Protein AF-A0A1W1B8H1-F1 (afdb_monomer_lite)

InterPro domains:
  IPR011990 Tetratricopeptide-like helical domain superfamily [G3DSA:1.25.40.10] (148-304)
  IPR011990 Tetratricopeptide-like helical domain superfamily [G3DSA:1.25.40.10] (305-429)
  IPR019734 Tetratricopeptide repeat [PF13181] (230-261)
  IPR019734 Tetratricopeptide repeat [PS50005] (230-263)
  IPR019734 Tetratricopeptide repeat [SM00028] (146-179)
  IPR019734 Tetratricopeptide repeat [SM00028] (188-221)
  IPR019734 Tetratricopeptide repeat [SM00028] (230-263)
  IPR019734 Tetratricopeptide repeat [SM00028] (273-306)
  IPR019734 Tetratricopeptide repeat [SM00028] (307-340)

Secondary structure (DSSP, 8-state):
-----------------------PPPEEEEEEEES-EETTTTEESS--SEEETT-SEEEEEEEEES--TT--EEEEEEEE-TTS-EEEEEEEEE--BGGGEEEEEEE-SSPPPSEEEEEEEEETTEEEEEEEEEEEPPP-HHHHHHHHHHHHHHHHHHTT-HHHHHHHHHHHHHHHHTSSS--HHHHHHHHHHHHHHHHHTT-HHHHHHHHHHHHHHHHHTT-TTSHHHHHHHHHHHHHHHHTT-HHHHHHHHHHHHHHHTTSTT-TTSHHHHHHHHHHHHHHHHHT-HHHHHHHHHHHHHTTTS-HHHHHHHHHHHHHTT-HHHHHHHHHHHHHHHHH-SS--HHHHHHHHHHHHHHHHHTT-HHHHHHHHHHHHHHHHHHH-SSSHHHHHHHHHHHHHHHHTT-HHHHHHHHHHHHHHHHHHHHTS-GGG--HHHHHHHHHHHHHHTTTS-HHHHHHT--EEEEETTTTEEEEE-S--EEPSS-TTEEEEEEEPTT--EEEEEEEEEP-TTTT-TT--HHHHHHHHHHHHHHHHHHHHHTTT-EEEEEEEEEEEEETTEEEEEEEEEEESSS-EEEEEEEEE-SS-EEEEEEEEEGGGHHHHHHHHHHHHHH-EETTPPPGGG--

Radius of gyration: 39.92 Å; chains: 1; bounding box: 88×76×138 Å

Structure (mmCIF, N/CA/C/O backbone):
data_AF-A0A1W1B8H1-F1
#
_entry.id   AF-A0A1W1B8H1-F1
#
loop_
_atom_site.group_PDB
_atom_site.id
_atom_site.type_symbol
_atom_site.label_atom_id
_atom_site.label_alt_id
_atom_site.label_comp_id
_atom_site.label_asym_id
_atom_site.label_entity_id
_atom_site.label_seq_id
_atom_site.pdbx_PDB_ins_code
_atom_site.Cartn_x
_atom_site.Cartn_y
_atom_site.Cartn_z
_atom_site.occupancy
_atom_site.B_iso_or_equiv
_atom_site.auth_seq_id
_atom_site.auth_comp_id
_atom_site.auth_asym_id
_atom_site.auth_atom_id
_atom_site.pdbx_PDB_model_num
ATOM 1 N N . MET A 1 1 ? 52.958 47.000 -55.203 1.00 35.78 1 MET A N 1
ATOM 2 C CA . MET A 1 1 ? 53.565 45.705 -54.824 1.00 35.78 1 MET A CA 1
ATOM 3 C C . MET A 1 1 ? 53.099 44.626 -55.797 1.00 35.78 1 MET A C 1
ATOM 5 O O . MET A 1 1 ? 51.905 44.407 -55.891 1.00 35.78 1 MET A O 1
ATOM 9 N N . ARG A 1 2 ? 54.060 44.056 -56.548 1.00 34.47 2 ARG A N 1
ATOM 10 C CA . ARG A 1 2 ? 54.075 42.777 -57.307 1.00 34.47 2 ARG A CA 1
ATOM 11 C C . ARG A 1 2 ? 52.788 42.379 -58.063 1.00 34.47 2 ARG A C 1
ATOM 13 O O . ARG A 1 2 ? 51.850 41.867 -57.478 1.00 34.47 2 ARG A O 1
ATOM 20 N N . ARG A 1 3 ? 52.689 42.716 -59.356 1.00 29.28 3 ARG A N 1
ATOM 21 C CA . ARG A 1 3 ? 53.165 41.955 -60.547 1.00 29.28 3 ARG A CA 1
ATOM 22 C C . ARG A 1 3 ? 52.307 40.726 -60.892 1.00 29.28 3 ARG A C 1
ATOM 24 O O . ARG A 1 3 ? 52.634 39.598 -60.551 1.00 29.28 3 ARG A O 1
ATOM 31 N N . VAL A 1 4 ? 51.272 41.009 -61.679 1.00 36.38 4 VAL A N 1
ATOM 32 C CA . VAL A 1 4 ? 50.711 40.165 -62.742 1.00 36.38 4 VAL A CA 1
ATOM 33 C C . VAL A 1 4 ? 51.594 40.361 -63.986 1.00 36.38 4 VAL A C 1
ATOM 35 O O . VAL A 1 4 ? 51.777 41.513 -64.378 1.00 36.38 4 VAL A O 1
ATOM 38 N N . LYS A 1 5 ? 52.169 39.291 -64.565 1.00 37.16 5 LYS A N 1
ATOM 39 C CA . LYS A 1 5 ? 52.544 39.136 -65.999 1.00 37.16 5 LYS A CA 1
ATOM 40 C C . LYS A 1 5 ? 53.438 37.910 -66.250 1.00 37.16 5 LYS A C 1
ATOM 42 O O . LYS A 1 5 ? 54.514 37.831 -65.666 1.00 37.16 5 LYS A O 1
ATOM 47 N N . GLN A 1 6 ? 52.994 37.063 -67.186 1.00 31.50 6 GLN A N 1
ATOM 48 C CA . GLN A 1 6 ? 53.697 36.437 -68.335 1.00 31.50 6 GLN A CA 1
ATOM 49 C C . GLN A 1 6 ? 52.692 35.404 -68.910 1.00 31.50 6 GLN A C 1
ATOM 51 O O . GLN A 1 6 ? 52.369 34.453 -68.213 1.00 31.50 6 GLN A O 1
ATOM 56 N N . SER A 1 7 ? 51.938 35.596 -70.006 1.00 32.97 7 SER A N 1
ATOM 57 C CA . SER A 1 7 ? 52.237 35.924 -71.423 1.00 32.97 7 SER A CA 1
ATOM 58 C C . SER A 1 7 ? 53.180 34.905 -72.092 1.00 32.97 7 SER A C 1
ATOM 60 O O . SER A 1 7 ? 54.357 34.902 -71.769 1.00 32.97 7 SER A O 1
ATOM 62 N N . ILE A 1 8 ? 52.639 33.905 -72.815 1.00 31.97 8 ILE A N 1
ATOM 63 C CA . ILE A 1 8 ? 52.436 33.792 -74.294 1.00 31.97 8 ILE A CA 1
ATOM 64 C C . ILE A 1 8 ? 53.658 33.232 -75.051 1.00 31.97 8 ILE A C 1
ATOM 66 O O . ILE A 1 8 ? 54.636 33.954 -75.172 1.00 31.97 8 ILE A O 1
ATOM 70 N N . ILE A 1 9 ? 53.512 32.031 -75.651 1.00 30.19 9 ILE A N 1
ATOM 71 C CA . ILE A 1 9 ? 54.049 31.562 -76.963 1.00 30.19 9 ILE A CA 1
ATOM 72 C C . ILE A 1 9 ? 53.056 30.472 -77.471 1.00 30.19 9 ILE A C 1
ATOM 74 O O . ILE A 1 9 ? 52.805 29.524 -76.735 1.00 30.19 9 ILE A O 1
ATOM 78 N N . MET A 1 10 ? 52.206 30.730 -78.487 1.00 28.84 10 MET A N 1
ATOM 79 C CA . MET A 1 10 ? 52.307 30.312 -79.918 1.00 28.84 10 MET A CA 1
ATOM 80 C C . MET A 1 10 ? 52.573 28.809 -80.173 1.00 28.84 10 MET A C 1
ATOM 82 O O . MET A 1 10 ? 53.410 28.242 -79.494 1.00 28.84 10 MET A O 1
ATOM 86 N N . VAL A 1 11 ? 52.062 28.084 -81.178 1.00 30.80 11 VAL A N 1
ATOM 87 C CA . VAL A 1 11 ? 50.993 28.162 -82.201 1.00 30.80 11 VAL A CA 1
ATOM 88 C C . VAL A 1 11 ? 51.034 26.774 -82.897 1.00 30.80 11 VAL A C 1
ATOM 90 O O . VAL A 1 11 ? 52.118 26.276 -83.163 1.00 30.80 11 VAL A O 1
ATOM 93 N N . PHE A 1 12 ? 49.862 26.184 -83.165 1.00 29.05 12 PHE A N 1
ATOM 94 C CA . PHE A 1 12 ? 49.504 25.182 -84.197 1.00 29.05 12 PHE A CA 1
ATOM 95 C C . PHE A 1 12 ? 50.220 23.812 -84.415 1.00 29.05 12 PHE A C 1
ATOM 97 O O . PHE A 1 12 ? 51.432 23.693 -84.516 1.00 29.05 12 PHE A O 1
ATOM 104 N N . LEU A 1 13 ? 49.349 22.828 -84.727 1.00 28.16 13 LEU A N 1
ATOM 105 C CA . LEU A 1 13 ? 49.509 21.658 -85.621 1.00 28.16 13 LEU A CA 1
ATOM 106 C C . LEU A 1 13 ? 50.319 20.425 -85.154 1.00 28.16 13 LEU A C 1
ATOM 108 O O . LEU A 1 13 ? 51.496 20.262 -85.445 1.00 28.16 13 LEU A O 1
ATOM 112 N N . SER A 1 14 ? 49.610 19.424 -84.624 1.00 30.88 14 SER A N 1
ATOM 113 C CA . SER A 1 14 ? 49.451 18.143 -85.341 1.00 30.88 14 SER A CA 1
ATOM 114 C C . SER A 1 14 ? 48.329 17.306 -84.722 1.00 30.88 14 SER A C 1
ATOM 116 O O . SER A 1 14 ? 48.387 16.838 -83.588 1.00 30.88 14 SER A O 1
ATOM 118 N N . VAL A 1 15 ? 47.270 17.132 -85.511 1.00 40.44 15 VAL A N 1
ATOM 119 C CA . VAL A 1 15 ? 46.290 16.064 -85.343 1.00 40.44 15 VAL A CA 1
ATOM 120 C C . VAL A 1 15 ? 47.041 14.756 -85.572 1.00 40.44 15 VAL A C 1
ATOM 122 O O . VAL A 1 15 ? 47.314 14.386 -86.709 1.00 40.44 15 VAL A O 1
ATOM 125 N N . VAL A 1 16 ? 47.391 14.062 -84.494 1.00 36.12 16 VAL A N 1
ATOM 126 C CA . VAL A 1 16 ? 47.671 12.629 -84.548 1.00 36.12 16 VAL A CA 1
ATOM 127 C C . VAL A 1 16 ? 46.468 11.948 -83.925 1.00 36.12 16 VAL A C 1
ATOM 129 O O . VAL A 1 16 ? 46.249 12.000 -82.716 1.00 36.12 16 VAL A O 1
ATOM 132 N N . PHE A 1 17 ? 45.661 11.341 -84.792 1.00 37.75 17 PHE A N 1
ATOM 133 C CA . PHE A 1 17 ? 44.710 10.299 -84.440 1.00 37.75 17 PHE A CA 1
ATOM 134 C C . PHE A 1 17 ? 45.465 9.188 -83.694 1.00 37.75 17 PHE A C 1
ATOM 136 O O . PHE A 1 17 ? 45.968 8.244 -84.292 1.00 37.75 17 PHE A O 1
ATOM 143 N N . ALA A 1 18 ? 45.557 9.302 -82.372 1.00 31.16 18 ALA A N 1
ATOM 144 C CA . ALA A 1 18 ? 45.827 8.171 -81.506 1.00 31.16 18 ALA A CA 1
ATOM 145 C C . ALA A 1 18 ? 44.471 7.645 -81.042 1.00 31.16 18 ALA A C 1
ATOM 147 O O . ALA A 1 18 ? 43.917 8.065 -80.024 1.00 31.16 18 ALA A O 1
ATOM 148 N N . SER A 1 19 ? 43.925 6.730 -81.838 1.00 39.28 19 SER A N 1
ATOM 149 C CA . SER A 1 19 ? 42.898 5.782 -81.431 1.00 39.28 19 SER A CA 1
ATOM 150 C C . SER A 1 19 ? 43.380 5.022 -80.191 1.00 39.28 19 SER A C 1
ATOM 152 O O . SER A 1 19 ? 43.955 3.941 -80.286 1.00 39.28 19 SER A O 1
ATOM 154 N N . SER A 1 20 ? 43.166 5.595 -79.011 1.00 36.38 20 SER A N 1
ATOM 155 C CA . SER A 1 20 ? 43.166 4.847 -77.764 1.00 36.38 20 SER A CA 1
ATOM 156 C C . SER A 1 20 ? 41.710 4.540 -77.459 1.00 36.38 20 SER A C 1
ATOM 158 O O . SER A 1 20 ? 40.944 5.368 -76.974 1.00 36.38 20 SER A O 1
ATOM 160 N N . THR A 1 21 ? 41.298 3.333 -77.831 1.00 40.19 21 THR A N 1
ATOM 161 C CA . THR A 1 21 ? 40.109 2.696 -77.278 1.00 40.19 21 THR A CA 1
ATOM 162 C C . THR A 1 21 ? 40.140 2.878 -75.763 1.00 40.19 21 THR A C 1
ATOM 164 O O . THR A 1 21 ? 40.989 2.300 -75.081 1.00 40.19 21 THR A O 1
ATOM 167 N N . LEU A 1 22 ? 39.242 3.712 -75.239 1.00 40.59 22 LEU A N 1
ATOM 168 C CA . LEU A 1 22 ? 38.979 3.813 -73.812 1.00 40.59 22 LEU A CA 1
ATOM 169 C C . LEU A 1 22 ? 38.495 2.422 -73.378 1.00 40.59 22 LEU A C 1
ATOM 171 O O . LEU A 1 22 ? 37.340 2.068 -73.607 1.00 40.59 22 LEU A O 1
ATOM 175 N N . PHE A 1 23 ? 39.379 1.579 -72.839 1.00 49.59 23 PHE A N 1
ATOM 176 C CA . PHE A 1 23 ? 38.962 0.295 -72.281 1.00 49.59 23 PHE A CA 1
ATOM 177 C C . PHE A 1 23 ? 37.968 0.595 -71.160 1.00 49.59 23 PHE A C 1
ATOM 179 O O . PHE A 1 23 ? 38.341 1.125 -70.111 1.00 49.59 23 PHE A O 1
ATOM 186 N N . ALA A 1 24 ? 36.688 0.311 -71.402 1.00 62.00 24 ALA A N 1
ATOM 187 C CA . ALA A 1 24 ? 35.645 0.506 -70.414 1.00 62.00 24 ALA A CA 1
ATOM 188 C C . ALA A 1 24 ? 36.014 -0.304 -69.162 1.00 62.00 24 ALA A C 1
ATOM 190 O O . ALA A 1 24 ? 36.167 -1.525 -69.214 1.00 62.00 24 ALA A O 1
ATOM 191 N N . ARG A 1 25 ? 36.228 0.386 -68.036 1.00 78.06 25 ARG A N 1
ATOM 192 C CA . ARG A 1 25 ? 36.631 -0.255 -66.780 1.00 78.06 25 ARG A CA 1
ATOM 193 C C . ARG A 1 25 ? 35.537 -1.236 -66.346 1.00 78.06 25 ARG A C 1
ATOM 195 O O . ARG A 1 25 ? 34.350 -0.919 -66.440 1.00 78.06 25 ARG A O 1
ATOM 202 N N . VAL A 1 26 ? 35.938 -2.415 -65.867 1.00 83.94 26 VAL A N 1
ATOM 203 C CA . VAL A 1 26 ? 35.011 -3.385 -65.265 1.00 83.94 26 VAL A CA 1
ATOM 204 C C . VAL A 1 26 ? 34.412 -2.767 -64.007 1.00 83.94 26 VAL A C 1
ATOM 206 O O . VAL A 1 26 ? 35.153 -2.342 -63.118 1.00 83.94 26 VAL A O 1
ATOM 209 N N . MET A 1 27 ? 33.084 -2.726 -63.935 1.00 84.25 27 MET A N 1
ATOM 210 C CA . MET A 1 27 ? 32.341 -2.143 -62.814 1.00 84.25 27 MET A CA 1
ATOM 211 C C . MET A 1 27 ? 31.541 -3.222 -62.091 1.00 84.25 27 MET A C 1
ATOM 213 O O . MET A 1 27 ? 30.999 -4.124 -62.730 1.00 84.25 27 MET A O 1
ATOM 217 N N . ILE A 1 28 ? 31.466 -3.115 -60.762 1.00 86.38 28 ILE A N 1
ATOM 218 C CA . ILE A 1 28 ? 30.601 -3.935 -59.908 1.00 86.38 28 ILE A CA 1
ATOM 219 C C . ILE A 1 28 ? 29.678 -2.987 -59.145 1.00 86.38 28 ILE A C 1
ATOM 221 O O . ILE A 1 28 ? 30.143 -2.137 -58.383 1.00 86.38 28 ILE A O 1
ATOM 225 N N . GLU A 1 29 ? 28.382 -3.137 -59.379 1.00 83.00 29 GLU A N 1
ATOM 226 C CA . GLU A 1 29 ? 27.304 -2.252 -58.936 1.00 83.00 29 GLU A CA 1
ATOM 227 C C . GLU A 1 29 ? 26.165 -3.088 -58.324 1.00 83.00 29 GLU A C 1
ATOM 229 O O . GLU A 1 29 ? 26.172 -4.316 -58.426 1.00 83.00 29 GLU A O 1
ATOM 234 N N . ASP A 1 30 ? 25.206 -2.438 -57.658 1.00 80.19 30 ASP A N 1
ATOM 235 C CA . ASP A 1 30 ? 24.018 -3.085 -57.069 1.00 80.19 30 ASP A CA 1
ATOM 236 C C . ASP A 1 30 ? 24.355 -4.298 -56.176 1.00 80.19 30 ASP A C 1
ATOM 238 O O . ASP A 1 30 ? 23.811 -5.395 -56.323 1.00 80.19 30 ASP A O 1
ATOM 242 N N . ILE A 1 31 ? 25.333 -4.117 -55.281 1.00 84.69 31 ILE A N 1
ATOM 243 C CA . ILE A 1 31 ? 25.822 -5.193 -54.415 1.00 84.69 31 ILE A CA 1
ATOM 244 C C . ILE A 1 31 ? 24.904 -5.335 -53.204 1.00 84.69 31 ILE A C 1
ATOM 246 O O . ILE A 1 31 ? 24.745 -4.387 -52.434 1.00 84.69 31 ILE A O 1
ATOM 250 N N . HIS A 1 32 ? 24.374 -6.537 -52.991 1.00 80.12 32 HIS A N 1
ATOM 251 C CA . HIS A 1 32 ? 23.495 -6.841 -51.865 1.00 80.12 32 HIS A CA 1
ATOM 252 C C . HIS A 1 32 ? 23.965 -8.077 -51.101 1.00 80.12 32 HIS A C 1
ATOM 254 O O . HIS A 1 32 ? 24.384 -9.069 -51.699 1.00 80.12 32 HIS A O 1
ATOM 260 N N . ILE A 1 33 ? 23.855 -8.013 -49.772 1.00 81.62 33 ILE A N 1
ATOM 261 C CA . ILE A 1 33 ? 23.992 -9.157 -48.868 1.00 81.62 33 ILE A CA 1
ATOM 262 C C . ILE A 1 33 ? 22.597 -9.589 -48.432 1.00 81.62 33 ILE A C 1
ATOM 264 O O . ILE A 1 33 ? 21.740 -8.760 -48.130 1.00 81.62 33 ILE A O 1
ATOM 268 N N . SER A 1 34 ? 22.371 -10.897 -48.418 1.00 78.31 34 SER A N 1
ATOM 269 C CA . SER A 1 34 ? 21.089 -11.487 -48.052 1.00 78.31 34 SER A CA 1
ATOM 270 C C . SER A 1 34 ? 21.275 -12.847 -47.387 1.00 78.31 34 SER A C 1
ATOM 272 O O . SER A 1 34 ? 22.336 -13.474 -47.467 1.00 78.31 34 SER A O 1
ATOM 274 N N . LYS A 1 35 ? 20.221 -13.316 -46.716 1.00 76.38 35 LYS A N 1
ATOM 275 C CA . LYS A 1 35 ? 20.165 -14.682 -46.171 1.00 76.38 35 LYS A CA 1
ATOM 276 C C . LYS A 1 35 ? 19.973 -15.728 -47.269 1.00 76.38 35 LYS A C 1
ATOM 278 O O . LYS A 1 35 ? 20.324 -16.889 -47.071 1.00 76.38 35 LYS A O 1
ATOM 283 N N . ASP A 1 36 ? 19.403 -15.327 -48.402 1.00 77.25 36 ASP A N 1
ATOM 284 C CA . ASP A 1 36 ? 19.169 -16.188 -49.555 1.00 77.25 36 ASP A CA 1
ATOM 285 C C . ASP A 1 36 ? 18.928 -15.361 -50.830 1.00 77.25 36 ASP A C 1
ATOM 287 O O . ASP A 1 36 ? 18.571 -14.182 -50.760 1.00 77.25 36 ASP A O 1
ATOM 291 N N . ILE A 1 37 ? 19.103 -15.993 -51.990 1.00 77.00 37 ILE A N 1
ATOM 292 C CA . ILE A 1 37 ? 18.946 -15.385 -53.318 1.00 77.00 37 ILE A CA 1
ATOM 293 C C . ILE A 1 37 ? 17.917 -16.164 -54.125 1.00 77.00 37 ILE A C 1
ATOM 295 O O . ILE A 1 37 ? 17.946 -17.396 -54.173 1.00 77.00 37 ILE A O 1
ATOM 299 N N . ASP A 1 38 ? 17.048 -15.428 -54.815 1.00 72.75 38 ASP A N 1
ATOM 300 C CA . ASP A 1 38 ? 16.219 -15.982 -55.872 1.00 72.75 38 ASP A CA 1
ATOM 301 C C . ASP A 1 38 ? 17.146 -16.364 -57.032 1.00 72.75 38 ASP A C 1
ATOM 303 O O . ASP A 1 38 ? 17.703 -15.508 -57.723 1.00 72.75 38 ASP A O 1
ATOM 307 N N . LYS A 1 39 ? 17.364 -17.670 -57.204 1.00 77.00 39 LYS A N 1
ATOM 308 C CA . LYS A 1 39 ? 18.312 -18.207 -58.188 1.00 77.00 39 LYS A CA 1
ATOM 309 C C . LYS A 1 39 ? 17.858 -18.006 -59.630 1.00 77.00 39 LYS A C 1
ATOM 311 O O . LYS A 1 39 ? 18.712 -18.046 -60.509 1.00 77.00 39 LYS A O 1
ATOM 316 N N . GLU A 1 40 ? 16.560 -17.822 -59.862 1.00 72.44 40 GLU A N 1
ATOM 317 C CA . GLU A 1 40 ? 16.012 -17.570 -61.196 1.00 72.44 40 GLU A CA 1
ATOM 318 C C . GLU A 1 40 ? 16.144 -16.092 -61.560 1.00 72.44 40 GLU A C 1
ATOM 320 O O . GLU A 1 40 ? 16.463 -15.755 -62.697 1.00 72.44 40 GLU A O 1
ATOM 325 N N . ARG A 1 41 ? 15.943 -15.200 -60.581 1.00 66.75 41 ARG A N 1
ATOM 326 C CA . ARG A 1 41 ? 15.987 -13.745 -60.801 1.00 66.75 41 ARG A CA 1
ATOM 327 C C . ARG A 1 41 ? 17.336 -13.102 -60.503 1.00 66.75 41 ARG A C 1
ATOM 329 O O . ARG A 1 41 ? 17.516 -11.931 -60.816 1.00 66.75 41 ARG A O 1
ATOM 336 N N . TYR A 1 42 ? 18.271 -13.839 -59.905 1.00 67.88 42 TYR A N 1
ATOM 337 C CA . TYR A 1 42 ? 19.588 -13.353 -59.473 1.00 67.88 42 TYR A CA 1
ATOM 338 C C . TYR A 1 42 ? 19.515 -12.171 -58.487 1.00 67.88 42 TYR A C 1
ATOM 340 O O . TYR A 1 42 ? 20.456 -11.383 -58.378 1.00 67.88 42 TYR A O 1
ATOM 348 N N . LEU A 1 43 ? 18.401 -12.059 -57.756 1.00 66.69 43 LEU A N 1
ATOM 349 C CA . LEU A 1 43 ? 18.105 -10.966 -56.830 1.00 66.69 43 LEU A CA 1
ATOM 350 C C . LEU A 1 43 ? 18.073 -11.462 -55.374 1.00 66.69 43 LEU A C 1
ATOM 352 O O . LEU A 1 43 ? 17.693 -12.609 -55.118 1.00 66.69 43 LEU A O 1
ATOM 356 N N . PRO A 1 44 ? 18.454 -10.615 -54.402 1.00 67.00 44 PRO A N 1
ATOM 357 C CA . PRO A 1 44 ? 18.341 -10.941 -52.982 1.00 67.00 44 PRO A CA 1
ATOM 358 C C . PRO A 1 44 ? 16.867 -11.113 -52.587 1.00 67.00 44 PRO A C 1
ATOM 360 O O . PRO A 1 44 ? 16.035 -10.280 -52.944 1.00 67.00 44 PRO A O 1
ATOM 363 N N . ILE A 1 45 ? 16.546 -12.168 -51.829 1.00 63.66 45 ILE A N 1
ATOM 364 C CA . ILE A 1 45 ? 15.176 -12.391 -51.320 1.00 63.66 45 ILE A CA 1
ATOM 365 C C . ILE A 1 45 ? 14.855 -11.391 -50.199 1.00 63.66 45 ILE A C 1
ATOM 367 O O . ILE A 1 45 ? 13.757 -10.846 -50.156 1.00 63.66 45 ILE A O 1
ATOM 371 N N . ASP A 1 46 ? 15.846 -11.101 -49.351 1.00 61.53 46 ASP A N 1
ATOM 372 C CA . ASP A 1 46 ? 15.787 -10.109 -48.275 1.00 61.53 46 ASP A CA 1
ATOM 373 C C . ASP A 1 46 ? 17.062 -9.250 -48.313 1.00 61.53 46 ASP A C 1
ATOM 375 O O . ASP A 1 46 ? 18.159 -9.776 -48.115 1.00 61.53 46 ASP A O 1
ATOM 379 N N . ILE A 1 47 ? 16.945 -7.937 -48.538 1.00 57.06 47 ILE A N 1
ATOM 380 C CA . ILE A 1 47 ? 18.071 -7.001 -48.373 1.00 57.06 47 ILE A CA 1
ATOM 381 C C . ILE A 1 47 ? 18.113 -6.604 -46.896 1.00 57.06 47 ILE A C 1
ATOM 383 O O . ILE A 1 47 ? 17.184 -5.974 -46.393 1.00 57.06 47 ILE A O 1
ATOM 387 N N . VAL A 1 48 ? 19.172 -6.999 -46.194 1.00 56.88 48 VAL A N 1
ATOM 388 C CA . VAL A 1 48 ? 19.351 -6.729 -44.760 1.00 56.88 48 VAL A CA 1
ATOM 389 C C . VAL A 1 48 ? 20.748 -6.179 -44.499 1.00 56.88 48 VAL A C 1
ATOM 391 O O . VAL A 1 48 ? 21.736 -6.776 -44.919 1.00 56.88 48 VAL A O 1
ATOM 394 N N . ASP A 1 49 ? 20.819 -5.069 -43.762 1.00 50.97 49 ASP A N 1
ATOM 395 C CA . ASP A 1 49 ? 22.082 -4.424 -43.372 1.00 50.97 49 ASP A CA 1
ATOM 396 C C . ASP A 1 49 ? 22.808 -5.182 -42.236 1.00 50.97 49 ASP A C 1
ATOM 398 O O . ASP A 1 49 ? 24.010 -5.013 -42.024 1.00 50.97 49 ASP A O 1
ATOM 402 N N . GLU A 1 50 ? 22.092 -6.068 -41.532 1.00 66.75 50 GLU A N 1
ATOM 403 C CA . GLU A 1 50 ? 22.574 -6.850 -40.390 1.00 66.75 50 GLU A CA 1
ATOM 404 C C . GLU A 1 50 ? 22.152 -8.327 -40.496 1.00 66.75 50 GLU A C 1
ATOM 406 O O . GLU A 1 50 ? 21.019 -8.653 -40.863 1.00 66.75 50 GLU A O 1
ATOM 411 N N . ILE A 1 51 ? 23.049 -9.243 -40.118 1.00 74.44 51 ILE A N 1
ATOM 412 C CA . ILE A 1 51 ? 22.864 -10.694 -40.251 1.00 74.44 51 ILE A CA 1
ATOM 413 C C . ILE A 1 51 ? 22.871 -11.380 -38.871 1.00 74.44 51 ILE A C 1
ATOM 415 O O . ILE A 1 51 ? 23.833 -11.242 -38.124 1.00 74.44 51 ILE A O 1
ATOM 419 N N . PRO A 1 52 ? 21.858 -12.180 -38.499 1.00 72.75 52 PRO A N 1
ATOM 420 C CA . PRO A 1 52 ? 21.899 -12.922 -37.244 1.00 72.75 52 PRO A CA 1
ATOM 421 C C . PRO A 1 52 ? 22.858 -14.120 -37.338 1.00 72.75 52 PRO A C 1
ATOM 423 O O . PRO A 1 52 ? 22.920 -14.806 -38.363 1.00 72.75 52 PRO A O 1
ATOM 426 N N . ASN A 1 53 ? 23.585 -14.398 -36.256 1.00 76.81 53 ASN A N 1
ATOM 427 C CA . ASN A 1 53 ? 24.620 -15.435 -36.196 1.00 76.81 53 ASN A CA 1
ATOM 428 C C . ASN A 1 53 ? 24.109 -16.886 -36.317 1.00 76.81 53 ASN A C 1
ATOM 430 O O . ASN A 1 53 ? 24.917 -17.801 -36.474 1.00 76.81 53 ASN A O 1
ATOM 434 N N . ASP A 1 54 ? 22.792 -17.110 -36.273 1.00 72.88 54 ASP A N 1
ATOM 435 C CA . ASP A 1 54 ? 22.142 -18.402 -36.527 1.00 72.88 54 ASP A CA 1
ATOM 436 C C . ASP A 1 54 ? 21.758 -18.621 -38.004 1.00 72.88 54 ASP A C 1
ATOM 438 O O . ASP A 1 54 ? 21.158 -19.645 -38.346 1.00 72.88 54 ASP A O 1
ATOM 442 N N . SER A 1 55 ? 22.119 -17.693 -38.899 1.00 78.00 55 SER A N 1
ATOM 443 C CA . SER A 1 55 ? 21.891 -17.839 -40.341 1.00 78.00 55 SER A CA 1
ATOM 444 C C . SER A 1 55 ? 22.637 -19.061 -40.891 1.00 78.00 55 SER A C 1
ATOM 446 O O . SER A 1 55 ? 23.850 -19.189 -40.747 1.00 78.00 55 SER A O 1
ATOM 448 N N . LYS A 1 56 ? 21.915 -19.971 -41.558 1.00 79.62 56 LYS A N 1
ATOM 449 C CA . LYS A 1 56 ? 22.492 -21.218 -42.103 1.00 79.62 56 LYS A CA 1
ATOM 450 C C . LYS A 1 56 ? 23.297 -21.016 -43.386 1.00 79.62 56 LYS A C 1
ATOM 452 O O . LYS A 1 56 ? 24.122 -21.855 -43.749 1.00 79.62 56 LYS A O 1
ATOM 457 N N . GLN A 1 57 ? 23.036 -19.926 -44.093 1.00 85.00 57 GLN A N 1
ATOM 458 C CA . GLN A 1 57 ? 23.748 -19.547 -45.300 1.00 85.00 57 GLN A CA 1
ATOM 459 C C . GLN A 1 57 ? 23.696 -18.029 -45.473 1.00 85.00 57 GLN A C 1
ATOM 461 O O . GLN A 1 57 ? 22.816 -17.372 -44.917 1.00 85.00 57 GLN A O 1
ATOM 466 N N . LEU A 1 58 ? 24.646 -17.501 -46.237 1.00 85.69 58 LEU A N 1
ATOM 467 C CA . LEU A 1 58 ? 24.683 -16.111 -46.669 1.00 85.69 58 LEU A CA 1
ATOM 468 C C . LEU A 1 58 ? 24.921 -16.047 -48.160 1.00 85.69 58 LEU A C 1
ATOM 470 O O . LEU A 1 58 ? 25.618 -16.891 -48.727 1.00 85.69 58 LEU A O 1
ATOM 474 N N . ALA A 1 59 ? 24.361 -15.019 -48.773 1.00 86.75 59 ALA A N 1
ATOM 475 C CA . ALA A 1 59 ? 24.435 -14.803 -50.193 1.00 86.75 59 ALA A CA 1
ATOM 476 C C . ALA A 1 59 ? 24.893 -13.370 -50.478 1.00 86.75 59 ALA A C 1
ATOM 478 O O . ALA A 1 59 ? 24.450 -12.427 -49.820 1.00 86.75 59 ALA A O 1
ATOM 479 N N . VAL A 1 60 ? 25.772 -13.211 -51.464 1.00 87.38 60 VAL A N 1
ATOM 480 C CA . VAL A 1 60 ? 26.093 -11.906 -52.051 1.00 87.38 60 VAL A CA 1
ATOM 481 C C . VAL A 1 60 ? 25.687 -11.920 -53.515 1.00 87.38 60 VAL A C 1
ATOM 483 O O . VAL A 1 60 ? 26.020 -12.872 -54.219 1.00 87.38 60 VAL A O 1
ATOM 486 N N . SER A 1 61 ? 24.989 -10.886 -53.970 1.00 87.88 61 SER A N 1
ATOM 487 C CA . SER A 1 61 ? 24.669 -10.651 -55.382 1.00 87.88 61 SER A CA 1
ATOM 488 C C . SER A 1 61 ? 25.263 -9.329 -55.840 1.00 87.88 61 SER A C 1
ATOM 490 O O . SER A 1 61 ? 25.360 -8.398 -55.043 1.00 87.88 61 SER A O 1
ATOM 492 N N . ALA A 1 62 ? 25.642 -9.236 -57.112 1.00 86.75 62 ALA A N 1
ATOM 493 C CA . ALA A 1 62 ? 26.094 -7.991 -57.719 1.00 86.75 62 ALA A CA 1
ATOM 494 C C . ALA A 1 62 ? 25.802 -7.962 -59.222 1.00 86.75 62 ALA A C 1
ATOM 496 O O . ALA A 1 62 ? 25.797 -9.004 -59.884 1.00 86.75 62 ALA A O 1
ATOM 497 N N . ARG A 1 63 ? 25.633 -6.759 -59.771 1.00 86.62 63 ARG A N 1
ATOM 498 C CA . ARG A 1 63 ? 25.612 -6.506 -61.212 1.00 86.62 63 ARG A CA 1
ATOM 499 C C . ARG A 1 63 ? 27.021 -6.153 -61.685 1.00 86.62 63 ARG A C 1
ATOM 501 O O . ARG A 1 63 ? 27.683 -5.299 -61.102 1.00 86.62 63 ARG A O 1
ATOM 508 N N . VAL A 1 64 ? 27.485 -6.791 -62.752 1.00 87.19 64 VAL A N 1
ATOM 509 C CA . VAL A 1 64 ? 28.796 -6.538 -63.362 1.00 87.19 64 VAL A CA 1
ATOM 510 C C . VAL A 1 64 ? 28.609 -5.836 -64.703 1.00 87.19 64 VAL A C 1
ATOM 512 O O . VAL A 1 64 ? 27.673 -6.126 -65.435 1.00 87.19 64 VAL A O 1
ATOM 515 N N . ARG A 1 65 ? 29.485 -4.900 -65.063 1.00 85.38 65 ARG A N 1
ATOM 516 C CA . ARG A 1 65 ? 29.502 -4.289 -66.402 1.00 85.38 65 ARG A CA 1
ATOM 517 C C . ARG A 1 65 ? 30.898 -4.354 -67.003 1.00 85.38 65 ARG A C 1
ATOM 519 O O . ARG A 1 65 ? 31.887 -4.278 -66.275 1.00 85.38 65 ARG A O 1
ATOM 526 N N . ASN A 1 66 ? 30.956 -4.463 -68.330 1.00 85.19 66 ASN A N 1
ATOM 527 C CA . ASN A 1 66 ? 32.186 -4.462 -69.133 1.00 85.19 66 ASN A CA 1
ATOM 528 C C . ASN A 1 66 ? 33.170 -5.606 -68.815 1.00 85.19 66 ASN A C 1
ATOM 530 O O . ASN A 1 66 ? 34.368 -5.458 -69.043 1.00 85.19 66 ASN A O 1
ATOM 534 N N . LEU A 1 67 ? 32.698 -6.740 -68.277 1.00 82.56 67 LEU A N 1
ATOM 535 C CA . LEU A 1 67 ? 33.559 -7.900 -68.025 1.00 82.56 67 LEU A CA 1
ATOM 536 C C . LEU A 1 67 ? 33.892 -8.619 -69.347 1.00 82.56 67 LEU A C 1
ATOM 538 O O . LEU A 1 67 ? 32.964 -8.991 -70.063 1.00 82.56 67 LEU A O 1
ATOM 542 N N . PRO A 1 68 ? 35.175 -8.880 -69.664 1.00 81.06 68 PRO A N 1
ATOM 543 C CA . PRO A 1 68 ? 35.536 -9.672 -70.838 1.00 81.06 68 PRO A CA 1
ATOM 544 C C . PRO A 1 68 ? 34.947 -11.091 -70.776 1.00 81.06 68 PRO A C 1
ATOM 546 O O . PRO A 1 68 ? 34.998 -11.730 -69.725 1.00 81.06 68 PRO A O 1
ATOM 549 N N . HIS A 1 69 ? 34.446 -11.611 -71.902 1.00 75.00 69 HIS A N 1
ATOM 550 C CA . HIS A 1 69 ? 33.723 -12.896 -71.974 1.00 75.00 69 HIS A CA 1
ATOM 551 C C . HIS A 1 69 ? 34.493 -14.112 -71.428 1.00 75.00 69 HIS A C 1
ATOM 553 O O . HIS A 1 69 ? 33.883 -15.086 -70.996 1.00 75.00 69 HIS A O 1
ATOM 559 N N . ASN A 1 70 ? 35.826 -14.068 -71.416 1.00 79.81 70 ASN A N 1
ATOM 560 C CA . ASN A 1 70 ? 36.686 -15.146 -70.923 1.00 79.81 70 ASN A CA 1
ATOM 561 C C . ASN A 1 70 ? 37.132 -14.973 -69.457 1.00 79.81 70 ASN A C 1
ATOM 563 O O . ASN A 1 70 ? 37.927 -15.772 -68.959 1.00 79.81 70 ASN A O 1
ATOM 567 N N . LYS A 1 71 ? 36.661 -13.935 -68.757 1.00 84.69 71 LYS A N 1
ATOM 568 C CA . LYS A 1 71 ? 37.068 -13.626 -67.383 1.00 84.69 71 LYS A CA 1
ATOM 569 C C . LYS A 1 71 ? 35.992 -14.002 -66.369 1.00 84.69 71 LYS A C 1
ATOM 571 O O . LYS A 1 71 ? 34.796 -13.973 -66.639 1.00 84.69 71 LYS A O 1
ATOM 576 N N . LYS A 1 72 ? 36.439 -14.333 -65.157 1.00 87.50 72 LYS A N 1
ATOM 577 C CA . LYS A 1 72 ? 35.589 -14.602 -63.989 1.00 87.50 72 LYS A CA 1
ATOM 578 C C . LYS A 1 72 ? 35.952 -13.647 -62.862 1.00 87.50 72 LYS A C 1
ATOM 580 O O . LYS A 1 72 ? 37.122 -13.302 -62.697 1.00 87.50 72 LYS A O 1
ATOM 585 N N . ILE A 1 73 ? 34.962 -13.273 -62.059 1.00 88.75 73 ILE A N 1
ATOM 586 C CA . ILE A 1 73 ? 35.177 -12.518 -60.826 1.00 88.75 73 ILE A CA 1
ATOM 587 C C . ILE A 1 73 ? 35.460 -13.500 -59.694 1.00 88.75 73 ILE A C 1
ATOM 589 O O . ILE A 1 73 ? 34.677 -14.416 -59.440 1.00 88.75 73 ILE A O 1
ATOM 593 N N . ARG A 1 74 ? 36.577 -13.313 -58.995 1.00 90.94 74 ARG A N 1
ATOM 594 C CA . ARG A 1 74 ? 36.872 -14.029 -57.755 1.00 90.94 74 ARG A CA 1
ATOM 595 C C . ARG A 1 74 ? 36.177 -13.318 -56.600 1.00 90.94 74 ARG A C 1
ATOM 597 O O . ARG A 1 74 ? 36.474 -12.157 -56.339 1.00 90.94 74 ARG A O 1
ATOM 604 N N . VAL A 1 75 ? 35.283 -14.013 -55.907 1.00 88.19 75 VAL A N 1
ATOM 605 C CA . VAL A 1 75 ? 34.598 -13.513 -54.708 1.00 88.19 75 VAL A CA 1
ATOM 606 C C . VAL A 1 75 ? 35.221 -14.178 -53.492 1.00 88.19 75 VAL A C 1
ATOM 608 O O . VAL A 1 75 ? 35.252 -15.407 -53.425 1.00 88.19 75 VAL A O 1
ATOM 611 N N . VAL A 1 76 ? 35.725 -13.386 -52.545 1.00 87.81 76 VAL A N 1
ATOM 612 C CA . VAL A 1 76 ? 36.387 -13.888 -51.333 1.00 87.81 76 VAL A CA 1
ATOM 613 C C . VAL A 1 76 ? 35.737 -13.293 -50.091 1.00 87.81 76 VAL A C 1
ATOM 615 O O . VAL A 1 76 ? 35.598 -12.078 -49.981 1.00 87.81 76 VAL A O 1
ATOM 618 N N . TRP A 1 77 ? 35.359 -14.158 -49.155 1.00 86.44 77 TRP A N 1
ATOM 619 C CA . TRP A 1 77 ? 34.753 -13.797 -47.878 1.00 86.44 77 TRP A CA 1
ATOM 620 C C . TRP A 1 77 ? 35.820 -13.788 -46.794 1.00 86.44 77 TRP A C 1
ATOM 622 O O . TRP A 1 77 ? 36.541 -14.776 -46.633 1.00 86.44 77 TRP A O 1
ATOM 632 N N . TYR A 1 78 ? 35.886 -12.705 -46.028 1.00 82.94 78 TYR A N 1
ATOM 633 C CA . TYR A 1 78 ? 36.830 -12.544 -44.932 1.00 82.94 78 TYR A CA 1
ATOM 634 C C . TYR A 1 78 ? 36.128 -12.263 -43.611 1.00 82.94 78 TYR A C 1
ATOM 636 O O . TYR A 1 78 ? 35.135 -11.536 -43.554 1.00 82.94 78 TYR A O 1
ATOM 644 N N . GLU A 1 79 ? 36.741 -12.762 -42.546 1.00 76.00 79 GLU A N 1
ATOM 645 C CA . GLU A 1 79 ? 36.524 -12.319 -41.174 1.00 76.00 79 GLU A CA 1
ATOM 646 C C . GLU A 1 79 ? 37.829 -11.722 -40.641 1.00 76.00 79 GLU A C 1
ATOM 648 O O . GLU A 1 79 ? 38.925 -12.203 -40.944 1.00 76.00 79 GLU A O 1
ATOM 653 N N . TYR A 1 80 ? 37.729 -10.657 -39.849 1.00 67.69 80 TYR A N 1
ATOM 654 C CA . TYR A 1 80 ? 38.872 -10.163 -39.093 1.00 67.69 80 TYR A CA 1
ATOM 655 C C . TYR A 1 80 ? 38.908 -10.871 -37.747 1.00 67.69 80 TYR A C 1
ATOM 657 O O . TYR A 1 80 ? 37.996 -10.738 -36.934 1.00 67.69 80 TYR A O 1
ATOM 665 N N . ASN A 1 81 ? 39.979 -11.619 -37.490 1.00 61.00 81 ASN A N 1
ATOM 666 C CA . ASN A 1 81 ? 40.152 -12.235 -36.180 1.00 61.00 81 ASN A CA 1
ATOM 667 C C . ASN A 1 81 ? 40.450 -11.172 -35.101 1.00 61.00 81 ASN A C 1
ATOM 669 O O . ASN A 1 81 ? 40.765 -10.021 -35.401 1.00 61.00 81 ASN A O 1
ATOM 673 N N . LYS A 1 82 ? 40.443 -11.570 -33.821 1.00 56.53 82 LYS A N 1
ATOM 674 C CA . LYS A 1 82 ? 40.727 -10.679 -32.671 1.00 56.53 82 LYS A CA 1
ATOM 675 C C . LYS A 1 82 ? 42.091 -9.960 -32.721 1.00 56.53 82 LYS A C 1
ATOM 677 O O . LYS A 1 82 ? 42.324 -9.060 -31.925 1.00 56.53 82 LYS A O 1
ATOM 682 N N . LYS A 1 83 ? 42.995 -10.350 -33.630 1.00 60.22 83 LYS A N 1
ATOM 683 C CA . LYS A 1 83 ? 44.301 -9.712 -33.881 1.00 60.22 83 LYS A CA 1
ATOM 684 C C . LYS A 1 83 ? 44.293 -8.823 -35.137 1.00 60.22 83 LYS A C 1
ATOM 686 O O . LYS A 1 83 ? 45.356 -8.487 -35.649 1.00 60.22 83 LYS A O 1
ATOM 691 N N . ASN A 1 84 ? 43.110 -8.483 -35.651 1.00 61.31 84 ASN A N 1
ATOM 692 C CA . ASN A 1 84 ? 42.878 -7.669 -36.842 1.00 61.31 84 ASN A CA 1
ATOM 693 C C . ASN A 1 84 ? 43.516 -8.226 -38.133 1.00 61.31 84 ASN A C 1
ATOM 695 O O . ASN A 1 84 ? 43.878 -7.472 -39.036 1.00 61.31 84 ASN A O 1
ATOM 699 N N . ARG A 1 85 ? 43.662 -9.554 -38.238 1.00 64.88 85 ARG A N 1
ATOM 700 C CA . ARG A 1 85 ? 44.148 -10.224 -39.456 1.00 64.88 85 ARG A CA 1
ATOM 701 C C . ARG A 1 85 ? 42.967 -10.762 -40.267 1.00 64.88 85 ARG A C 1
ATOM 703 O O . ARG A 1 85 ? 42.093 -11.409 -39.690 1.00 64.88 85 ARG A O 1
ATOM 710 N N . LYS A 1 86 ? 42.984 -10.540 -41.590 1.00 64.25 86 LYS A N 1
ATOM 711 C CA . LYS A 1 86 ? 42.027 -11.129 -42.543 1.00 64.25 86 LYS A CA 1
ATOM 712 C C . LYS A 1 86 ? 42.205 -12.649 -42.582 1.00 64.25 86 LYS A C 1
ATOM 714 O O . LYS A 1 86 ? 43.278 -13.130 -42.940 1.00 64.25 86 LYS A O 1
ATOM 719 N N . VAL A 1 87 ? 41.154 -13.392 -42.260 1.00 70.19 87 VAL A N 1
ATOM 720 C CA . VAL A 1 87 ? 41.072 -14.846 -42.444 1.00 70.19 87 VAL A CA 1
ATOM 721 C C . VAL A 1 87 ? 40.043 -15.111 -43.538 1.00 70.19 87 VAL A C 1
ATOM 723 O O . VAL A 1 87 ? 38.915 -14.632 -43.447 1.00 70.19 87 VAL A O 1
ATOM 726 N N . ALA A 1 88 ? 40.447 -15.793 -44.612 1.00 68.19 88 ALA A N 1
ATOM 727 C CA . ALA A 1 88 ? 39.544 -16.128 -45.710 1.00 68.19 88 ALA A CA 1
ATOM 728 C C . ALA A 1 88 ? 38.676 -17.331 -45.315 1.00 68.19 88 ALA A C 1
ATOM 730 O O . ALA A 1 88 ? 39.200 -18.411 -45.055 1.00 68.19 88 ALA A O 1
ATOM 731 N N . ASN A 1 89 ? 37.358 -17.137 -45.294 1.00 68.06 89 ASN A N 1
ATOM 732 C CA . ASN A 1 89 ? 36.393 -18.142 -44.841 1.00 68.06 89 ASN A CA 1
ATOM 733 C C . ASN A 1 89 ? 35.772 -18.928 -46.009 1.00 68.06 89 ASN A C 1
ATOM 735 O O . ASN A 1 89 ? 35.381 -20.080 -45.840 1.00 68.06 89 ASN A O 1
ATOM 739 N N . ALA A 1 90 ? 35.687 -18.322 -47.196 1.00 77.50 90 ALA A N 1
ATOM 740 C CA . ALA A 1 90 ? 35.225 -18.964 -48.426 1.00 77.50 90 ALA A CA 1
ATOM 741 C C . ALA A 1 90 ? 35.698 -18.174 -49.656 1.00 77.50 90 ALA A C 1
ATOM 743 O O . ALA A 1 90 ? 35.795 -16.947 -49.603 1.00 77.50 90 ALA A O 1
ATOM 744 N N . GLN A 1 91 ? 35.947 -18.854 -50.777 1.00 81.75 91 GLN A N 1
ATOM 745 C CA . GLN A 1 91 ? 36.247 -18.204 -52.056 1.00 81.75 91 GLN A CA 1
ATOM 746 C C . GLN A 1 91 ? 35.746 -19.016 -53.250 1.00 81.75 91 GLN A C 1
ATOM 748 O O . GLN A 1 91 ? 35.801 -20.242 -53.212 1.00 81.75 91 GLN A O 1
ATOM 753 N N . SER A 1 92 ? 35.332 -18.324 -54.314 1.00 83.38 92 SER A N 1
ATOM 754 C CA . SER A 1 92 ? 34.942 -18.934 -55.594 1.00 83.38 92 SER A CA 1
ATOM 755 C C . SER A 1 92 ? 35.223 -18.010 -56.780 1.00 83.38 92 SER A C 1
ATOM 757 O O . SER A 1 92 ? 35.238 -16.787 -56.635 1.00 83.38 92 SER A O 1
ATOM 759 N N . TYR A 1 93 ? 35.389 -18.594 -57.970 1.00 83.69 93 TYR A N 1
ATOM 760 C CA . TYR A 1 93 ? 35.467 -17.876 -59.247 1.00 83.69 93 TYR A CA 1
ATOM 761 C C . TYR A 1 93 ? 34.134 -17.982 -59.986 1.00 83.69 93 TYR A C 1
ATOM 763 O O . TYR A 1 93 ? 33.695 -19.081 -60.324 1.00 83.69 93 TYR A O 1
ATOM 771 N N . ILE A 1 94 ? 33.503 -16.843 -60.254 1.00 81.06 94 ILE A N 1
ATOM 772 C CA . ILE A 1 94 ? 32.121 -16.766 -60.726 1.00 81.06 94 ILE A CA 1
ATOM 773 C C . ILE A 1 94 ? 32.095 -16.040 -62.067 1.00 81.06 94 ILE A C 1
ATOM 775 O O . ILE A 1 94 ? 32.585 -14.917 -62.190 1.00 81.06 94 ILE A O 1
ATOM 779 N N . ALA A 1 95 ? 31.542 -16.702 -63.081 1.00 78.62 95 ALA A N 1
ATOM 780 C CA . ALA A 1 95 ? 31.165 -16.048 -64.328 1.00 78.62 95 ALA A CA 1
ATOM 781 C C . ALA A 1 95 ? 29.786 -15.395 -64.127 1.00 78.62 95 ALA A C 1
ATOM 783 O O . ALA A 1 95 ? 28.896 -16.078 -63.606 1.00 78.62 95 ALA A O 1
ATOM 784 N N . PRO A 1 96 ? 29.588 -14.115 -64.496 1.00 75.44 96 PRO A N 1
ATOM 785 C CA . PRO A 1 96 ? 28.255 -13.528 -64.540 1.00 75.44 96 PRO A CA 1
ATOM 786 C C . PRO A 1 96 ? 27.350 -14.344 -65.463 1.00 75.44 96 PRO A C 1
ATOM 788 O O . PRO A 1 96 ? 27.799 -14.852 -66.491 1.00 75.44 96 PRO A O 1
ATOM 791 N N . LYS A 1 97 ? 26.089 -14.484 -65.069 1.00 69.50 97 LYS A N 1
ATOM 792 C CA . LYS A 1 97 ? 25.026 -15.105 -65.863 1.00 69.50 97 LYS A CA 1
ATOM 793 C C . LYS A 1 97 ? 24.105 -14.007 -66.411 1.00 69.50 97 LYS A C 1
ATOM 795 O O . LYS A 1 97 ? 24.424 -12.825 -66.262 1.00 69.50 97 LYS A O 1
ATOM 800 N N . ASP A 1 98 ? 23.030 -14.402 -67.088 1.00 59.75 98 ASP A N 1
ATOM 801 C CA . ASP A 1 98 ? 22.073 -13.545 -67.804 1.00 59.75 98 ASP A CA 1
ATOM 802 C C . ASP A 1 98 ? 21.864 -12.151 -67.178 1.00 59.75 98 ASP A C 1
ATOM 804 O O . ASP A 1 98 ? 21.751 -11.992 -65.961 1.00 59.75 98 ASP A O 1
ATOM 808 N N . ASN A 1 99 ? 21.838 -11.112 -68.025 1.00 59.72 99 ASN A N 1
ATOM 809 C CA . ASN A 1 99 ? 21.781 -9.694 -67.628 1.00 59.72 99 ASN A CA 1
ATOM 810 C C . ASN A 1 99 ? 22.970 -9.188 -66.780 1.00 59.72 99 ASN A C 1
ATOM 812 O O . ASN A 1 99 ? 22.858 -8.185 -66.071 1.00 59.72 99 ASN A O 1
ATOM 816 N N . ASN A 1 100 ? 24.131 -9.839 -66.899 1.00 76.56 100 ASN A N 1
ATOM 817 C CA . ASN A 1 100 ? 25.390 -9.508 -66.225 1.00 76.56 100 ASN A CA 1
ATOM 818 C C . ASN A 1 100 ? 25.341 -9.561 -64.687 1.00 76.56 100 ASN A C 1
ATOM 820 O O . ASN A 1 100 ? 26.091 -8.849 -64.013 1.00 76.56 100 ASN A O 1
ATOM 824 N N . PHE A 1 101 ? 24.488 -10.401 -64.106 1.00 77.75 101 PHE A N 1
ATOM 825 C CA . PHE A 1 101 ? 24.438 -10.589 -62.657 1.00 77.75 101 PHE A CA 1
ATOM 826 C C . PHE A 1 101 ? 25.293 -11.773 -62.207 1.00 77.75 101 PHE A C 1
ATOM 828 O O . PHE A 1 101 ? 25.407 -12.792 -62.888 1.00 77.75 101 PHE A O 1
ATOM 835 N N . LEU A 1 102 ? 25.885 -11.662 -61.021 1.00 85.31 102 LEU A N 1
ATOM 836 C CA . LEU A 1 102 ? 26.513 -12.781 -60.325 1.00 85.31 102 LEU A CA 1
ATOM 837 C C . LEU A 1 102 ? 25.962 -12.902 -58.911 1.00 85.31 102 LEU A C 1
ATOM 839 O O . LEU A 1 102 ? 25.563 -11.909 -58.301 1.00 85.31 102 LEU A O 1
ATOM 843 N N . TYR A 1 103 ? 26.024 -14.115 -58.366 1.00 85.56 103 TYR A N 1
ATOM 844 C CA . TYR A 1 103 ? 25.876 -14.337 -56.937 1.00 85.56 103 TYR A CA 1
ATOM 845 C C . TYR A 1 103 ? 26.814 -15.419 -56.410 1.00 85.56 103 TYR A C 1
ATOM 847 O O . TYR A 1 103 ? 27.228 -16.315 -57.145 1.00 85.56 103 TYR A O 1
ATOM 855 N N . HIS A 1 104 ? 27.099 -15.367 -55.110 1.00 87.88 104 HIS A N 1
ATOM 856 C CA . HIS A 1 104 ? 27.809 -16.406 -54.372 1.00 87.88 104 HIS A CA 1
ATOM 857 C C . HIS A 1 104 ? 27.070 -16.754 -53.083 1.00 87.88 104 HIS A C 1
ATOM 859 O O . HIS A 1 104 ? 26.696 -15.846 -52.345 1.00 87.88 104 HIS A O 1
ATOM 865 N N . ILE A 1 105 ? 26.921 -18.048 -52.785 1.00 85.38 105 ILE A N 1
ATOM 866 C CA . ILE A 1 105 ? 26.295 -18.539 -51.549 1.00 85.38 105 ILE A CA 1
ATOM 867 C C . ILE A 1 105 ? 27.341 -19.280 -50.717 1.00 85.38 105 ILE A C 1
ATOM 869 O O . ILE A 1 105 ? 27.998 -20.195 -51.211 1.00 85.38 105 ILE A O 1
ATOM 873 N N . VAL A 1 106 ? 27.456 -18.921 -49.441 1.00 84.75 106 VAL A N 1
ATOM 874 C CA . VAL A 1 106 ? 28.260 -19.629 -48.439 1.00 84.75 106 VAL A CA 1
ATOM 875 C C . VAL A 1 106 ? 27.319 -20.314 -47.458 1.00 84.75 106 VAL A C 1
ATOM 877 O O . VAL A 1 106 ? 26.430 -19.671 -46.907 1.00 84.75 106 VAL A O 1
ATOM 880 N N . LYS A 1 107 ? 27.511 -21.615 -47.225 1.00 82.94 107 LYS A N 1
ATOM 881 C CA . LYS A 1 107 ? 26.752 -22.389 -46.231 1.00 82.94 107 LYS A CA 1
ATOM 882 C C . LYS A 1 107 ? 27.597 -22.612 -44.983 1.00 82.94 107 LYS A C 1
ATOM 884 O O . LYS A 1 107 ? 28.760 -22.995 -45.092 1.00 82.94 107 LYS A O 1
ATOM 889 N N . PHE A 1 108 ? 26.996 -22.440 -43.812 1.00 74.25 108 PHE A N 1
ATOM 890 C CA . PHE A 1 108 ? 27.667 -22.597 -42.525 1.00 74.25 108 PHE A CA 1
ATOM 891 C C . PHE A 1 108 ? 27.159 -23.856 -41.815 1.00 74.25 108 PHE A C 1
ATOM 893 O O . PHE A 1 108 ? 25.955 -24.089 -41.725 1.00 74.25 108 PHE A O 1
ATOM 900 N N . LYS A 1 109 ? 28.084 -24.693 -41.324 1.00 65.88 109 LYS A N 1
ATOM 901 C CA . LYS A 1 109 ? 27.741 -25.886 -40.523 1.00 65.88 109 LYS A CA 1
ATOM 902 C C . LYS A 1 109 ? 27.421 -25.536 -39.062 1.00 65.88 109 LYS A C 1
ATOM 904 O O . LYS A 1 109 ? 26.615 -26.221 -38.446 1.00 65.88 109 LYS A O 1
ATOM 909 N N . ASN A 1 110 ? 28.031 -24.468 -38.546 1.00 66.38 110 ASN A N 1
ATOM 910 C CA . ASN A 1 110 ? 27.894 -23.965 -37.177 1.00 66.38 110 ASN A CA 1
ATOM 911 C C . ASN A 1 110 ? 27.425 -22.499 -37.196 1.00 66.38 110 ASN A C 1
ATOM 913 O O . ASN A 1 110 ? 27.350 -21.898 -38.267 1.00 66.38 110 ASN A O 1
ATOM 917 N N . MET A 1 111 ? 27.138 -21.921 -36.022 1.00 70.38 111 MET A N 1
ATOM 918 C CA . MET A 1 111 ? 26.844 -20.485 -35.903 1.00 70.38 111 MET A CA 1
ATOM 919 C C . MET A 1 111 ? 27.992 -19.641 -36.466 1.00 70.38 111 MET A C 1
ATOM 921 O O . MET A 1 111 ? 29.166 -19.972 -36.294 1.00 70.38 111 MET A O 1
ATOM 925 N N . ILE A 1 112 ? 27.635 -18.541 -37.119 1.00 74.62 112 ILE A N 1
ATOM 926 C CA . ILE A 1 112 ? 28.579 -17.577 -37.682 1.00 74.62 112 ILE A CA 1
ATOM 927 C C . ILE A 1 112 ? 29.206 -16.786 -36.520 1.00 74.62 112 ILE A C 1
ATOM 929 O O . ILE A 1 112 ? 28.519 -16.439 -35.560 1.00 74.62 112 ILE A O 1
ATOM 933 N N . GLY A 1 113 ? 30.510 -16.503 -36.557 1.00 69.06 113 GLY A N 1
ATOM 934 C CA . GLY A 1 113 ? 31.149 -15.667 -35.533 1.00 69.06 113 GLY A CA 1
ATOM 935 C C . GLY A 1 113 ? 30.523 -14.268 -35.493 1.00 69.06 113 GLY A C 1
ATOM 936 O O . GLY A 1 113 ? 30.202 -13.715 -36.540 1.00 69.06 113 GLY A O 1
ATOM 937 N N . ILE A 1 114 ? 30.328 -13.689 -34.308 1.00 74.44 114 ILE A N 1
ATOM 938 C CA . ILE A 1 114 ? 29.811 -12.317 -34.168 1.00 74.44 114 ILE A CA 1
ATOM 939 C C . ILE A 1 114 ? 30.916 -11.330 -34.552 1.00 74.44 114 ILE A C 1
ATOM 941 O O . ILE A 1 114 ? 32.041 -11.446 -34.063 1.00 74.44 114 ILE A O 1
ATOM 945 N N . GLY A 1 115 ? 30.592 -10.337 -35.377 1.00 70.00 115 GLY A N 1
ATOM 946 C CA . GLY A 1 115 ? 31.547 -9.317 -35.798 1.00 70.00 115 GLY A CA 1
ATOM 947 C C . GLY A 1 115 ? 31.315 -8.819 -37.217 1.00 70.00 115 GLY A C 1
ATOM 948 O O . GLY A 1 115 ? 30.291 -9.098 -37.841 1.00 70.00 115 GLY A O 1
ATOM 949 N N . ARG A 1 116 ? 32.280 -8.053 -37.729 1.00 77.62 116 ARG A N 1
ATOM 950 C CA . ARG A 1 116 ? 32.222 -7.476 -39.073 1.00 77.62 116 ARG A CA 1
ATOM 951 C C . ARG A 1 116 ? 32.884 -8.398 -40.092 1.00 77.62 116 ARG A C 1
ATOM 953 O O . ARG A 1 116 ? 34.033 -8.805 -39.922 1.00 77.62 116 ARG A O 1
ATOM 960 N N . TYR A 1 117 ? 32.161 -8.667 -41.169 1.00 82.62 117 TYR A N 1
ATOM 961 C CA . TYR A 1 117 ? 32.594 -9.497 -42.288 1.00 82.62 117 TYR A CA 1
ATOM 962 C C . TYR A 1 117 ? 32.788 -8.647 -43.530 1.00 82.62 117 TYR A C 1
ATOM 964 O O . TYR A 1 117 ? 32.191 -7.577 -43.663 1.00 82.62 117 TYR A O 1
ATOM 972 N N . TYR A 1 118 ? 33.623 -9.140 -44.440 1.00 85.31 118 TYR A N 1
ATOM 973 C CA . TYR A 1 118 ? 33.970 -8.450 -45.675 1.00 85.31 118 TYR A CA 1
ATOM 974 C C . TYR A 1 118 ? 33.859 -9.392 -46.865 1.00 85.31 118 TYR A C 1
ATOM 976 O O . TYR A 1 118 ? 34.178 -10.577 -46.757 1.00 85.31 118 TYR A O 1
ATOM 984 N N . VAL A 1 119 ? 33.455 -8.853 -48.011 1.00 88.44 119 VAL A N 1
ATOM 985 C CA . VAL A 1 119 ? 33.469 -9.568 -49.289 1.00 88.44 119 VAL A CA 1
ATOM 986 C C . VAL A 1 119 ? 34.261 -8.747 -50.293 1.00 88.44 119 VAL A C 1
ATOM 988 O O . VAL A 1 119 ? 33.867 -7.623 -50.611 1.00 88.44 119 VAL A O 1
ATOM 991 N N . ASP A 1 120 ? 35.364 -9.311 -50.786 1.00 91.44 120 ASP A N 1
ATOM 992 C CA . ASP A 1 120 ? 36.163 -8.712 -51.855 1.00 91.44 120 ASP A CA 1
ATOM 993 C C . ASP A 1 120 ? 35.795 -9.353 -53.196 1.00 91.44 120 ASP A C 1
ATOM 995 O O . ASP A 1 120 ? 35.717 -10.579 -53.327 1.00 91.44 120 ASP A O 1
ATOM 999 N N . PHE A 1 121 ? 35.630 -8.511 -54.210 1.00 89.94 121 PHE A N 1
ATOM 1000 C CA . PHE A 1 121 ? 35.484 -8.903 -55.605 1.00 89.94 121 PHE A CA 1
ATOM 1001 C C . PHE A 1 121 ? 36.776 -8.579 -56.347 1.00 89.94 121 PHE A C 1
ATOM 1003 O O . PHE A 1 121 ? 37.209 -7.424 -56.356 1.00 89.94 121 PHE A O 1
ATOM 1010 N N . LEU A 1 122 ? 37.394 -9.577 -56.975 1.00 88.88 122 LEU A N 1
ATOM 1011 C CA . LEU A 1 122 ? 38.667 -9.429 -57.675 1.00 88.88 122 LEU A CA 1
ATOM 1012 C C . LEU A 1 122 ? 38.579 -9.911 -59.124 1.00 88.88 122 LEU A C 1
ATOM 1014 O O . LEU A 1 122 ? 37.909 -10.897 -59.424 1.00 88.88 122 LEU A O 1
ATOM 1018 N N . LEU A 1 123 ? 39.330 -9.259 -60.005 1.00 89.75 123 LEU A N 1
ATOM 1019 C CA . LEU A 1 123 ? 39.570 -9.685 -61.382 1.00 89.75 123 LEU A CA 1
ATOM 1020 C C . LEU A 1 123 ? 41.077 -9.803 -61.592 1.00 89.75 123 LEU A C 1
ATOM 1022 O O . LEU A 1 123 ? 41.797 -8.843 -61.337 1.00 89.75 123 LEU A O 1
ATOM 1026 N N . ASP A 1 124 ? 41.561 -10.974 -62.011 1.00 85.88 124 ASP A N 1
ATOM 1027 C CA . ASP A 1 124 ? 43.000 -11.249 -62.173 1.00 85.88 124 ASP A CA 1
ATOM 1028 C C . ASP A 1 124 ? 43.830 -10.835 -60.940 1.00 85.88 124 ASP A C 1
ATOM 1030 O O . ASP A 1 124 ? 44.874 -10.195 -61.043 1.00 85.88 124 ASP A O 1
ATOM 1034 N N . ASN A 1 125 ? 43.316 -11.150 -59.745 1.00 84.06 125 ASN A N 1
ATOM 1035 C CA . ASN A 1 125 ? 43.866 -10.765 -58.438 1.00 84.06 125 ASN A CA 1
ATOM 1036 C C . ASN A 1 125 ? 43.933 -9.251 -58.148 1.00 84.06 125 ASN A C 1
ATOM 1038 O O . ASN A 1 125 ? 44.417 -8.864 -57.086 1.00 84.06 125 ASN A O 1
ATOM 1042 N N . LYS A 1 126 ? 43.389 -8.391 -59.015 1.00 87.19 126 LYS A N 1
ATOM 1043 C CA . LYS A 1 126 ? 43.194 -6.964 -58.734 1.00 87.19 126 LYS A CA 1
ATOM 1044 C C . LYS A 1 126 ? 41.842 -6.740 -58.066 1.00 87.19 126 LYS A C 1
ATOM 1046 O O . LYS A 1 126 ? 40.816 -7.214 -58.552 1.00 87.19 126 LYS A O 1
ATOM 1051 N N . LEU A 1 127 ? 41.840 -6.012 -56.951 1.00 88.69 127 LEU A N 1
ATOM 1052 C CA . LEU A 1 127 ? 40.626 -5.664 -56.216 1.00 88.69 127 LEU A CA 1
ATOM 1053 C C . LEU A 1 127 ? 39.748 -4.716 -57.046 1.00 88.69 127 LEU A C 1
ATOM 1055 O O . LEU A 1 127 ? 40.201 -3.648 -57.457 1.00 88.69 127 LEU A O 1
ATOM 1059 N N . LEU A 1 128 ? 38.489 -5.095 -57.260 1.00 89.00 128 LEU A N 1
ATOM 1060 C CA . LEU A 1 128 ? 37.476 -4.252 -57.895 1.00 89.00 128 LEU A CA 1
ATOM 1061 C C . LEU A 1 128 ? 36.630 -3.521 -56.851 1.00 89.00 128 LEU A C 1
ATOM 1063 O O . LEU A 1 128 ? 36.413 -2.316 -56.968 1.00 89.00 128 LEU A O 1
ATOM 1067 N N . LYS A 1 129 ? 36.152 -4.241 -55.828 1.00 87.94 129 LYS A N 1
ATOM 1068 C CA . LYS A 1 129 ? 35.287 -3.688 -54.780 1.00 87.94 129 LYS A CA 1
ATOM 1069 C C . LYS A 1 129 ? 35.359 -4.521 -53.501 1.00 87.94 129 LYS A C 1
ATOM 1071 O O . LYS A 1 129 ? 35.483 -5.740 -53.573 1.00 87.94 129 LYS A O 1
ATOM 1076 N N . THR A 1 130 ? 35.204 -3.857 -52.359 1.00 87.69 130 THR A N 1
ATOM 1077 C CA . THR A 1 130 ? 34.970 -4.476 -51.048 1.00 87.69 130 THR A CA 1
ATOM 1078 C C . THR A 1 130 ? 33.639 -3.980 -50.501 1.00 87.69 130 THR A C 1
ATOM 1080 O O . THR A 1 130 ? 33.341 -2.786 -50.593 1.00 87.69 130 THR A O 1
ATOM 1083 N N . ILE A 1 131 ? 32.864 -4.880 -49.906 1.00 83.50 131 ILE A N 1
ATOM 1084 C CA . ILE A 1 131 ? 31.715 -4.539 -49.060 1.00 83.50 131 ILE A CA 1
ATOM 1085 C C . ILE A 1 131 ? 31.905 -5.122 -47.661 1.00 83.50 131 ILE A C 1
ATOM 1087 O O . ILE A 1 131 ? 32.664 -6.076 -47.486 1.00 83.50 131 ILE A O 1
ATOM 1091 N N . SER A 1 132 ? 31.209 -4.561 -46.674 1.00 83.25 132 SER A N 1
ATOM 1092 C CA . SER A 1 132 ? 31.203 -5.065 -45.301 1.00 83.25 132 SER A CA 1
ATOM 1093 C C . SER A 1 132 ? 29.793 -5.137 -44.734 1.00 83.25 132 SER A C 1
ATOM 1095 O O . SER A 1 132 ? 28.971 -4.289 -45.067 1.00 83.25 132 SER A O 1
ATOM 1097 N N . PHE A 1 133 ? 29.548 -6.094 -43.844 1.00 76.25 133 PHE A N 1
ATOM 1098 C CA . PHE A 1 133 ? 28.287 -6.250 -43.112 1.00 76.25 133 PHE A CA 1
ATOM 1099 C C . PHE A 1 133 ? 28.558 -6.758 -41.689 1.00 76.25 133 PHE A C 1
ATOM 1101 O O . PHE A 1 133 ? 29.642 -7.282 -41.410 1.00 76.25 133 PHE A O 1
ATOM 1108 N N . GLU A 1 134 ? 27.597 -6.591 -40.779 1.00 72.50 134 GLU A N 1
ATOM 1109 C CA . GLU A 1 134 ? 27.728 -7.040 -39.387 1.00 72.50 134 GLU A CA 1
ATOM 1110 C C . GLU A 1 134 ? 26.896 -8.289 -39.101 1.00 72.50 134 GLU A C 1
ATOM 1112 O O . GLU A 1 134 ? 25.735 -8.398 -39.499 1.00 72.50 134 GLU A O 1
ATOM 1117 N N . VAL A 1 135 ? 27.514 -9.232 -38.387 1.00 70.25 135 VAL A N 1
ATOM 1118 C CA . VAL A 1 135 ? 26.858 -10.415 -37.839 1.00 70.25 135 VAL A CA 1
ATOM 1119 C C . VAL A 1 135 ? 26.642 -10.217 -36.343 1.00 70.25 135 VAL A C 1
ATOM 1121 O O . VAL A 1 135 ? 27.611 -10.040 -35.602 1.00 70.25 135 VAL A O 1
ATOM 1124 N N . TYR A 1 136 ? 25.389 -10.276 -35.894 1.00 67.56 136 TYR A N 1
ATOM 1125 C CA . TYR A 1 136 ? 24.989 -10.047 -34.502 1.00 67.56 136 TYR A CA 1
ATOM 1126 C C . TYR A 1 136 ? 24.454 -11.318 -33.830 1.00 67.56 136 TYR A C 1
ATOM 1128 O O . TYR A 1 136 ? 24.076 -12.289 -34.483 1.00 67.56 136 TYR A O 1
ATOM 1136 N N . GLU A 1 137 ? 24.394 -11.321 -32.498 1.00 68.50 137 GLU A N 1
ATOM 1137 C CA . GLU A 1 137 ? 23.874 -12.457 -31.732 1.00 68.50 137 GLU A CA 1
ATOM 1138 C C . GLU A 1 137 ? 22.356 -12.635 -31.921 1.00 68.50 137 GLU A C 1
ATOM 1140 O O . GLU A 1 137 ? 21.548 -11.778 -31.549 1.00 68.50 137 GLU A O 1
ATOM 1145 N N . SER A 1 138 ? 21.945 -13.774 -32.477 1.00 64.06 138 SER A N 1
ATOM 1146 C CA . SER A 1 138 ? 20.538 -14.158 -32.564 1.00 64.06 138 SER A CA 1
ATOM 1147 C C . SER A 1 138 ? 19.976 -14.440 -31.165 1.00 64.06 138 SER A C 1
ATOM 1149 O O . SER A 1 138 ? 20.582 -15.119 -30.335 1.00 64.06 138 SER A O 1
ATOM 1151 N N . ARG A 1 139 ? 18.783 -13.912 -30.859 1.00 66.56 139 ARG A N 1
ATOM 1152 C CA . ARG A 1 139 ? 18.109 -14.242 -29.593 1.00 66.56 139 ARG A CA 1
ATOM 1153 C C . ARG A 1 139 ? 17.685 -15.707 -29.637 1.00 66.56 139 ARG A C 1
ATOM 1155 O O . ARG A 1 139 ? 16.831 -16.054 -30.451 1.00 66.56 139 ARG A O 1
ATOM 1162 N N . SER A 1 140 ? 18.203 -16.523 -28.716 1.00 74.00 140 SER A N 1
ATOM 1163 C CA . SER A 1 140 ? 17.809 -17.929 -28.546 1.00 74.00 140 SER A CA 1
ATOM 1164 C C . SER A 1 140 ? 16.290 -18.120 -28.621 1.00 74.00 140 SER A C 1
ATOM 1166 O O . SER A 1 140 ? 15.512 -17.320 -28.082 1.00 74.00 140 SER A O 1
ATOM 1168 N N . LYS A 1 141 ? 15.845 -19.224 -29.238 1.00 81.50 141 LYS A N 1
ATOM 1169 C CA . LYS A 1 141 ? 14.423 -19.606 -29.303 1.00 81.50 141 LYS A CA 1
ATOM 1170 C C . LYS A 1 141 ? 13.759 -19.619 -27.918 1.00 81.50 141 LYS A C 1
ATOM 1172 O O . LYS A 1 141 ? 12.582 -19.270 -27.798 1.00 81.50 141 LYS A O 1
ATOM 1177 N N . TYR A 1 142 ? 14.514 -19.963 -26.871 1.00 86.88 142 TYR A N 1
ATOM 1178 C CA . TYR A 1 142 ? 14.044 -19.961 -25.486 1.00 86.88 142 TYR A CA 1
ATOM 1179 C C . TYR A 1 142 ? 13.871 -18.538 -24.964 1.00 86.88 142 TYR A C 1
ATOM 1181 O O . TYR A 1 142 ? 12.823 -18.217 -24.410 1.00 86.88 142 TYR A O 1
ATOM 1189 N N . THR A 1 143 ? 14.824 -17.647 -25.244 1.00 78.94 143 THR A N 1
ATOM 1190 C CA . THR A 1 143 ? 14.696 -16.215 -24.949 1.00 78.94 143 THR A CA 1
ATOM 1191 C C . THR A 1 143 ? 13.489 -15.596 -25.674 1.00 78.94 143 THR A C 1
ATOM 1193 O O . THR A 1 143 ? 12.713 -14.859 -25.061 1.00 78.94 143 THR A O 1
ATOM 1196 N N . LEU A 1 144 ? 13.237 -15.935 -26.944 1.00 83.19 144 LEU A N 1
ATOM 1197 C CA . LEU A 1 144 ? 12.043 -15.472 -27.671 1.00 83.19 144 LEU A CA 1
ATOM 1198 C C . LEU A 1 144 ? 10.737 -15.993 -27.050 1.00 83.19 144 LEU A C 1
ATOM 1200 O O . LEU A 1 144 ? 9.772 -15.232 -26.908 1.00 83.19 144 LEU A O 1
ATOM 1204 N N . LYS A 1 145 ? 10.694 -17.270 -26.647 1.00 92.56 145 LYS A N 1
ATOM 1205 C CA . LYS A 1 145 ? 9.542 -17.860 -25.947 1.00 92.56 145 LYS A CA 1
ATOM 1206 C C . LYS A 1 145 ? 9.330 -17.212 -24.574 1.00 92.56 145 LYS A C 1
ATOM 1208 O O . LYS A 1 145 ? 8.201 -16.840 -24.250 1.00 92.56 145 LYS A O 1
ATOM 1213 N N . TRP A 1 146 ? 10.398 -16.982 -23.814 1.00 93.31 146 TRP A N 1
ATOM 1214 C CA . TRP A 1 146 ? 10.352 -16.265 -22.542 1.00 93.31 146 TRP A CA 1
ATOM 1215 C C . TRP A 1 146 ? 9.795 -14.846 -22.705 1.00 93.31 146 TRP A C 1
ATOM 1217 O O . TRP A 1 146 ? 8.912 -14.466 -21.942 1.00 93.31 146 TRP A O 1
ATOM 1227 N N . ILE A 1 147 ? 10.211 -14.080 -23.725 1.00 85.12 147 ILE A N 1
ATOM 1228 C CA . ILE A 1 147 ? 9.663 -12.732 -23.976 1.00 85.12 147 ILE A CA 1
ATOM 1229 C C . ILE A 1 147 ? 8.135 -12.786 -24.114 1.00 85.12 147 ILE A C 1
ATOM 1231 O O . ILE A 1 147 ? 7.438 -11.932 -23.557 1.00 85.12 147 ILE A O 1
ATOM 1235 N N . LYS A 1 148 ? 7.600 -13.780 -24.838 1.00 92.88 148 LYS A N 1
ATOM 1236 C CA . LYS A 1 148 ? 6.149 -13.961 -25.010 1.00 92.88 148 LYS A CA 1
ATOM 1237 C C . LYS A 1 148 ? 5.465 -14.283 -23.676 1.00 92.88 148 LYS A C 1
ATOM 1239 O O . LYS A 1 148 ? 4.483 -13.624 -23.329 1.00 92.88 148 LYS A O 1
ATOM 1244 N N . LEU A 1 149 ? 5.999 -15.238 -22.914 1.00 96.44 149 LEU A N 1
ATOM 1245 C CA . LEU A 1 149 ? 5.437 -15.648 -21.622 1.00 96.44 149 LEU A CA 1
ATOM 1246 C C . LEU A 1 149 ? 5.520 -14.533 -20.574 1.00 96.44 149 LEU A C 1
ATOM 1248 O O . LEU A 1 149 ? 4.521 -14.214 -19.939 1.00 96.44 149 LEU A O 1
ATOM 1252 N N . ASN A 1 150 ? 6.660 -13.857 -20.446 1.00 86.75 150 ASN A N 1
ATOM 1253 C CA . ASN A 1 150 ? 6.836 -12.759 -19.500 1.00 86.75 150 ASN A CA 1
ATOM 1254 C C . ASN A 1 150 ? 5.899 -11.580 -19.823 1.00 86.75 150 ASN A C 1
ATOM 1256 O O . ASN A 1 150 ? 5.274 -11.019 -18.923 1.00 86.75 150 ASN A O 1
ATOM 1260 N N . LYS A 1 151 ? 5.703 -11.247 -21.111 1.00 91.31 151 LYS A N 1
ATOM 1261 C CA . LYS A 1 151 ? 4.682 -10.266 -21.530 1.00 91.31 151 LYS A CA 1
ATOM 1262 C C . LYS A 1 151 ? 3.267 -10.710 -21.149 1.00 91.31 151 LYS A C 1
ATOM 1264 O O . LYS A 1 151 ? 2.491 -9.884 -20.670 1.00 91.31 151 LYS A O 1
ATOM 1269 N N . LYS A 1 152 ? 2.931 -11.994 -21.328 1.00 97.00 152 LYS A N 1
ATOM 1270 C CA . LYS A 1 152 ? 1.640 -12.565 -20.907 1.00 97.00 152 LYS A CA 1
ATOM 1271 C C . LYS A 1 152 ? 1.459 -12.474 -19.387 1.00 97.00 152 LYS A C 1
ATOM 1273 O O . LYS A 1 152 ? 0.415 -12.005 -18.947 1.00 97.00 152 LYS A O 1
ATOM 1278 N N . GLY A 1 153 ? 2.479 -12.817 -18.600 1.00 94.56 153 GLY A N 1
ATOM 1279 C CA . GLY A 1 153 ? 2.467 -12.686 -17.139 1.00 94.56 153 GLY A CA 1
ATOM 1280 C C . GLY A 1 153 ? 2.226 -11.244 -16.682 1.00 94.56 153 GLY A C 1
ATOM 1281 O O . GLY A 1 153 ? 1.337 -10.987 -15.875 1.00 94.56 153 GLY A O 1
ATOM 1282 N N . VAL A 1 154 ? 2.931 -10.270 -17.272 1.00 90.88 154 VAL A N 1
ATOM 1283 C CA . VAL A 1 154 ? 2.720 -8.838 -16.981 1.00 90.88 154 VAL A CA 1
ATOM 1284 C C . VAL A 1 154 ? 1.321 -8.366 -17.400 1.00 90.88 154 VAL A C 1
ATOM 1286 O O . VAL A 1 154 ? 0.707 -7.557 -16.701 1.00 90.88 154 VAL A O 1
ATOM 1289 N N . LYS A 1 155 ? 0.782 -8.865 -18.520 1.00 95.50 155 LYS A N 1
ATOM 1290 C CA . LYS A 1 155 ? -0.594 -8.566 -18.945 1.00 95.50 155 LYS A CA 1
ATOM 1291 C C . LYS A 1 155 ? -1.612 -9.073 -17.918 1.00 95.50 155 LYS A C 1
ATOM 1293 O O . LYS A 1 155 ? -2.433 -8.285 -17.459 1.00 95.50 155 LYS A O 1
ATOM 1298 N N . LEU A 1 156 ? -1.506 -10.336 -17.504 1.00 96.06 156 LEU A N 1
ATOM 1299 C CA . LEU A 1 156 ? -2.376 -10.945 -16.490 1.00 96.06 156 LEU A CA 1
ATOM 1300 C C . LEU A 1 156 ? -2.289 -10.212 -15.144 1.00 96.06 156 LEU A C 1
ATOM 1302 O O . LEU A 1 156 ? -3.310 -9.934 -14.516 1.00 96.06 156 LEU A O 1
ATOM 1306 N N . PHE A 1 157 ? -1.083 -9.801 -14.743 1.00 93.12 157 PHE A N 1
ATOM 1307 C CA . PHE A 1 157 ? -0.874 -8.952 -13.570 1.00 93.12 157 PHE A CA 1
ATOM 1308 C C . PHE A 1 157 ? -1.661 -7.633 -13.661 1.00 93.12 157 PHE A C 1
ATOM 1310 O O . PHE A 1 157 ? -2.342 -7.250 -12.707 1.00 93.12 157 PHE A O 1
ATOM 1317 N N . ASN A 1 158 ? -1.612 -6.947 -14.809 1.00 90.56 158 ASN A N 1
ATOM 1318 C CA . ASN A 1 158 ? -2.353 -5.699 -15.021 1.00 90.56 158 ASN A CA 1
ATOM 1319 C C . ASN A 1 158 ? -3.878 -5.915 -15.031 1.00 90.56 158 ASN A C 1
ATOM 1321 O O . ASN A 1 158 ? -4.624 -5.030 -14.611 1.00 90.56 158 ASN A O 1
ATOM 1325 N N . GLU A 1 159 ? -4.334 -7.096 -15.453 1.00 94.31 159 GLU A N 1
ATOM 1326 C CA . GLU A 1 159 ? -5.732 -7.546 -15.373 1.00 94.31 159 GLU A CA 1
ATOM 1327 C C . GLU A 1 159 ? -6.141 -8.007 -13.960 1.00 94.31 159 GLU A C 1
ATOM 1329 O O . GLU A 1 159 ? -7.302 -8.341 -13.737 1.00 94.31 159 GLU A O 1
ATOM 1334 N N . LYS A 1 160 ? -5.217 -7.975 -12.985 1.00 93.12 160 LYS A N 1
ATOM 1335 C CA . LYS A 1 160 ? -5.386 -8.447 -11.596 1.00 93.12 160 LYS A CA 1
ATOM 1336 C C . LYS A 1 160 ? -5.641 -9.952 -11.461 1.00 93.12 160 LYS A C 1
ATOM 1338 O O . LYS A 1 160 ? -6.081 -10.409 -10.408 1.00 93.12 160 LYS A O 1
ATOM 1343 N N . LYS A 1 161 ? -5.321 -10.727 -12.495 1.00 95.06 161 LYS A N 1
ATOM 1344 C CA . LYS A 1 161 ? -5.348 -12.193 -12.487 1.00 95.06 161 LYS A CA 1
ATOM 1345 C C . LYS A 1 161 ? -4.030 -12.716 -11.928 1.00 95.06 161 LYS A C 1
ATOM 1347 O O . LYS A 1 161 ? -3.164 -13.186 -12.662 1.00 95.06 161 LYS A O 1
ATOM 1352 N N . TYR A 1 162 ? -3.833 -12.519 -10.626 1.00 94.38 162 TYR A N 1
ATOM 1353 C CA . TYR A 1 162 ? -2.528 -12.719 -9.997 1.00 94.38 162 TYR A CA 1
ATOM 1354 C C . TYR A 1 162 ? -2.072 -14.179 -10.010 1.00 94.38 162 TYR A C 1
ATOM 1356 O O . TYR A 1 162 ? -0.909 -14.428 -10.310 1.00 94.38 162 TYR A O 1
ATOM 1364 N N . ASP A 1 163 ? -2.972 -15.128 -9.755 1.00 94.00 163 ASP A N 1
ATOM 1365 C CA . ASP A 1 163 ? -2.616 -16.551 -9.730 1.00 94.00 163 ASP A CA 1
ATOM 1366 C C . ASP A 1 163 ? -2.221 -17.048 -11.131 1.00 94.00 163 ASP A C 1
ATOM 1368 O O . ASP A 1 163 ? -1.148 -17.621 -11.305 1.00 94.00 163 ASP A O 1
ATOM 1372 N N . GLU A 1 164 ? -3.006 -16.705 -12.161 1.00 96.94 164 GLU A N 1
ATOM 1373 C CA . GLU A 1 164 ? -2.669 -16.999 -13.564 1.00 96.94 164 GLU A CA 1
ATOM 1374 C C . GLU A 1 164 ? -1.335 -16.354 -13.982 1.00 96.94 164 GLU A C 1
ATOM 1376 O O . GLU A 1 164 ? -0.534 -16.965 -14.693 1.00 96.94 164 GLU A O 1
ATOM 1381 N N . ALA A 1 165 ? -1.072 -15.118 -13.540 1.00 97.50 165 ALA A N 1
ATOM 1382 C CA . ALA A 1 165 ? 0.187 -14.433 -13.819 1.00 97.50 165 ALA A CA 1
ATOM 1383 C C . ALA A 1 165 ? 1.385 -15.174 -13.209 1.00 97.50 165 ALA A C 1
ATOM 1385 O O . ALA A 1 165 ? 2.407 -15.321 -13.877 1.00 97.50 165 ALA A O 1
ATOM 1386 N N . ILE A 1 166 ? 1.264 -15.654 -11.966 1.00 97.88 166 ILE A N 1
ATOM 1387 C CA . ILE A 1 166 ? 2.318 -16.421 -11.293 1.00 97.88 166 ILE A CA 1
ATOM 1388 C C . ILE A 1 166 ? 2.623 -17.719 -12.041 1.00 97.88 166 ILE A C 1
ATOM 1390 O O . ILE A 1 166 ? 3.798 -18.005 -12.265 1.00 97.88 166 ILE A O 1
ATOM 1394 N N . GLU A 1 167 ? 1.606 -18.473 -12.460 1.00 97.94 167 GLU A N 1
ATOM 1395 C CA . GLU A 1 167 ? 1.818 -19.738 -13.178 1.00 97.94 167 GLU A CA 1
ATOM 1396 C C . GLU A 1 167 ? 2.533 -19.523 -14.518 1.00 97.94 167 GLU A C 1
ATOM 1398 O O . GLU A 1 167 ? 3.532 -20.183 -14.805 1.00 97.94 167 GLU A O 1
ATOM 1403 N N . VAL A 1 168 ? 2.124 -18.512 -15.292 1.00 97.81 168 VAL A N 1
ATOM 1404 C CA . VAL A 1 168 ? 2.801 -18.159 -16.553 1.00 97.81 168 VAL A CA 1
ATOM 1405 C C . VAL A 1 168 ? 4.245 -17.694 -16.321 1.00 97.81 168 VAL A C 1
ATOM 1407 O O . VAL A 1 168 ? 5.137 -17.990 -17.119 1.00 97.81 168 VAL A O 1
ATOM 1410 N N . LEU A 1 169 ? 4.508 -16.960 -15.236 1.00 96.75 169 LEU A N 1
ATOM 1411 C CA . LEU A 1 169 ? 5.865 -16.519 -14.909 1.00 96.75 169 LEU A CA 1
ATOM 1412 C C . LEU A 1 169 ? 6.757 -17.695 -14.483 1.00 96.75 169 LEU A C 1
ATOM 1414 O O . LEU A 1 169 ? 7.906 -17.743 -14.922 1.00 96.75 169 LEU A O 1
ATOM 1418 N N . LYS A 1 170 ? 6.239 -18.671 -13.722 1.00 97.94 170 LYS A N 1
ATOM 1419 C CA . LYS A 1 170 ? 6.959 -19.918 -13.400 1.00 97.94 170 LYS A CA 1
ATOM 1420 C C . LYS A 1 170 ? 7.316 -20.696 -14.666 1.00 97.94 170 LYS A C 1
ATOM 1422 O O . LYS A 1 170 ? 8.481 -21.040 -14.844 1.00 97.94 170 LYS A O 1
ATOM 1427 N N . GLU A 1 171 ? 6.356 -20.884 -15.575 1.00 97.56 171 GLU A N 1
ATOM 1428 C CA . GLU A 1 171 ? 6.596 -21.529 -16.876 1.00 97.56 171 GLU A CA 1
ATOM 1429 C C . GLU A 1 171 ? 7.727 -20.822 -17.643 1.00 97.56 171 GLU A C 1
ATOM 1431 O O . GLU A 1 171 ? 8.612 -21.459 -18.214 1.00 97.56 171 GLU A O 1
ATOM 1436 N N . SER A 1 172 ? 7.750 -19.486 -17.613 1.00 94.69 172 SER A N 1
ATOM 1437 C CA . SER A 1 172 ? 8.782 -18.709 -18.299 1.00 94.69 172 SER A CA 1
ATOM 1438 C C . SER A 1 172 ? 10.191 -18.906 -17.718 1.00 94.69 172 SER A C 1
ATOM 1440 O O . SER A 1 172 ? 11.159 -18.847 -18.475 1.00 94.69 172 SER A O 1
ATOM 1442 N N . ILE A 1 173 ? 10.322 -19.190 -16.413 1.00 96.50 173 ILE A N 1
ATOM 1443 C CA . ILE A 1 173 ? 11.608 -19.550 -15.793 1.00 96.50 173 ILE A CA 1
ATOM 1444 C C . ILE A 1 173 ? 12.061 -20.928 -16.279 1.00 96.50 173 ILE A C 1
ATOM 1446 O O . ILE A 1 173 ? 13.229 -21.082 -16.630 1.00 96.50 173 ILE A O 1
ATOM 1450 N N . GLU A 1 174 ? 11.155 -21.907 -16.355 1.00 96.81 174 GLU A N 1
ATOM 1451 C CA . GLU A 1 174 ? 11.490 -23.245 -16.865 1.00 96.81 174 GLU A CA 1
ATOM 1452 C C . GLU A 1 174 ? 11.964 -23.199 -18.323 1.00 96.81 174 GLU A C 1
ATOM 1454 O O . GLU A 1 174 ? 12.905 -23.897 -18.689 1.00 96.81 174 GLU A O 1
ATOM 1459 N N . VAL A 1 175 ? 11.395 -22.309 -19.142 1.00 94.50 175 VAL A N 1
ATOM 1460 C CA . VAL A 1 175 ? 11.887 -22.058 -20.507 1.00 94.50 175 VAL A CA 1
ATOM 1461 C C . VAL A 1 175 ? 13.309 -21.489 -20.505 1.00 94.50 175 VAL A C 1
ATOM 1463 O O . VAL A 1 175 ? 14.131 -21.925 -21.303 1.00 94.50 175 VAL A O 1
ATOM 1466 N N . LEU A 1 176 ? 13.626 -20.538 -19.621 1.00 88.62 176 LEU A N 1
ATOM 1467 C CA . LEU A 1 176 ? 14.971 -19.950 -19.543 1.00 88.62 176 LEU A CA 1
ATOM 1468 C C . LEU A 1 176 ? 16.036 -20.931 -19.038 1.00 88.62 176 LEU A C 1
ATOM 1470 O O . LEU A 1 176 ? 17.198 -20.789 -19.403 1.00 88.62 176 LEU A O 1
ATOM 1474 N N . LYS A 1 177 ? 15.660 -21.920 -18.218 1.00 93.25 177 LYS A N 1
ATOM 1475 C CA . LYS A 1 177 ? 16.575 -22.985 -17.771 1.00 93.25 177 LYS A CA 1
ATOM 1476 C C . LYS A 1 177 ? 17.018 -23.911 -18.907 1.00 93.25 177 LYS A C 1
ATOM 1478 O O . LYS A 1 177 ? 18.029 -24.585 -18.762 1.00 93.25 177 LYS A O 1
ATOM 1483 N N . GLN A 1 178 ? 16.268 -23.951 -20.009 1.00 89.75 178 GLN A N 1
ATOM 1484 C CA . GLN A 1 178 ? 16.627 -24.711 -21.211 1.00 89.75 178 GLN A CA 1
ATOM 1485 C C . GLN A 1 178 ? 17.597 -23.945 -22.124 1.00 89.75 178 GLN A C 1
ATOM 1487 O O . GLN A 1 178 ? 18.102 -24.520 -23.087 1.00 89.75 178 GLN A O 1
ATOM 1492 N N . ASP A 1 179 ? 17.833 -22.655 -21.856 1.00 81.25 179 ASP A N 1
ATOM 1493 C CA . ASP A 1 179 ? 18.781 -21.842 -22.614 1.00 81.25 179 ASP A CA 1
ATOM 1494 C C . ASP A 1 179 ? 20.225 -22.217 -22.248 1.00 81.25 179 ASP A C 1
ATOM 1496 O O . ASP A 1 179 ? 20.512 -22.528 -21.090 1.00 81.25 179 ASP A O 1
ATOM 1500 N N . ASN A 1 180 ? 21.136 -22.192 -23.224 1.00 78.44 180 ASN A N 1
ATOM 1501 C CA . ASN A 1 180 ? 22.549 -22.503 -22.999 1.00 78.44 180 ASN A CA 1
ATOM 1502 C C . ASN A 1 180 ? 23.449 -21.424 -23.635 1.00 78.44 180 ASN A C 1
ATOM 1504 O O . ASN A 1 180 ? 23.528 -21.378 -24.865 1.00 78.44 180 ASN A O 1
ATOM 1508 N N . PRO A 1 181 ? 24.123 -20.577 -22.832 1.00 75.25 181 PRO A N 1
ATOM 1509 C CA . PRO A 1 181 ? 24.120 -20.569 -21.364 1.00 75.25 181 PRO A CA 1
ATOM 1510 C C . PRO A 1 181 ? 22.785 -20.088 -20.764 1.00 75.25 181 PRO A C 1
ATOM 1512 O O . PRO A 1 181 ? 22.043 -19.324 -21.383 1.00 75.25 181 PRO A O 1
ATOM 1515 N N . ILE A 1 182 ? 22.493 -20.501 -19.524 1.00 80.56 182 ILE A N 1
ATOM 1516 C CA . ILE A 1 182 ? 21.276 -20.082 -18.810 1.00 80.56 182 ILE A CA 1
ATOM 1517 C C . ILE A 1 182 ? 21.285 -18.562 -18.611 1.00 80.56 182 ILE A C 1
ATOM 1519 O O . ILE A 1 182 ? 22.214 -17.987 -18.037 1.00 80.56 182 ILE A O 1
ATOM 1523 N N . ASN A 1 183 ? 20.199 -17.900 -19.012 1.00 80.00 183 ASN A N 1
ATOM 1524 C CA . ASN A 1 183 ? 20.064 -16.453 -18.883 1.00 80.00 183 ASN A CA 1
ATOM 1525 C C . ASN A 1 183 ? 19.554 -16.041 -17.486 1.00 80.00 183 ASN A C 1
ATOM 1527 O O . ASN A 1 183 ? 18.379 -15.709 -17.287 1.00 80.00 183 ASN A O 1
ATOM 1531 N N . TYR A 1 184 ? 20.455 -16.033 -16.499 1.00 82.69 184 TYR A N 1
ATOM 1532 C CA . TYR A 1 184 ? 20.138 -15.648 -15.116 1.00 82.69 184 TYR A CA 1
ATOM 1533 C C . TYR A 1 184 ? 19.664 -14.195 -14.969 1.00 82.69 184 TYR A C 1
ATOM 1535 O O . TYR A 1 184 ? 18.893 -13.889 -14.056 1.00 82.69 184 TYR A O 1
ATOM 1543 N N . TYR A 1 185 ? 20.046 -13.306 -15.892 1.00 79.06 185 TYR A N 1
ATOM 1544 C CA . TYR A 1 185 ? 19.544 -11.932 -15.926 1.00 79.06 185 TYR A CA 1
ATOM 1545 C C . TYR A 1 185 ? 18.024 -11.899 -16.146 1.00 79.06 185 TYR A C 1
ATOM 1547 O O . TYR A 1 185 ? 17.302 -11.230 -15.400 1.00 79.06 185 TYR A O 1
ATOM 1555 N N . ASN A 1 186 ? 17.518 -12.668 -17.115 1.00 84.25 186 ASN A N 1
ATOM 1556 C CA . ASN A 1 186 ? 16.084 -12.776 -17.393 1.00 84.25 186 ASN A CA 1
ATOM 1557 C C . ASN A 1 186 ? 15.331 -13.537 -16.290 1.00 84.25 186 ASN A C 1
ATOM 1559 O O . ASN A 1 186 ? 14.183 -13.196 -15.983 1.00 84.25 186 ASN A O 1
ATOM 1563 N N . ILE A 1 187 ? 15.974 -14.512 -15.634 1.00 88.88 187 ILE A N 1
ATOM 1564 C CA . ILE A 1 187 ? 15.402 -15.180 -14.453 1.00 88.88 187 ILE A CA 1
ATOM 1565 C C . ILE A 1 187 ? 15.189 -14.163 -13.323 1.00 88.88 187 ILE A C 1
ATOM 1567 O O . ILE A 1 187 ? 14.087 -14.097 -12.778 1.00 88.88 187 ILE A O 1
ATOM 1571 N N . LEU A 1 188 ? 16.172 -13.303 -13.019 1.00 84.06 188 LEU A N 1
ATOM 1572 C CA . LEU A 1 188 ? 16.013 -12.244 -12.010 1.00 84.06 188 LEU A CA 1
ATOM 1573 C C . LEU A 1 188 ? 14.874 -11.275 -12.346 1.00 84.06 188 LEU A C 1
ATOM 1575 O O . LEU A 1 188 ? 14.096 -10.905 -11.466 1.00 84.06 188 LEU A O 1
ATOM 1579 N N . LEU A 1 189 ? 14.736 -10.861 -13.610 1.00 86.31 189 LEU A N 1
ATOM 1580 C CA . LEU A 1 189 ? 13.607 -10.023 -14.028 1.00 86.31 189 LEU A CA 1
ATOM 1581 C C . LEU A 1 189 ? 12.263 -10.723 -13.777 1.00 86.31 189 LEU A C 1
ATOM 1583 O O . LEU A 1 189 ? 11.319 -10.106 -13.282 1.00 86.31 189 LEU A O 1
ATOM 1587 N N . THR A 1 190 ? 12.190 -12.014 -14.086 1.00 93.00 190 THR A N 1
ATOM 1588 C CA . THR A 1 190 ? 10.975 -12.815 -13.905 1.00 93.00 190 THR A CA 1
ATOM 1589 C C . THR A 1 190 ? 10.626 -12.970 -12.425 1.00 93.00 190 THR A C 1
ATOM 1591 O O . THR A 1 190 ? 9.476 -12.761 -12.041 1.00 93.00 190 THR A O 1
ATOM 1594 N N . LEU A 1 191 ? 11.620 -13.222 -11.568 1.00 97.56 191 LEU A N 1
ATOM 1595 C CA . LEU A 1 191 ? 11.442 -13.279 -10.114 1.00 97.56 191 LEU A CA 1
ATOM 1596 C C . LEU A 1 191 ? 10.981 -11.937 -9.534 1.00 97.56 191 LEU A C 1
ATOM 1598 O O . LEU A 1 191 ? 10.106 -11.918 -8.673 1.00 97.56 191 LEU A O 1
ATOM 1602 N N . ASN A 1 192 ? 11.485 -10.810 -10.042 1.00 94.44 192 ASN A N 1
ATOM 1603 C CA . ASN A 1 192 ? 10.991 -9.485 -9.658 1.00 94.44 192 ASN A CA 1
ATOM 1604 C C . ASN A 1 192 ? 9.518 -9.277 -10.035 1.00 94.44 192 ASN A C 1
ATOM 1606 O O . ASN A 1 192 ? 8.751 -8.722 -9.245 1.00 94.44 192 ASN A O 1
ATOM 1610 N N . ASN A 1 193 ? 9.107 -9.739 -11.219 1.00 94.69 193 ASN A N 1
ATOM 1611 C CA . ASN A 1 193 ? 7.708 -9.692 -11.648 1.00 94.69 193 ASN A CA 1
ATOM 1612 C C . ASN A 1 193 ? 6.826 -10.590 -10.768 1.00 94.69 193 ASN A C 1
ATOM 1614 O O . ASN A 1 193 ? 5.731 -10.180 -10.377 1.00 94.69 193 ASN A O 1
ATOM 1618 N N . MET A 1 194 ? 7.308 -11.776 -10.389 1.00 98.00 194 MET A N 1
ATOM 1619 C CA . MET A 1 194 ? 6.613 -12.664 -9.452 1.00 98.00 194 MET A CA 1
ATOM 1620 C C . MET A 1 194 ? 6.501 -12.042 -8.058 1.00 98.00 194 MET A C 1
ATOM 1622 O O . MET A 1 194 ? 5.410 -12.004 -7.497 1.00 98.00 194 MET A O 1
ATOM 1626 N N . ALA A 1 195 ? 7.589 -11.487 -7.518 1.00 97.31 195 ALA A N 1
ATOM 1627 C CA . ALA A 1 195 ? 7.587 -10.793 -6.233 1.00 97.31 195 ALA A CA 1
ATOM 1628 C C . ALA A 1 195 ? 6.597 -9.619 -6.241 1.00 97.31 195 ALA A C 1
ATOM 1630 O O . ALA A 1 195 ? 5.776 -9.497 -5.336 1.00 97.31 195 ALA A O 1
ATOM 1631 N N . GLN A 1 196 ? 6.587 -8.807 -7.304 1.00 95.31 196 GLN A N 1
ATOM 1632 C CA . GLN A 1 196 ? 5.593 -7.745 -7.473 1.00 95.31 196 GLN A CA 1
ATOM 1633 C C . GLN A 1 196 ? 4.162 -8.291 -7.508 1.00 95.31 196 GLN A C 1
ATOM 1635 O O . GLN A 1 196 ? 3.266 -7.705 -6.898 1.00 95.31 196 GLN A O 1
ATOM 1640 N N . THR A 1 197 ? 3.945 -9.401 -8.212 1.00 95.25 197 THR A N 1
ATOM 1641 C CA . THR A 1 197 ? 2.636 -10.052 -8.314 1.00 95.25 197 THR A CA 1
ATOM 1642 C C . THR A 1 197 ? 2.161 -10.524 -6.942 1.00 95.25 197 THR A C 1
ATOM 1644 O O . THR A 1 197 ? 1.036 -10.213 -6.555 1.00 95.25 197 THR A O 1
ATOM 1647 N N . TYR A 1 198 ? 3.042 -11.144 -6.153 1.00 93.81 198 TYR A N 1
ATOM 1648 C CA . TYR A 1 198 ? 2.761 -11.527 -4.772 1.00 93.81 198 TYR A CA 1
ATOM 1649 C C . TYR A 1 198 ? 2.518 -10.327 -3.845 1.00 93.81 198 TYR A C 1
ATOM 1651 O O . TYR A 1 198 ? 1.610 -10.372 -3.021 1.00 93.81 198 TYR A O 1
ATOM 1659 N N . ILE A 1 199 ? 3.267 -9.226 -3.981 1.00 89.38 199 ILE A N 1
ATOM 1660 C CA . ILE A 1 199 ? 3.008 -7.982 -3.229 1.00 89.38 199 ILE A CA 1
ATOM 1661 C C . ILE A 1 199 ? 1.610 -7.446 -3.551 1.00 89.38 199 ILE A C 1
ATOM 1663 O O . ILE A 1 199 ? 0.874 -7.045 -2.647 1.00 89.38 199 ILE A O 1
ATOM 1667 N N . SER A 1 200 ? 1.223 -7.439 -4.829 1.00 90.69 200 SER A N 1
ATOM 1668 C CA . SER A 1 200 ? -0.082 -6.936 -5.268 1.00 90.69 200 SER A CA 1
ATOM 1669 C C . SER A 1 200 ? -1.245 -7.849 -4.880 1.00 90.69 200 SER A C 1
ATOM 1671 O O . SER A 1 200 ? -2.307 -7.332 -4.534 1.00 90.69 200 SER A O 1
ATOM 1673 N N . SER A 1 201 ? -1.038 -9.169 -4.840 1.00 86.94 201 SER A N 1
ATOM 1674 C CA . SER A 1 201 ? -1.988 -10.127 -4.254 1.00 86.94 201 SER A CA 1
ATOM 1675 C C . SER A 1 201 ? -1.911 -10.203 -2.723 1.00 86.94 201 SER A C 1
ATOM 1677 O O . SER A 1 201 ? -2.638 -10.978 -2.108 1.00 86.94 201 SER A O 1
ATOM 1679 N N . LYS A 1 202 ? -1.062 -9.372 -2.097 1.00 83.25 202 LYS A N 1
ATOM 1680 C CA . LYS A 1 202 ? -0.805 -9.291 -0.647 1.00 83.25 202 LYS A CA 1
ATOM 1681 C C . LYS A 1 202 ? -0.251 -10.576 -0.024 1.00 83.25 202 LYS A C 1
ATOM 1683 O O . LYS A 1 202 ? -0.236 -10.721 1.199 1.00 83.25 202 LYS A O 1
ATOM 1688 N N . ASN A 1 203 ? 0.274 -11.489 -0.832 1.00 83.50 203 ASN A N 1
ATOM 1689 C CA . ASN A 1 203 ? 1.006 -12.655 -0.361 1.00 83.50 203 ASN A CA 1
ATOM 1690 C C . ASN A 1 203 ? 2.465 -12.282 -0.034 1.00 83.50 203 ASN A C 1
ATOM 1692 O O . ASN A 1 203 ? 3.415 -12.666 -0.719 1.00 83.50 203 ASN A O 1
ATOM 1696 N N . TYR A 1 204 ? 2.658 -11.507 1.037 1.00 84.62 204 TYR A N 1
ATOM 1697 C CA . TYR A 1 204 ? 3.979 -10.996 1.423 1.00 84.62 204 TYR A CA 1
ATOM 1698 C C . TYR A 1 204 ? 4.974 -12.108 1.779 1.00 84.62 204 TYR A C 1
ATOM 1700 O O . TYR A 1 204 ? 6.168 -11.961 1.525 1.00 84.62 204 TYR A O 1
ATOM 1708 N N . ARG A 1 205 ? 4.494 -13.247 2.302 1.00 84.75 205 ARG A N 1
ATOM 1709 C CA . ARG A 1 205 ? 5.339 -14.415 2.590 1.00 84.75 205 ARG A CA 1
ATOM 1710 C C . ARG A 1 205 ? 5.946 -14.985 1.309 1.00 84.75 205 ARG A C 1
ATOM 1712 O O . ARG A 1 205 ? 7.161 -15.147 1.246 1.00 84.75 205 ARG A O 1
ATOM 1719 N N . ALA A 1 206 ? 5.125 -15.261 0.294 1.00 86.88 206 ALA A N 1
ATOM 1720 C CA . ALA A 1 206 ? 5.618 -15.773 -0.983 1.00 86.88 206 ALA A CA 1
ATOM 1721 C C . ALA A 1 206 ? 6.526 -14.755 -1.685 1.00 86.88 206 ALA A C 1
ATOM 1723 O O . ALA A 1 206 ? 7.565 -15.131 -2.228 1.00 86.88 206 ALA A O 1
ATOM 1724 N N . SER A 1 207 ? 6.198 -13.459 -1.603 1.00 94.56 207 SER A N 1
ATOM 1725 C CA . SER A 1 207 ? 7.079 -12.406 -2.112 1.00 94.56 207 SER A CA 1
ATOM 1726 C C . SER A 1 207 ? 8.447 -12.421 -1.433 1.00 94.56 207 SER A C 1
ATOM 1728 O O . SER A 1 207 ? 9.454 -12.315 -2.124 1.00 94.56 207 SER A O 1
ATOM 1730 N N . LYS A 1 208 ? 8.504 -12.548 -0.101 1.00 92.50 208 LYS A N 1
ATOM 1731 C CA . LYS A 1 208 ? 9.764 -12.563 0.652 1.00 92.50 208 LYS A CA 1
ATOM 1732 C C . LYS A 1 208 ? 10.640 -13.753 0.256 1.00 92.50 208 LYS A C 1
ATOM 1734 O O . LYS A 1 208 ? 11.803 -13.553 -0.066 1.00 92.50 208 LYS A O 1
ATOM 1739 N N . LEU A 1 209 ? 10.053 -14.948 0.161 1.00 94.38 209 LEU A N 1
ATOM 1740 C CA . LEU A 1 209 ? 10.756 -16.143 -0.323 1.00 94.38 209 LEU A CA 1
ATOM 1741 C C . LEU A 1 209 ? 11.261 -15.968 -1.766 1.00 94.38 209 LEU A C 1
ATOM 1743 O O . LEU A 1 209 ? 12.387 -16.337 -2.080 1.00 94.38 209 LEU A O 1
ATOM 1747 N N . THR A 1 210 ? 10.457 -15.356 -2.642 1.00 97.12 210 THR A N 1
ATOM 1748 C CA . THR A 1 210 ? 10.851 -15.081 -4.037 1.00 97.12 210 THR A CA 1
ATOM 1749 C C . THR A 1 210 ? 12.032 -14.106 -4.107 1.00 97.12 210 THR A C 1
ATOM 1751 O O . THR A 1 210 ? 12.951 -14.304 -4.900 1.00 97.12 210 THR A O 1
ATOM 1754 N N . ILE A 1 211 ? 12.035 -13.075 -3.256 1.00 98.25 211 ILE A N 1
ATOM 1755 C CA . ILE A 1 211 ? 13.141 -12.116 -3.129 1.00 98.25 211 ILE A CA 1
ATOM 1756 C C . ILE A 1 211 ? 14.406 -12.820 -2.621 1.00 98.25 211 ILE A C 1
ATOM 1758 O O . ILE A 1 211 ? 15.469 -12.615 -3.194 1.00 98.25 211 ILE A O 1
ATOM 1762 N N . GLU A 1 212 ? 14.305 -13.690 -1.613 1.00 97.81 212 GLU A N 1
ATOM 1763 C CA . GLU A 1 212 ? 15.449 -14.460 -1.096 1.00 97.81 212 GLU A CA 1
ATOM 1764 C C . GLU A 1 212 ? 16.081 -15.353 -2.179 1.00 97.81 212 GLU A C 1
ATOM 1766 O O . GLU A 1 212 ? 17.306 -15.452 -2.271 1.00 97.81 212 GLU A O 1
ATOM 1771 N N . VAL A 1 213 ? 15.264 -15.967 -3.042 1.00 97.94 213 VAL A N 1
ATOM 1772 C CA . VAL A 1 213 ? 15.752 -16.724 -4.209 1.00 97.94 213 VAL A CA 1
ATOM 1773 C C . VAL A 1 213 ? 16.467 -15.805 -5.205 1.00 97.94 213 VAL A C 1
ATOM 1775 O O . VAL A 1 213 ? 17.559 -16.142 -5.667 1.00 97.94 213 VAL A O 1
ATOM 1778 N N . ALA A 1 214 ? 15.898 -14.636 -5.512 1.00 97.81 214 ALA A N 1
ATOM 1779 C CA . ALA A 1 214 ? 16.525 -13.658 -6.401 1.00 97.81 214 ALA A CA 1
ATOM 1780 C C . ALA A 1 214 ? 17.872 -13.150 -5.851 1.00 97.81 214 ALA A C 1
ATOM 1782 O O . ALA A 1 214 ? 18.840 -13.051 -6.601 1.00 97.81 214 ALA A O 1
ATOM 1783 N N . GLU A 1 215 ? 17.979 -12.902 -4.542 1.00 98.00 215 GLU A N 1
ATOM 1784 C CA . GLU A 1 215 ? 19.236 -12.497 -3.896 1.00 98.00 215 GLU A CA 1
ATOM 1785 C C . GLU A 1 215 ? 20.314 -13.588 -4.004 1.00 98.00 215 GLU A C 1
ATOM 1787 O O . GLU A 1 215 ? 21.462 -13.286 -4.339 1.00 98.00 215 GLU A O 1
ATOM 1792 N N . LYS A 1 216 ? 19.948 -14.862 -3.796 1.00 97.88 216 LYS A N 1
ATOM 1793 C CA . LYS A 1 216 ? 20.870 -16.001 -3.964 1.00 97.88 216 LYS A CA 1
ATOM 1794 C C . LYS A 1 216 ? 21.373 -16.128 -5.403 1.00 97.88 216 LYS A C 1
ATOM 1796 O O . LYS A 1 216 ? 22.575 -16.268 -5.609 1.00 97.88 216 LYS A O 1
ATOM 1801 N N . ILE A 1 217 ? 20.481 -16.034 -6.393 1.00 92.00 217 ILE A N 1
ATOM 1802 C CA . ILE A 1 217 ? 20.856 -16.071 -7.819 1.00 92.00 217 ILE A CA 1
ATOM 1803 C C . ILE A 1 217 ? 21.784 -14.905 -8.154 1.00 92.00 217 ILE A C 1
ATOM 1805 O O . ILE A 1 217 ? 22.817 -15.102 -8.790 1.00 92.00 217 ILE A O 1
ATOM 1809 N N . ALA A 1 218 ? 21.454 -13.695 -7.702 1.00 88.81 218 ALA A N 1
ATOM 1810 C CA . ALA A 1 218 ? 22.277 -12.533 -7.993 1.00 88.81 218 ALA A CA 1
ATOM 1811 C C . ALA A 1 218 ? 23.686 -12.650 -7.398 1.00 88.81 218 ALA A C 1
ATOM 1813 O O . ALA A 1 218 ? 24.652 -12.279 -8.061 1.00 88.81 218 ALA A O 1
ATOM 1814 N N . LYS A 1 219 ? 23.814 -13.210 -6.189 1.00 93.62 219 LYS A N 1
ATOM 1815 C CA . LYS A 1 219 ? 25.110 -13.478 -5.555 1.00 93.62 219 LYS A CA 1
ATOM 1816 C C . LYS A 1 219 ? 25.907 -14.549 -6.306 1.00 93.62 219 LYS A C 1
ATOM 1818 O O . LYS A 1 219 ? 27.061 -14.312 -6.635 1.00 93.62 219 LYS A O 1
ATOM 1823 N N . ASN A 1 220 ? 25.296 -15.696 -6.601 1.00 91.69 220 ASN A N 1
ATOM 1824 C CA . ASN A 1 220 ? 25.995 -16.842 -7.195 1.00 91.69 220 ASN A CA 1
ATOM 1825 C C . ASN A 1 220 ? 26.429 -16.611 -8.651 1.00 91.69 220 ASN A C 1
ATOM 1827 O O . ASN A 1 220 ? 27.343 -17.277 -9.125 1.00 91.69 220 ASN A O 1
ATOM 1831 N N . HIS A 1 221 ? 25.786 -15.675 -9.354 1.00 81.00 221 HIS A N 1
ATOM 1832 C CA . HIS A 1 221 ? 26.059 -15.382 -10.764 1.00 81.00 221 HIS A CA 1
ATOM 1833 C C . HIS A 1 221 ? 26.620 -13.970 -10.996 1.00 81.00 221 HIS A C 1
ATOM 1835 O O . HIS A 1 221 ? 26.565 -13.471 -12.117 1.00 81.00 221 HIS A O 1
ATOM 1841 N N . ASN A 1 222 ? 27.155 -13.316 -9.956 1.00 80.31 222 ASN A N 1
ATOM 1842 C CA . ASN A 1 222 ? 27.788 -11.992 -10.043 1.00 80.31 222 ASN A CA 1
ATOM 1843 C C . ASN A 1 222 ? 26.883 -10.881 -10.624 1.00 80.31 222 ASN A C 1
ATOM 1845 O O . ASN A 1 222 ? 27.348 -9.964 -11.296 1.00 80.31 222 ASN A O 1
ATOM 1849 N N . LEU A 1 223 ? 25.578 -10.921 -10.336 1.00 80.62 223 LEU A N 1
ATOM 1850 C CA . LEU A 1 223 ? 24.580 -9.954 -10.823 1.00 80.62 223 LEU A CA 1
ATOM 1851 C C . LEU A 1 223 ? 24.214 -8.881 -9.783 1.00 80.62 223 LEU A C 1
ATOM 1853 O O . LEU A 1 223 ? 23.236 -8.155 -9.976 1.00 80.62 223 LEU A O 1
ATOM 1857 N N . LEU A 1 224 ? 24.978 -8.753 -8.692 1.00 82.94 224 LEU A N 1
ATOM 1858 C CA . LEU A 1 224 ? 24.716 -7.796 -7.602 1.00 82.94 224 LEU A CA 1
ATOM 1859 C C . LEU A 1 224 ? 24.783 -6.321 -8.039 1.00 82.94 224 LEU A C 1
ATOM 1861 O O . LEU A 1 224 ? 24.202 -5.470 -7.381 1.00 82.94 224 LEU A O 1
ATOM 1865 N N . ASN A 1 225 ? 25.436 -6.012 -9.160 1.00 77.19 225 ASN A N 1
ATOM 1866 C CA . ASN A 1 225 ? 25.471 -4.660 -9.733 1.00 77.19 225 ASN A CA 1
ATOM 1867 C C . ASN A 1 225 ? 24.470 -4.463 -10.887 1.00 77.19 225 ASN A C 1
ATOM 1869 O O . ASN A 1 225 ? 24.511 -3.445 -11.567 1.00 77.19 225 ASN A O 1
ATOM 1873 N N . SER A 1 226 ? 23.580 -5.428 -11.142 1.00 79.56 226 SER A N 1
ATOM 1874 C CA . SER A 1 226 ? 22.629 -5.347 -12.256 1.00 79.56 226 SER A CA 1
ATOM 1875 C C . SER A 1 226 ? 21.374 -4.534 -11.915 1.00 79.56 226 SER A C 1
ATOM 1877 O O . SER A 1 226 ? 20.879 -4.557 -10.784 1.00 79.56 226 SER A O 1
ATOM 1879 N N . LEU A 1 227 ? 20.752 -3.928 -12.934 1.00 80.31 227 LEU A N 1
ATOM 1880 C CA . LEU A 1 227 ? 19.429 -3.288 -12.821 1.00 80.31 227 LEU A CA 1
ATOM 1881 C C . LEU A 1 227 ? 18.349 -4.207 -12.225 1.00 80.31 227 LEU A C 1
ATOM 1883 O O . LEU A 1 227 ? 17.434 -3.746 -11.539 1.00 80.31 227 LEU A O 1
ATOM 1887 N N . ASN A 1 228 ? 18.406 -5.509 -12.511 1.00 82.94 228 ASN A N 1
ATOM 1888 C CA . ASN A 1 228 ? 17.430 -6.461 -11.979 1.00 82.94 228 ASN A CA 1
ATOM 1889 C C . ASN A 1 228 ? 17.670 -6.739 -10.493 1.00 82.94 228 ASN A C 1
ATOM 1891 O O . ASN A 1 228 ? 16.710 -6.943 -9.745 1.00 82.94 228 ASN A O 1
ATOM 1895 N N . PHE A 1 229 ? 18.916 -6.683 -10.029 1.00 89.38 229 PHE A N 1
ATOM 1896 C CA . PHE A 1 229 ? 19.187 -6.733 -8.600 1.00 89.38 229 PHE A CA 1
ATOM 1897 C C . PHE A 1 229 ? 18.763 -5.442 -7.891 1.00 89.38 229 PHE A C 1
ATOM 1899 O O . PHE A 1 229 ? 18.102 -5.522 -6.858 1.00 89.38 229 PHE A O 1
ATOM 1906 N N . ALA A 1 230 ? 18.985 -4.265 -8.488 1.00 89.06 230 ALA A N 1
ATOM 1907 C CA . ALA A 1 230 ? 18.428 -3.010 -7.973 1.00 89.06 230 ALA A CA 1
ATOM 1908 C C . ALA A 1 230 ? 16.899 -3.105 -7.787 1.00 89.06 230 ALA A C 1
ATOM 1910 O O . ALA A 1 230 ? 16.364 -2.830 -6.714 1.00 89.06 230 ALA A O 1
ATOM 1911 N N . ARG A 1 231 ? 16.180 -3.634 -8.786 1.00 90.12 231 ARG A N 1
ATOM 1912 C CA . ARG A 1 231 ? 14.738 -3.918 -8.665 1.00 90.12 231 ARG A CA 1
ATOM 1913 C C . ARG A 1 231 ? 14.399 -4.892 -7.535 1.00 90.12 231 ARG A C 1
ATOM 1915 O O . ARG A 1 231 ? 13.373 -4.698 -6.885 1.00 90.12 231 ARG A O 1
ATOM 1922 N N . THR A 1 232 ? 15.247 -5.888 -7.283 1.00 96.50 232 THR A N 1
ATOM 1923 C CA . THR A 1 232 ? 15.080 -6.844 -6.173 1.00 96.50 232 THR A CA 1
ATOM 1924 C C . THR A 1 232 ? 15.147 -6.120 -4.829 1.00 96.50 232 THR A C 1
ATOM 1926 O O . THR A 1 232 ? 14.264 -6.300 -3.986 1.00 96.50 232 THR A O 1
ATOM 1929 N N . LEU A 1 233 ? 16.127 -5.224 -4.656 1.00 98.25 233 LEU A N 1
ATOM 1930 C CA . LEU A 1 233 ? 16.239 -4.369 -3.470 1.00 98.25 233 LEU A CA 1
ATOM 1931 C C . LEU A 1 233 ? 15.011 -3.468 -3.306 1.00 98.25 233 LEU A C 1
ATOM 1933 O O . LEU A 1 233 ? 14.463 -3.379 -2.208 1.00 98.25 233 LEU A O 1
ATOM 1937 N N . ALA A 1 234 ? 14.510 -2.878 -4.394 1.00 97.06 234 ALA A N 1
ATOM 1938 C CA . ALA A 1 234 ? 13.283 -2.086 -4.361 1.00 97.06 234 ALA A CA 1
ATOM 1939 C C . ALA A 1 234 ? 12.056 -2.918 -3.936 1.00 97.06 234 ALA A C 1
ATOM 1941 O O . ALA A 1 234 ? 11.259 -2.458 -3.120 1.00 97.06 234 ALA A O 1
ATOM 1942 N N . LYS A 1 235 ? 11.913 -4.171 -4.407 1.00 97.19 235 LYS A N 1
ATOM 1943 C CA . LYS A 1 235 ? 10.842 -5.068 -3.924 1.00 97.19 235 LYS A CA 1
ATOM 1944 C C . LYS A 1 235 ? 10.990 -5.382 -2.435 1.00 97.19 235 LYS A C 1
ATOM 1946 O O . LYS A 1 235 ? 9.999 -5.399 -1.707 1.00 97.19 235 LYS A O 1
ATOM 1951 N N . LYS A 1 236 ? 12.219 -5.591 -1.960 1.00 97.88 236 LYS A N 1
ATOM 1952 C CA . LYS A 1 236 ? 12.508 -5.806 -0.536 1.00 97.88 236 LYS A CA 1
ATOM 1953 C C . LYS A 1 236 ? 12.160 -4.573 0.303 1.00 97.88 236 LYS A C 1
ATOM 1955 O O . LYS A 1 236 ? 11.578 -4.717 1.375 1.00 97.88 236 LYS A O 1
ATOM 1960 N N . ALA A 1 237 ? 12.435 -3.372 -0.204 1.00 97.38 237 ALA A N 1
ATOM 1961 C CA . ALA A 1 237 ? 12.055 -2.113 0.431 1.00 97.38 237 ALA A CA 1
ATOM 1962 C C . ALA A 1 237 ? 10.529 -1.953 0.539 1.00 97.38 237 ALA A C 1
ATOM 1964 O O . ALA A 1 237 ? 10.025 -1.546 1.587 1.00 97.38 237 ALA A O 1
ATOM 1965 N N . GLU A 1 238 ? 9.774 -2.330 -0.499 1.00 94.75 238 GLU A N 1
ATOM 1966 C CA . GLU A 1 238 ? 8.306 -2.340 -0.457 1.00 94.75 238 GLU A CA 1
ATOM 1967 C C . GLU A 1 238 ? 7.758 -3.266 0.637 1.00 94.75 238 GLU A C 1
ATOM 1969 O O . GLU A 1 238 ? 6.798 -2.898 1.315 1.00 94.75 238 GLU A O 1
ATOM 1974 N N . ILE A 1 239 ? 8.370 -4.437 0.849 1.00 91.50 239 ILE A N 1
ATOM 1975 C CA . ILE A 1 239 ? 8.009 -5.336 1.955 1.00 91.50 239 ILE A CA 1
ATOM 1976 C C . ILE A 1 239 ? 8.311 -4.680 3.307 1.00 91.50 239 ILE A C 1
ATOM 1978 O O . ILE A 1 239 ? 7.420 -4.629 4.156 1.00 91.50 239 ILE A O 1
ATOM 1982 N N . SER A 1 240 ? 9.501 -4.096 3.484 1.00 90.19 240 SER A N 1
ATOM 1983 C CA . SER A 1 240 ? 9.857 -3.363 4.711 1.00 90.19 240 SER A CA 1
ATOM 1984 C C . SER A 1 240 ? 8.857 -2.236 5.015 1.00 90.19 240 SER A C 1
ATOM 1986 O O . SER A 1 240 ? 8.456 -2.049 6.162 1.00 90.19 240 SER A O 1
ATOM 1988 N N . LEU A 1 241 ? 8.348 -1.539 3.989 1.00 86.62 241 LEU A N 1
ATOM 1989 C CA . LEU A 1 241 ? 7.281 -0.545 4.154 1.00 86.62 241 LEU A CA 1
ATOM 1990 C C . LEU A 1 241 ? 5.965 -1.137 4.663 1.00 86.62 241 LEU A C 1
ATOM 1992 O O . LEU A 1 241 ? 5.270 -0.487 5.446 1.00 86.62 241 LEU A O 1
ATOM 1996 N N . LYS A 1 242 ? 5.591 -2.343 4.223 1.00 82.69 242 LYS A N 1
ATOM 1997 C CA . LYS A 1 242 ? 4.397 -3.036 4.739 1.00 82.69 242 LYS A CA 1
ATOM 1998 C C . LYS A 1 242 ? 4.573 -3.452 6.193 1.00 82.69 242 LYS A C 1
ATOM 2000 O O . LYS A 1 242 ? 3.617 -3.380 6.959 1.00 82.69 242 LYS A O 1
ATOM 2005 N N . GLU A 1 243 ? 5.793 -3.807 6.575 1.00 78.69 243 GLU A N 1
ATOM 2006 C CA . GLU A 1 243 ? 6.179 -4.112 7.954 1.00 78.69 243 GLU A CA 1
ATOM 2007 C C . GLU A 1 243 ? 6.359 -2.846 8.820 1.00 78.69 243 GLU A C 1
ATOM 2009 O O . GLU A 1 243 ? 6.541 -2.953 10.029 1.00 78.69 243 GLU A O 1
ATOM 2014 N N . SER A 1 244 ? 6.209 -1.649 8.232 1.00 80.44 244 SER A N 1
ATOM 2015 C CA . SER A 1 244 ? 6.434 -0.335 8.862 1.00 80.44 244 SER A CA 1
ATOM 2016 C C . SER A 1 244 ? 7.882 -0.076 9.307 1.00 80.44 244 SER A C 1
ATOM 2018 O O . SER A 1 244 ? 8.129 0.835 10.097 1.00 80.44 244 SER A O 1
ATOM 2020 N N . ASP A 1 245 ? 8.847 -0.814 8.756 1.00 85.19 245 ASP A N 1
ATOM 2021 C CA . ASP A 1 245 ? 10.278 -0.568 8.939 1.00 85.19 245 ASP A CA 1
ATOM 2022 C C . ASP A 1 245 ? 10.766 0.465 7.909 1.00 85.19 245 ASP A C 1
ATOM 2024 O O . ASP A 1 245 ? 11.312 0.148 6.846 1.00 85.19 245 ASP A O 1
ATOM 2028 N N . TYR A 1 246 ? 10.504 1.741 8.207 1.00 88.81 246 TYR A N 1
ATOM 2029 C CA . TYR A 1 246 ? 10.854 2.853 7.321 1.00 88.81 246 TYR A CA 1
ATOM 2030 C C . TYR A 1 246 ? 12.364 3.034 7.160 1.00 88.81 246 TYR A C 1
ATOM 2032 O O . TYR A 1 246 ? 12.809 3.404 6.076 1.00 88.81 246 TYR A O 1
ATOM 2040 N N . LYS A 1 247 ? 13.149 2.765 8.212 1.00 92.25 247 LYS A N 1
ATOM 2041 C CA . LYS A 1 247 ? 14.610 2.919 8.185 1.00 92.25 247 LYS A CA 1
ATOM 2042 C C . LYS A 1 247 ? 15.218 1.949 7.175 1.00 92.25 247 LYS A C 1
ATOM 2044 O O . LYS A 1 247 ? 15.940 2.372 6.275 1.00 92.25 247 LYS A O 1
ATOM 2049 N N . LYS A 1 248 ? 14.844 0.671 7.263 1.00 94.12 248 LYS A N 1
ATOM 2050 C CA . LYS A 1 248 ? 15.291 -0.356 6.320 1.00 94.12 248 LYS A CA 1
ATOM 2051 C C . LYS A 1 248 ? 14.762 -0.121 4.908 1.00 94.12 248 LYS A C 1
ATOM 2053 O O . LYS A 1 248 ? 15.464 -0.390 3.939 1.00 94.12 248 LYS A O 1
ATOM 2058 N N . ALA A 1 249 ? 13.532 0.377 4.768 1.00 96.31 249 ALA A N 1
ATOM 2059 C CA . ALA A 1 249 ? 12.987 0.727 3.459 1.00 96.31 249 ALA A CA 1
ATOM 2060 C C . ALA A 1 249 ? 13.798 1.836 2.769 1.00 96.31 249 ALA A C 1
ATOM 2062 O O . ALA A 1 249 ? 14.104 1.694 1.588 1.00 96.31 249 ALA A O 1
ATOM 2063 N N . ILE A 1 250 ? 14.166 2.903 3.493 1.00 97.00 250 ILE A N 1
ATOM 2064 C CA . ILE A 1 250 ? 15.024 3.975 2.962 1.00 97.00 250 ILE A CA 1
ATOM 2065 C C . ILE A 1 250 ? 16.368 3.392 2.526 1.00 97.00 250 ILE A C 1
ATOM 2067 O O . ILE A 1 250 ? 16.739 3.563 1.373 1.00 97.00 250 ILE A O 1
ATOM 2071 N N . GLU A 1 251 ? 17.045 2.638 3.397 1.00 97.81 251 GLU A N 1
ATOM 2072 C CA . GLU A 1 251 ? 18.349 2.034 3.091 1.00 97.81 251 GLU A CA 1
ATOM 2073 C C . GLU A 1 251 ? 18.315 1.192 1.803 1.00 97.81 251 GLU A C 1
ATOM 2075 O O . GLU A 1 251 ? 19.168 1.334 0.927 1.00 97.81 251 GLU A O 1
ATOM 2080 N N . LEU A 1 252 ? 17.306 0.329 1.661 1.00 98.31 252 LEU A N 1
ATOM 2081 C CA . LEU A 1 252 ? 17.157 -0.545 0.497 1.00 98.31 252 LEU A CA 1
ATOM 2082 C C . LEU A 1 252 ? 16.822 0.228 -0.785 1.00 98.31 252 LEU A C 1
ATOM 2084 O O . LEU A 1 252 ? 17.325 -0.120 -1.854 1.00 98.31 252 LEU A O 1
ATOM 2088 N N . TYR A 1 253 ? 15.987 1.266 -0.699 1.00 98.00 253 TYR A N 1
ATOM 2089 C CA . TYR A 1 253 ? 15.702 2.128 -1.843 1.00 98.00 253 TYR A CA 1
ATOM 2090 C C . TYR A 1 253 ? 16.921 2.940 -2.267 1.00 98.00 253 TYR A C 1
ATOM 2092 O O . TYR A 1 253 ? 17.190 3.003 -3.463 1.00 98.00 253 TYR A O 1
ATOM 2100 N N . THR A 1 254 ? 17.679 3.498 -1.324 1.00 97.00 254 THR A N 1
ATOM 2101 C CA . THR A 1 254 ? 18.919 4.226 -1.617 1.00 97.00 254 THR A CA 1
ATOM 2102 C C . THR A 1 254 ? 19.921 3.317 -2.322 1.00 97.00 254 THR A C 1
ATOM 2104 O O . THR A 1 254 ? 20.349 3.644 -3.423 1.00 97.00 254 THR A O 1
ATOM 2107 N N . LYS A 1 255 ? 20.174 2.109 -1.799 1.00 97.38 255 LYS A N 1
ATOM 2108 C CA . LYS A 1 255 ? 21.030 1.111 -2.471 1.00 97.38 255 LYS A CA 1
ATOM 2109 C C . LYS A 1 255 ? 20.522 0.736 -3.868 1.00 97.38 255 LYS A C 1
ATOM 2111 O O . LYS A 1 255 ? 21.305 0.548 -4.796 1.00 97.38 255 LYS A O 1
ATOM 2116 N N . SER A 1 256 ? 19.202 0.625 -4.045 1.00 96.31 256 SER A N 1
ATOM 2117 C CA . SER A 1 256 ? 18.612 0.398 -5.369 1.00 96.31 256 SER A CA 1
ATOM 2118 C C . SER A 1 256 ? 18.884 1.557 -6.332 1.00 96.31 256 SER A C 1
ATOM 2120 O O . SER A 1 256 ? 19.079 1.298 -7.520 1.00 96.31 256 SER A O 1
ATOM 2122 N N . LEU A 1 257 ? 18.827 2.808 -5.869 1.00 94.62 257 LEU A N 1
ATOM 2123 C CA . LEU A 1 257 ? 19.115 3.985 -6.690 1.00 94.62 257 LEU A CA 1
ATOM 2124 C C . LEU A 1 257 ? 20.607 4.050 -7.032 1.00 94.62 257 LEU A C 1
ATOM 2126 O O . LEU A 1 257 ? 20.924 4.102 -8.211 1.00 94.62 257 LEU A O 1
ATOM 2130 N N . GLU A 1 258 ? 21.502 3.867 -6.058 1.00 94.44 258 GLU A N 1
ATOM 2131 C CA . GLU A 1 258 ? 22.964 3.861 -6.256 1.00 94.44 258 GLU A CA 1
ATOM 2132 C C . GLU A 1 258 ? 23.428 2.860 -7.326 1.00 94.44 258 GLU A C 1
ATOM 2134 O O . GLU A 1 258 ? 24.280 3.170 -8.159 1.00 94.44 258 GLU A O 1
ATOM 2139 N N . ILE A 1 259 ? 22.868 1.643 -7.331 1.00 83.88 259 ILE A N 1
ATOM 2140 C CA . ILE A 1 259 ? 23.171 0.648 -8.372 1.00 83.88 259 ILE A CA 1
ATOM 2141 C C . ILE A 1 259 ? 22.628 1.105 -9.727 1.00 83.88 259 ILE A C 1
ATOM 2143 O O . ILE A 1 259 ? 23.277 0.912 -10.752 1.00 83.88 259 ILE A O 1
ATOM 2147 N N . SER A 1 260 ? 21.429 1.687 -9.734 1.00 81.38 260 SER A N 1
ATOM 2148 C CA . SER A 1 260 ? 20.761 2.107 -10.963 1.00 81.38 260 SER A CA 1
ATOM 2149 C C . SER A 1 260 ? 21.444 3.308 -11.612 1.00 81.38 260 SER A C 1
ATOM 2151 O O . SER A 1 260 ? 21.556 3.320 -12.830 1.00 81.38 260 SER A O 1
ATOM 2153 N N . ASP A 1 261 ? 21.920 4.275 -10.825 1.00 82.12 261 ASP A N 1
ATOM 2154 C CA . ASP A 1 261 ? 22.482 5.556 -11.280 1.00 82.12 261 ASP A CA 1
ATOM 2155 C C . ASP A 1 261 ? 23.778 5.412 -12.090 1.00 82.12 261 ASP A C 1
ATOM 2157 O O . ASP A 1 261 ? 24.177 6.336 -12.796 1.00 82.12 261 ASP A O 1
ATOM 2161 N N . LYS A 1 262 ? 24.403 4.230 -12.063 1.00 75.38 262 LYS A N 1
ATOM 2162 C CA . LYS A 1 262 ? 25.536 3.884 -12.935 1.00 75.38 262 LYS A CA 1
ATOM 2163 C C . LYS A 1 262 ? 25.144 3.781 -14.412 1.00 75.38 262 LYS A C 1
ATOM 2165 O O . LYS A 1 262 ? 26.021 3.747 -15.270 1.00 75.38 262 LYS A O 1
ATOM 2170 N N . GLU A 1 263 ? 23.850 3.702 -14.715 1.00 70.00 263 GLU A N 1
ATOM 2171 C CA . GLU A 1 263 ? 23.350 3.463 -16.065 1.00 70.00 263 GLU A CA 1
ATOM 2172 C C . GLU A 1 263 ? 22.825 4.747 -16.717 1.00 70.00 263 GLU A C 1
ATOM 2174 O O . GLU A 1 263 ? 22.008 5.470 -16.133 1.00 70.00 263 GLU A O 1
ATOM 2179 N N . PRO A 1 264 ? 23.254 5.056 -17.953 1.00 60.19 264 PRO A N 1
ATOM 2180 C CA . PRO A 1 264 ? 22.859 6.288 -18.616 1.00 60.19 264 PRO A CA 1
ATOM 2181 C C . PRO A 1 264 ? 21.346 6.314 -18.870 1.00 60.19 264 PRO A C 1
ATOM 2183 O O . PRO A 1 264 ? 20.722 5.312 -19.224 1.00 60.19 264 PRO A O 1
ATOM 2186 N N . ASN A 1 265 ? 20.738 7.496 -18.731 1.00 67.75 265 ASN A N 1
ATOM 2187 C CA . ASN A 1 265 ? 19.308 7.731 -18.982 1.00 67.75 265 ASN A CA 1
ATOM 2188 C C . ASN A 1 265 ? 18.349 6.883 -18.111 1.00 67.75 265 ASN A C 1
ATOM 2190 O O . ASN A 1 265 ? 17.201 6.619 -18.499 1.00 67.75 265 ASN A O 1
ATOM 2194 N N . ILE A 1 266 ? 18.795 6.441 -16.929 1.00 74.38 266 ILE A N 1
ATOM 2195 C CA . ILE A 1 266 ? 17.994 5.620 -16.011 1.00 74.38 266 ILE A CA 1
ATOM 2196 C C . ILE A 1 266 ? 17.017 6.427 -15.147 1.00 74.38 266 ILE A C 1
ATOM 2198 O O . ILE A 1 266 ? 15.960 5.910 -14.772 1.00 74.38 266 ILE A O 1
ATOM 2202 N N . SER A 1 267 ? 17.339 7.695 -14.872 1.00 75.44 267 SER A N 1
ATOM 2203 C CA . SER A 1 267 ? 16.682 8.553 -13.873 1.00 75.44 267 SER A CA 1
ATOM 2204 C C . SER A 1 267 ? 15.161 8.625 -14.031 1.00 75.44 267 SER A C 1
ATOM 2206 O O . SER A 1 267 ? 14.428 8.716 -13.046 1.00 75.44 267 SER A O 1
ATOM 2208 N N . CYS A 1 268 ? 14.678 8.500 -15.270 1.00 79.25 268 CYS A N 1
ATOM 2209 C CA . CYS A 1 268 ? 13.271 8.646 -15.632 1.00 79.25 268 CYS A CA 1
ATOM 2210 C C . CYS A 1 268 ? 12.573 7.338 -16.000 1.00 79.25 268 CYS A C 1
ATOM 2212 O O . CYS A 1 268 ? 11.448 7.337 -16.511 1.00 79.25 268 CYS A O 1
ATOM 2214 N N . LYS A 1 269 ? 13.197 6.189 -15.713 1.00 80.69 269 LYS A N 1
ATOM 2215 C CA . LYS A 1 269 ? 12.502 4.904 -15.796 1.00 80.69 269 LYS A CA 1
ATOM 2216 C C . LYS A 1 269 ? 11.429 4.829 -14.713 1.00 80.69 269 LYS A C 1
ATOM 2218 O O . LYS A 1 269 ? 11.632 5.214 -13.566 1.00 80.69 269 LYS A O 1
ATOM 2223 N N . ARG A 1 270 ? 10.290 4.227 -15.066 1.00 81.62 270 ARG A N 1
ATOM 2224 C CA . ARG A 1 270 ? 9.119 4.098 -14.183 1.00 81.62 270 ARG A CA 1
ATOM 2225 C C . ARG A 1 270 ? 9.454 3.574 -12.781 1.00 81.62 270 ARG A C 1
ATOM 2227 O O . ARG A 1 270 ? 8.946 4.117 -11.811 1.00 81.62 270 ARG A O 1
ATOM 2234 N N . TYR A 1 271 ? 10.316 2.560 -12.668 1.00 83.69 271 TYR A N 1
ATOM 2235 C CA . TYR A 1 271 ? 10.649 1.985 -11.360 1.00 83.69 271 TYR A CA 1
ATOM 2236 C C . TYR A 1 271 ? 11.443 2.955 -10.469 1.00 83.69 271 TYR A C 1
ATOM 2238 O O . TYR A 1 271 ? 11.192 2.989 -9.271 1.00 83.69 271 TYR A O 1
ATOM 2246 N N . ILE A 1 272 ? 12.331 3.779 -11.038 1.00 88.62 272 ILE A N 1
ATOM 2247 C CA . ILE A 1 272 ? 13.060 4.825 -10.302 1.00 88.62 272 ILE A CA 1
ATOM 2248 C C . ILE A 1 272 ? 12.081 5.866 -9.770 1.00 88.62 272 ILE A C 1
ATOM 2250 O O . ILE A 1 272 ? 12.117 6.229 -8.598 1.00 88.62 272 ILE A O 1
ATOM 2254 N N . ILE A 1 273 ? 11.137 6.286 -10.610 1.00 87.69 273 ILE A N 1
ATOM 2255 C CA . ILE A 1 273 ? 10.091 7.234 -10.221 1.00 87.69 273 ILE A CA 1
ATOM 2256 C C . ILE A 1 273 ? 9.226 6.666 -9.086 1.00 87.69 273 ILE A C 1
ATOM 2258 O O . ILE A 1 273 ? 8.869 7.393 -8.158 1.00 87.69 273 ILE A O 1
ATOM 2262 N N . ASP A 1 274 ? 8.894 5.375 -9.133 1.00 88.69 274 ASP A N 1
ATOM 2263 C CA . ASP A 1 274 ? 8.122 4.708 -8.081 1.00 88.69 274 ASP A CA 1
ATOM 2264 C C . ASP A 1 274 ? 8.912 4.620 -6.756 1.00 88.69 274 ASP A C 1
ATOM 2266 O O . ASP A 1 274 ? 8.333 4.837 -5.684 1.00 88.69 274 ASP A O 1
ATOM 2270 N N . ILE A 1 275 ? 10.235 4.410 -6.815 1.00 94.12 275 ILE A N 1
ATOM 2271 C CA . ILE A 1 275 ? 11.133 4.490 -5.651 1.00 94.12 275 ILE A CA 1
ATOM 2272 C C . ILE A 1 275 ? 11.137 5.909 -5.069 1.00 94.12 275 ILE A C 1
ATOM 2274 O O . ILE A 1 275 ? 10.854 6.082 -3.884 1.00 94.12 275 ILE A O 1
ATOM 2278 N N . LYS A 1 276 ? 11.367 6.940 -5.893 1.00 93.75 276 LYS A N 1
ATOM 2279 C CA . LYS A 1 276 ? 11.406 8.347 -5.447 1.00 93.75 276 LYS A CA 1
ATOM 2280 C C . LYS A 1 276 ? 10.074 8.799 -4.839 1.00 93.75 276 LYS A C 1
ATOM 2282 O O . LYS A 1 276 ? 10.051 9.460 -3.803 1.00 93.75 276 LYS A O 1
ATOM 2287 N N . LYS A 1 277 ? 8.937 8.368 -5.400 1.00 93.38 277 LYS A N 1
ATOM 2288 C CA . LYS A 1 277 ? 7.601 8.587 -4.806 1.00 93.38 277 LYS A CA 1
ATOM 2289 C C . LYS A 1 277 ? 7.435 7.886 -3.458 1.00 93.38 277 LYS A C 1
ATOM 2291 O O . LYS A 1 277 ? 6.784 8.429 -2.561 1.00 93.38 277 LYS A O 1
ATOM 2296 N N . SER A 1 278 ? 7.997 6.688 -3.316 1.00 94.81 278 SER A N 1
ATOM 2297 C CA . SER A 1 278 ? 7.975 5.950 -2.054 1.00 94.81 278 SER A CA 1
ATOM 2298 C C . SER A 1 278 ? 8.815 6.667 -1.000 1.00 94.81 278 SER A C 1
ATOM 2300 O O . SER A 1 278 ? 8.283 6.963 0.068 1.00 94.81 278 SER A O 1
ATOM 2302 N N . LEU A 1 279 ? 10.050 7.059 -1.329 1.00 96.44 279 LEU A N 1
ATOM 2303 C CA . LEU A 1 279 ? 10.924 7.873 -0.477 1.00 96.44 279 LEU A CA 1
ATOM 2304 C C . LEU A 1 279 ? 10.255 9.187 -0.061 1.00 96.44 279 LEU A C 1
ATOM 2306 O O . LEU A 1 279 ? 10.136 9.446 1.133 1.00 96.44 279 LEU A O 1
ATOM 2310 N N . TYR A 1 280 ? 9.683 9.943 -1.007 1.00 95.62 280 TYR A N 1
ATOM 2311 C CA . TYR A 1 280 ? 8.875 11.135 -0.716 1.00 95.62 280 TYR A CA 1
ATOM 2312 C C . TYR A 1 280 ? 7.825 10.867 0.368 1.00 95.62 280 TYR A C 1
ATOM 2314 O O . TYR A 1 280 ? 7.688 11.626 1.326 1.00 95.62 280 TYR A O 1
ATOM 2322 N N . SER A 1 281 ? 7.072 9.771 0.231 1.00 93.25 281 SER A N 1
ATOM 2323 C CA . SER A 1 281 ? 6.009 9.443 1.180 1.00 93.25 281 SER A CA 1
ATOM 2324 C C . SER A 1 281 ? 6.540 9.097 2.574 1.00 93.25 281 SER A C 1
ATOM 2326 O O . SER A 1 281 ? 5.860 9.386 3.560 1.00 93.25 281 SER A O 1
ATOM 2328 N N . ILE A 1 282 ? 7.736 8.506 2.663 1.00 94.06 282 ILE A N 1
ATOM 2329 C CA . ILE A 1 282 ? 8.406 8.196 3.930 1.00 94.06 282 ILE A CA 1
ATOM 2330 C C . ILE A 1 282 ? 8.899 9.490 4.578 1.00 94.06 282 ILE A C 1
ATOM 2332 O O . ILE A 1 282 ? 8.556 9.755 5.730 1.00 94.06 282 ILE A O 1
ATOM 2336 N N . TYR A 1 283 ? 9.612 10.329 3.827 1.00 95.69 283 TYR A N 1
ATOM 2337 C CA . TYR A 1 283 ? 10.140 11.602 4.315 1.00 95.69 283 TYR A CA 1
ATOM 2338 C C . TYR A 1 283 ? 9.027 12.539 4.797 1.00 95.69 283 TYR A C 1
ATOM 2340 O O . TYR A 1 283 ? 9.101 13.076 5.901 1.00 95.69 283 TYR A O 1
ATOM 2348 N N . MET A 1 284 ? 7.909 12.626 4.065 1.00 94.50 284 MET A N 1
ATOM 2349 C CA . MET A 1 284 ? 6.726 13.372 4.514 1.00 94.50 284 MET A CA 1
ATOM 2350 C C . MET A 1 284 ? 6.166 12.867 5.851 1.00 94.50 284 MET A C 1
ATOM 2352 O O . MET A 1 284 ? 5.703 13.670 6.659 1.00 94.50 284 MET A O 1
ATOM 2356 N N . ARG A 1 285 ? 6.195 11.551 6.114 1.00 89.94 285 ARG A N 1
ATOM 2357 C CA . ARG A 1 285 ? 5.752 10.983 7.404 1.00 89.94 285 ARG A CA 1
ATOM 2358 C C . ARG A 1 285 ? 6.728 11.291 8.532 1.00 89.94 285 ARG A C 1
ATOM 2360 O O . ARG A 1 285 ? 6.286 11.555 9.645 1.00 89.94 285 ARG A O 1
ATOM 2367 N N . GLN A 1 286 ? 8.024 11.268 8.237 1.00 90.88 286 GLN A N 1
ATOM 2368 C CA . GLN A 1 286 ? 9.088 11.611 9.181 1.00 90.88 286 GLN A CA 1
ATOM 2369 C C . GLN A 1 286 ? 9.220 13.126 9.404 1.00 90.88 286 GLN A C 1
ATOM 2371 O O . GLN A 1 286 ? 9.980 13.541 10.270 1.00 90.88 286 GLN A O 1
ATOM 2376 N N . LYS A 1 287 ? 8.444 13.943 8.671 1.00 94.06 287 LYS A N 1
ATOM 2377 C CA . LYS A 1 287 ? 8.534 15.413 8.639 1.00 94.06 287 LYS A CA 1
ATOM 2378 C C . LYS A 1 287 ? 9.886 15.926 8.131 1.00 94.06 287 LYS A C 1
ATOM 2380 O O . LYS A 1 287 ? 10.234 17.081 8.359 1.00 94.06 287 LYS A O 1
ATOM 2385 N N . ASP A 1 288 ? 10.608 15.089 7.395 1.00 95.12 288 ASP A N 1
ATOM 2386 C CA . ASP A 1 288 ? 11.812 15.461 6.665 1.00 95.12 288 ASP A CA 1
ATOM 2387 C C . ASP A 1 288 ? 11.403 16.127 5.345 1.00 95.12 288 ASP A C 1
ATOM 2389 O O . ASP A 1 288 ? 11.347 15.528 4.268 1.00 95.12 288 ASP A O 1
ATOM 2393 N N . TYR A 1 289 ? 10.970 17.380 5.455 1.00 94.88 289 TYR A N 1
ATOM 2394 C CA . TYR A 1 289 ? 10.398 18.105 4.327 1.00 94.88 289 TYR A CA 1
ATOM 2395 C C . TYR A 1 289 ? 11.437 18.485 3.270 1.00 94.88 289 TYR A C 1
ATOM 2397 O O . TYR A 1 289 ? 11.068 18.693 2.114 1.00 94.88 289 TYR A O 1
ATOM 2405 N N . GLU A 1 290 ? 12.712 18.553 3.646 1.00 93.25 290 GLU A N 1
ATOM 2406 C CA . GLU A 1 290 ? 13.814 18.852 2.735 1.00 93.25 290 GLU A CA 1
ATOM 2407 C C . GLU A 1 290 ? 14.042 17.678 1.779 1.00 93.25 290 GLU A C 1
ATOM 2409 O O . GLU A 1 290 ? 13.890 17.846 0.565 1.00 93.25 290 GLU A O 1
ATOM 2414 N N . ASN A 1 291 ? 14.246 16.465 2.307 1.00 94.25 291 ASN A N 1
ATOM 2415 C CA . ASN A 1 291 ? 14.402 15.270 1.473 1.00 94.25 291 ASN A CA 1
ATOM 2416 C C . ASN A 1 291 ? 13.111 14.915 0.722 1.00 94.25 291 ASN A C 1
ATOM 2418 O O . ASN A 1 291 ? 13.153 14.476 -0.430 1.00 94.25 291 ASN A O 1
ATOM 2422 N N . ALA A 1 292 ? 11.939 15.174 1.313 1.00 95.50 292 ALA A N 1
ATOM 2423 C CA . ALA A 1 292 ? 10.679 15.055 0.586 1.00 95.50 292 ALA A CA 1
ATOM 2424 C C . ALA A 1 292 ? 10.632 16.012 -0.617 1.00 95.50 292 ALA A C 1
ATOM 2426 O O . ALA A 1 292 ? 10.228 15.619 -1.712 1.00 95.50 292 ALA A O 1
ATOM 2427 N N . ARG A 1 293 ? 11.040 17.275 -0.451 1.00 91.81 293 ARG A N 1
ATOM 2428 C CA . ARG A 1 293 ? 11.037 18.239 -1.556 1.00 91.81 293 ARG A CA 1
ATOM 2429 C C . ARG A 1 293 ? 12.015 17.829 -2.652 1.00 91.81 293 ARG A C 1
ATOM 2431 O O . ARG A 1 293 ? 11.612 17.860 -3.812 1.00 91.81 293 ARG A O 1
ATOM 2438 N N . PHE A 1 294 ? 13.219 17.391 -2.287 1.00 91.25 294 PHE A N 1
ATOM 2439 C CA . PHE A 1 294 ? 14.211 16.891 -3.238 1.00 91.25 294 PHE A CA 1
ATOM 2440 C C . PHE A 1 294 ? 13.647 15.727 -4.064 1.00 91.25 294 PHE A C 1
ATOM 2442 O O . PHE A 1 294 ? 13.539 15.832 -5.284 1.00 91.25 294 PHE A O 1
ATOM 2449 N N . ALA A 1 295 ? 13.113 14.692 -3.407 1.00 92.06 295 ALA A N 1
ATOM 2450 C CA . ALA A 1 295 ? 12.493 13.557 -4.093 1.00 92.06 295 ALA A CA 1
ATOM 2451 C C . ALA A 1 295 ? 11.325 13.976 -5.013 1.00 92.06 295 ALA A C 1
ATOM 2453 O O . ALA A 1 295 ? 11.120 13.399 -6.081 1.00 92.06 295 ALA A O 1
ATOM 2454 N N . ALA A 1 296 ? 10.538 14.989 -4.627 1.00 90.19 296 ALA A N 1
ATOM 2455 C CA . ALA A 1 296 ? 9.467 15.521 -5.469 1.00 90.19 296 ALA A CA 1
ATOM 2456 C C . ALA A 1 296 ? 9.992 16.307 -6.688 1.00 90.19 296 ALA A C 1
ATOM 2458 O O . ALA A 1 296 ? 9.380 16.234 -7.756 1.00 90.19 296 ALA A O 1
ATOM 2459 N N . GLN A 1 297 ? 11.100 17.041 -6.543 1.00 87.19 297 GLN A N 1
ATOM 2460 C CA . GLN A 1 297 ? 11.757 17.782 -7.626 1.00 87.19 297 GLN A CA 1
ATOM 2461 C C . GLN A 1 297 ? 12.383 16.836 -8.650 1.00 87.19 297 GLN A C 1
ATOM 2463 O O . GLN A 1 297 ? 12.116 16.981 -9.840 1.00 87.19 297 GLN A O 1
ATOM 2468 N N . GLU A 1 298 ? 13.077 15.795 -8.200 1.00 87.19 298 GLU A N 1
ATOM 2469 C CA . GLU A 1 298 ? 13.641 14.781 -9.094 1.00 87.19 298 GLU A CA 1
ATOM 2470 C C . GLU A 1 298 ? 12.561 14.058 -9.920 1.00 87.19 298 GLU A C 1
ATOM 2472 O O . GLU A 1 298 ? 12.746 13.748 -11.096 1.00 87.19 298 GLU A O 1
ATOM 2477 N N . VAL A 1 299 ? 11.379 13.810 -9.338 1.00 86.69 299 VAL A N 1
ATOM 2478 C CA . VAL A 1 299 ? 10.233 13.271 -10.096 1.00 86.69 299 VAL A CA 1
ATOM 2479 C C . VAL A 1 299 ? 9.731 14.277 -11.144 1.00 86.69 299 VAL A C 1
ATOM 2481 O O . VAL A 1 299 ? 9.210 13.870 -12.184 1.00 86.69 299 VAL A O 1
ATOM 2484 N N . ALA A 1 300 ? 9.867 15.585 -10.900 1.00 80.38 300 ALA A N 1
ATOM 2485 C CA . ALA A 1 300 ? 9.448 16.631 -11.832 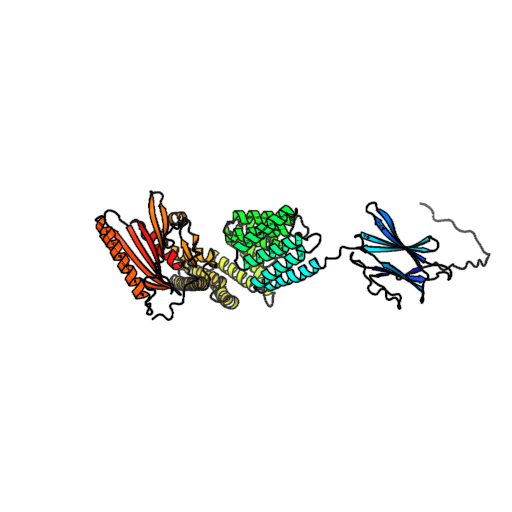1.00 80.38 300 ALA A CA 1
ATOM 2486 C C . ALA A 1 300 ? 10.356 16.744 -13.063 1.00 80.38 300 ALA A C 1
ATOM 2488 O O . ALA A 1 300 ? 9.838 16.959 -14.165 1.00 80.38 300 ALA A O 1
ATOM 2489 N N . GLU A 1 301 ? 11.668 16.582 -12.876 1.00 76.94 301 GLU A N 1
ATOM 2490 C CA . GLU A 1 301 ? 12.684 16.630 -13.937 1.00 76.94 301 GLU A CA 1
ATOM 2491 C C . GLU A 1 301 ? 12.433 15.566 -15.008 1.00 76.94 301 GLU A C 1
ATOM 2493 O O . GLU A 1 301 ? 12.594 15.816 -16.200 1.00 76.94 301 GLU A O 1
ATOM 2498 N N . CYS A 1 302 ? 11.900 14.412 -14.609 1.00 69.25 302 CYS A N 1
ATOM 2499 C CA . CYS A 1 302 ? 11.671 13.299 -15.521 1.00 69.25 302 CYS A CA 1
ATOM 2500 C C . CYS A 1 302 ? 10.478 13.415 -16.463 1.00 69.25 302 CYS A C 1
ATOM 2502 O O . CYS A 1 302 ? 10.348 12.640 -17.415 1.00 69.25 302 CYS A O 1
ATOM 2504 N N . HIS A 1 303 ? 9.575 14.351 -16.197 1.00 59.50 303 HIS A N 1
ATOM 2505 C CA . HIS A 1 303 ? 8.290 14.419 -16.878 1.00 59.50 303 HIS A CA 1
ATOM 2506 C C . HIS A 1 303 ? 7.877 15.859 -17.191 1.00 59.50 303 HIS A C 1
ATOM 2508 O O . HIS A 1 303 ? 6.697 16.189 -17.079 1.00 59.50 303 HIS A O 1
ATOM 2514 N N . ASN A 1 304 ? 8.828 16.723 -17.576 1.00 55.97 304 ASN A N 1
ATOM 2515 C CA . ASN A 1 304 ? 8.556 18.091 -18.038 1.00 55.97 304 ASN A CA 1
ATOM 2516 C C . ASN A 1 304 ? 7.496 18.803 -17.177 1.00 55.97 304 ASN A C 1
ATOM 2518 O O . ASN A 1 304 ? 6.456 19.262 -17.667 1.00 55.97 304 ASN A O 1
ATOM 2522 N N . ASN A 1 305 ? 7.746 18.887 -15.865 1.00 55.28 305 ASN A N 1
ATOM 2523 C CA . ASN A 1 305 ? 6.814 19.487 -14.915 1.00 55.28 305 ASN A CA 1
ATOM 2524 C C . ASN A 1 305 ? 5.468 18.728 -14.814 1.00 55.28 305 ASN A C 1
ATOM 2526 O O . ASN A 1 305 ? 4.395 19.331 -14.995 1.00 55.28 305 ASN A O 1
ATOM 2530 N N . ASP A 1 306 ? 5.528 17.425 -14.511 1.00 77.25 306 ASP A N 1
ATOM 2531 C CA . ASP A 1 306 ? 4.363 16.584 -14.209 1.00 77.25 306 ASP A CA 1
ATOM 2532 C C . ASP A 1 306 ? 3.471 17.243 -13.147 1.00 77.25 306 ASP A C 1
ATOM 2534 O O . ASP A 1 306 ? 3.913 17.840 -12.165 1.00 77.25 306 ASP A O 1
ATOM 2538 N N . ILE A 1 307 ? 2.165 17.147 -13.351 1.00 87.88 307 ILE A N 1
ATOM 2539 C CA . ILE A 1 307 ? 1.171 17.679 -12.421 1.00 87.88 307 ILE A CA 1
ATOM 2540 C C . ILE A 1 307 ? 1.290 16.983 -11.063 1.00 87.88 307 ILE A C 1
ATOM 2542 O O . ILE A 1 307 ? 1.053 17.610 -10.030 1.00 87.88 307 ILE A O 1
ATOM 2546 N N . LEU A 1 308 ? 1.664 15.700 -11.048 1.00 88.25 308 LEU A N 1
ATOM 2547 C CA . LEU A 1 308 ? 1.826 14.955 -9.806 1.00 88.25 308 LEU A CA 1
ATOM 2548 C C . LEU A 1 308 ? 2.977 15.492 -8.946 1.00 88.25 308 LEU A C 1
ATOM 2550 O O . LEU A 1 308 ? 2.780 15.671 -7.746 1.00 88.25 308 LEU A O 1
ATOM 2554 N N . SER A 1 309 ? 4.138 15.788 -9.534 1.00 87.50 309 SER A N 1
ATOM 2555 C CA . SER A 1 309 ? 5.277 16.324 -8.781 1.00 87.50 309 SER A CA 1
ATOM 2556 C C . SER A 1 309 ? 4.985 17.723 -8.240 1.00 87.50 309 SER A C 1
ATOM 2558 O O . SER A 1 309 ? 5.254 17.993 -7.074 1.00 87.50 309 SER A O 1
ATOM 2560 N N . MET A 1 310 ? 4.313 18.585 -9.014 1.00 91.62 310 MET A N 1
ATOM 2561 C CA . MET A 1 310 ? 3.854 19.885 -8.504 1.00 91.62 310 MET A CA 1
ATOM 2562 C C . MET A 1 310 ? 2.913 19.750 -7.305 1.00 91.62 310 MET A C 1
ATOM 2564 O O . MET A 1 310 ? 2.976 20.558 -6.381 1.00 91.62 310 MET A O 1
ATOM 2568 N N . LEU A 1 311 ? 2.031 18.746 -7.315 1.00 94.75 311 LEU A N 1
ATOM 2569 C CA . LEU A 1 311 ? 1.152 18.461 -6.181 1.00 94.75 311 LEU A CA 1
ATOM 2570 C C . LEU A 1 311 ? 1.937 17.958 -4.967 1.00 94.75 311 LEU A C 1
ATOM 2572 O O . LEU A 1 311 ? 1.623 18.359 -3.851 1.00 94.75 311 LEU A O 1
ATOM 2576 N N . MET A 1 312 ? 2.964 17.129 -5.174 1.00 94.62 312 MET A N 1
ATOM 2577 C CA . MET A 1 312 ? 3.861 16.674 -4.106 1.00 94.62 312 MET A CA 1
ATOM 2578 C C . MET A 1 312 ? 4.619 17.851 -3.477 1.00 94.62 312 MET A C 1
ATOM 2580 O O . MET A 1 312 ? 4.615 17.988 -2.257 1.00 94.62 312 MET A O 1
ATOM 2584 N N . VAL A 1 313 ? 5.183 18.746 -4.294 1.00 93.12 313 VAL A N 1
ATOM 2585 C CA . VAL A 1 313 ? 5.859 19.967 -3.823 1.00 93.12 313 VAL A CA 1
ATOM 2586 C C . VAL A 1 313 ? 4.885 20.893 -3.086 1.00 93.12 313 VAL A C 1
ATOM 2588 O O . VAL A 1 313 ? 5.212 21.409 -2.018 1.00 93.12 313 VAL A O 1
ATOM 2591 N N . ALA A 1 314 ? 3.668 21.083 -3.610 1.00 95.31 314 ALA A N 1
ATOM 2592 C CA . ALA A 1 314 ? 2.639 21.873 -2.935 1.00 95.31 314 ALA A CA 1
ATOM 2593 C C . ALA A 1 314 ? 2.287 21.294 -1.557 1.00 95.31 314 ALA A C 1
ATOM 2595 O O . ALA A 1 314 ? 2.215 22.044 -0.587 1.00 95.31 314 ALA A O 1
ATOM 2596 N N . ASP A 1 315 ? 2.099 19.976 -1.464 1.00 96.19 315 ASP A N 1
ATOM 2597 C CA . ASP A 1 315 ? 1.812 19.287 -0.204 1.00 96.19 315 ASP A CA 1
ATOM 2598 C C . ASP A 1 315 ? 2.965 19.422 0.802 1.00 96.19 315 ASP A C 1
ATOM 2600 O O . ASP A 1 315 ? 2.705 19.631 1.989 1.00 96.19 315 ASP A O 1
ATOM 2604 N N . THR A 1 316 ? 4.222 19.375 0.347 1.00 95.75 316 THR A N 1
ATOM 2605 C CA . THR A 1 316 ? 5.392 19.630 1.204 1.00 95.75 316 THR A CA 1
ATOM 2606 C C . THR A 1 316 ? 5.355 21.043 1.779 1.00 95.75 316 THR A C 1
ATOM 2608 O O . THR A 1 316 ? 5.483 21.219 2.989 1.00 95.75 316 THR A O 1
ATOM 2611 N N . TYR A 1 317 ? 5.085 22.056 0.950 1.00 95.94 317 TYR A N 1
ATOM 2612 C CA . TYR A 1 317 ? 4.975 23.436 1.429 1.00 95.94 317 TYR A CA 1
ATOM 2613 C C . TYR A 1 317 ? 3.767 23.666 2.346 1.00 95.94 317 TYR A C 1
ATOM 2615 O O . TYR A 1 317 ? 3.867 24.459 3.281 1.00 95.94 317 TYR A O 1
ATOM 2623 N N . ILE A 1 318 ? 2.642 22.972 2.132 1.00 96.44 318 ILE A N 1
ATOM 2624 C CA . ILE A 1 318 ? 1.512 22.982 3.078 1.00 96.44 318 ILE A CA 1
ATOM 2625 C C . ILE A 1 318 ? 1.970 22.448 4.438 1.00 96.44 318 ILE A C 1
ATOM 2627 O O . ILE A 1 318 ? 1.708 23.084 5.455 1.00 96.44 318 ILE A O 1
ATOM 2631 N N . ALA A 1 319 ? 2.686 21.320 4.462 1.00 94.88 319 ALA A N 1
ATOM 2632 C CA . ALA A 1 319 ? 3.173 20.715 5.700 1.00 94.88 319 ALA A CA 1
ATOM 2633 C C . ALA A 1 319 ? 4.210 21.592 6.432 1.00 94.88 319 ALA A C 1
ATOM 2635 O O . ALA A 1 319 ? 4.203 21.656 7.660 1.00 94.88 319 ALA A O 1
ATOM 2636 N N . GLN A 1 320 ? 5.029 22.340 5.685 1.00 94.38 320 GLN A N 1
ATOM 2637 C CA . GLN A 1 320 ? 5.945 23.366 6.204 1.00 94.38 320 GLN A CA 1
ATOM 2638 C C . GLN A 1 320 ? 5.249 24.680 6.607 1.00 94.38 320 GLN A C 1
ATOM 2640 O O . GLN A 1 320 ? 5.914 25.622 7.028 1.00 94.38 320 GLN A O 1
ATOM 2645 N N . LYS A 1 321 ? 3.921 24.783 6.456 1.00 95.44 321 LYS A N 1
ATOM 2646 C CA . LYS A 1 321 ? 3.132 26.011 6.665 1.00 95.44 321 LYS A CA 1
ATOM 2647 C C . LYS A 1 321 ? 3.503 27.178 5.733 1.00 95.44 321 LYS A C 1
ATOM 2649 O O . LYS A 1 321 ? 3.076 28.311 5.948 1.00 95.44 321 LYS A O 1
ATOM 2654 N N . ASN A 1 322 ? 4.225 26.919 4.641 1.00 96.12 322 ASN A N 1
ATOM 2655 C CA . ASN A 1 322 ? 4.537 27.913 3.615 1.00 96.12 322 ASN A CA 1
ATOM 2656 C C . ASN A 1 322 ? 3.401 28.012 2.580 1.00 96.12 322 ASN A C 1
ATOM 2658 O O . ASN A 1 322 ? 3.501 27.625 1.410 1.00 96.12 322 ASN A O 1
ATOM 2662 N N . TYR A 1 323 ? 2.267 28.535 3.038 1.00 97.38 323 TYR A N 1
ATOM 2663 C CA . TYR A 1 323 ? 1.011 28.528 2.290 1.00 97.38 323 TYR A CA 1
ATOM 2664 C C . TYR A 1 323 ? 1.040 29.374 1.011 1.00 97.38 323 TYR A C 1
ATOM 2666 O O . TYR A 1 323 ? 0.342 29.053 0.045 1.00 97.38 323 TYR A O 1
ATOM 2674 N N . LYS A 1 324 ? 1.852 30.440 0.973 1.00 96.94 324 LYS A N 1
ATOM 2675 C CA . LYS A 1 324 ? 1.970 31.327 -0.196 1.00 96.94 324 LYS A CA 1
ATOM 2676 C C . LYS A 1 324 ? 2.614 30.595 -1.374 1.00 96.94 324 LYS A C 1
ATOM 2678 O O . LYS A 1 324 ? 2.122 30.702 -2.497 1.00 96.94 324 LYS A O 1
ATOM 2683 N N . ILE A 1 325 ? 3.671 29.819 -1.125 1.00 95.31 325 ILE A N 1
ATOM 2684 C CA . ILE A 1 325 ? 4.319 29.012 -2.166 1.00 95.31 325 ILE A CA 1
ATOM 2685 C C . ILE A 1 325 ? 3.422 27.837 -2.565 1.00 95.31 325 ILE A C 1
ATOM 2687 O O . ILE A 1 325 ? 3.207 27.621 -3.759 1.00 95.31 325 ILE A O 1
ATOM 2691 N N . ALA A 1 326 ? 2.812 27.143 -1.599 1.00 96.50 326 ALA A N 1
ATOM 2692 C CA . ALA A 1 326 ? 1.865 26.065 -1.886 1.00 96.50 326 ALA A CA 1
ATOM 2693 C C . ALA A 1 326 ? 0.715 26.511 -2.810 1.00 96.50 326 ALA A C 1
ATOM 2695 O O . ALA A 1 326 ? 0.416 25.836 -3.796 1.00 96.50 326 ALA A O 1
ATOM 2696 N N . GLN A 1 327 ? 0.106 27.674 -2.540 1.00 97.19 327 GLN A N 1
ATOM 2697 C CA . GLN A 1 327 ? -0.954 28.241 -3.382 1.00 97.19 327 GLN A CA 1
ATOM 2698 C C . GLN A 1 327 ? -0.471 28.456 -4.825 1.00 97.19 327 GLN A C 1
ATOM 2700 O O . GLN A 1 327 ? -1.168 28.051 -5.752 1.00 97.19 327 GLN A O 1
ATOM 2705 N N . LYS A 1 328 ? 0.738 29.007 -5.030 1.00 96.06 328 LYS A N 1
ATOM 2706 C CA . LYS A 1 328 ? 1.307 29.210 -6.377 1.00 96.06 328 LYS A CA 1
ATOM 2707 C C . LYS A 1 328 ? 1.407 27.897 -7.161 1.00 96.06 328 LYS A C 1
ATOM 2709 O O . LYS A 1 328 ? 1.067 27.869 -8.345 1.00 96.06 328 LYS A O 1
ATOM 2714 N N . TYR A 1 329 ? 1.849 26.810 -6.523 1.00 94.75 329 TYR A N 1
ATOM 2715 C CA . TYR A 1 329 ? 1.902 25.493 -7.167 1.00 94.75 329 TYR A CA 1
ATOM 2716 C C . TYR A 1 329 ? 0.506 24.949 -7.483 1.00 94.75 329 TYR A C 1
ATOM 2718 O O . TYR A 1 329 ? 0.272 24.494 -8.603 1.00 94.75 329 TYR A O 1
ATOM 2726 N N . LEU A 1 330 ? -0.446 25.048 -6.550 1.00 96.19 330 LEU A N 1
ATOM 2727 C CA . LEU A 1 330 ? -1.820 24.592 -6.783 1.00 96.19 330 LEU A CA 1
ATOM 2728 C C . LEU A 1 330 ? -2.518 25.374 -7.901 1.00 96.19 330 LEU A C 1
ATOM 2730 O O . LEU A 1 330 ? -3.219 24.770 -8.712 1.00 96.19 330 LEU A O 1
ATOM 2734 N N . ASP A 1 331 ? -2.280 26.680 -8.012 1.00 95.00 331 ASP A N 1
ATOM 2735 C CA . ASP A 1 331 ? -2.831 27.507 -9.089 1.00 95.00 331 ASP A CA 1
ATOM 2736 C C . ASP A 1 331 ? -2.244 27.114 -10.453 1.00 95.00 331 ASP A C 1
ATOM 2738 O O . ASP A 1 331 ? -2.972 27.019 -11.448 1.00 95.00 331 ASP A O 1
ATOM 2742 N N . ARG A 1 332 ? -0.936 26.819 -10.514 1.00 93.44 332 ARG A N 1
ATOM 2743 C CA . ARG A 1 332 ? -0.285 26.277 -11.721 1.00 93.44 332 ARG A CA 1
ATOM 2744 C C . ARG A 1 332 ? -0.879 24.922 -12.110 1.00 93.44 332 ARG A C 1
ATOM 2746 O O . ARG A 1 332 ? -1.208 24.720 -13.280 1.00 93.44 332 ARG A O 1
ATOM 2753 N N . VAL A 1 333 ? -1.070 24.024 -11.142 1.00 94.12 333 VAL A N 1
ATOM 2754 C CA . VAL A 1 333 ? -1.700 22.712 -11.358 1.00 94.12 333 VAL A CA 1
ATOM 2755 C C . VAL A 1 333 ? -3.126 22.868 -11.877 1.00 94.12 333 VAL A C 1
ATOM 2757 O O . VAL A 1 333 ? -3.486 22.229 -12.865 1.00 94.12 333 VAL A O 1
ATOM 2760 N N . TYR A 1 334 ? -3.923 23.748 -11.272 1.00 93.69 334 TYR A N 1
ATOM 2761 C CA . TYR A 1 334 ? -5.292 24.015 -11.703 1.00 93.69 334 TYR A CA 1
ATOM 2762 C C . TYR A 1 334 ? -5.342 24.522 -13.150 1.00 93.69 334 TYR A C 1
ATOM 2764 O O . TYR A 1 334 ? -6.101 23.991 -13.964 1.00 93.69 334 T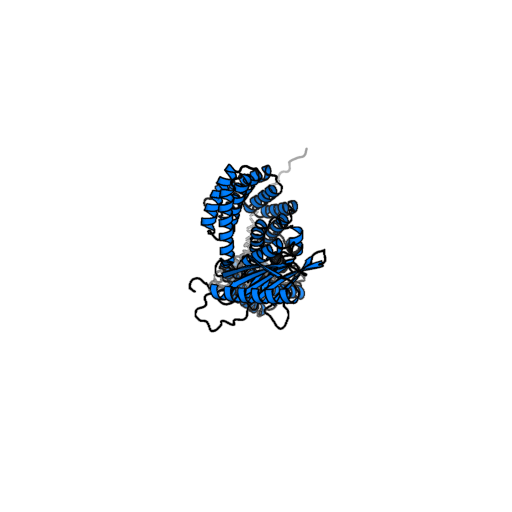YR A O 1
ATOM 2772 N N . LYS A 1 335 ? -4.482 25.490 -13.505 1.00 93.50 335 LYS A N 1
ATOM 2773 C CA . LYS A 1 335 ? -4.356 26.003 -14.880 1.00 93.50 335 LYS A CA 1
ATOM 2774 C C . LYS A 1 335 ? -3.973 24.899 -15.868 1.00 93.50 335 LYS A C 1
ATOM 2776 O O . LYS A 1 335 ? -4.586 24.813 -16.930 1.00 93.50 335 LYS A O 1
ATOM 2781 N N . LYS A 1 336 ? -3.006 24.037 -15.525 1.00 92.06 336 LYS A N 1
ATOM 2782 C CA . LYS A 1 336 ? -2.617 22.893 -16.367 1.00 92.06 336 LYS A CA 1
ATOM 2783 C C . LYS A 1 336 ? -3.769 21.900 -16.534 1.00 92.06 336 LYS A C 1
ATOM 2785 O O . LYS A 1 336 ? -4.099 21.552 -17.661 1.00 92.06 336 LYS A O 1
ATOM 2790 N N . LEU A 1 337 ? -4.418 21.480 -15.444 1.00 91.38 337 LEU A N 1
ATOM 2791 C CA . LEU A 1 337 ? -5.519 20.511 -15.485 1.00 91.38 337 LEU A CA 1
ATOM 2792 C C . LEU A 1 337 ? -6.720 21.013 -16.296 1.00 91.38 337 LEU A C 1
ATOM 2794 O O . LEU A 1 337 ? -7.358 20.210 -16.972 1.00 91.38 337 LEU A O 1
ATOM 2798 N N . LYS A 1 338 ? -7.000 22.324 -16.277 1.00 90.62 338 LYS A N 1
ATOM 2799 C CA . LYS A 1 338 ? -8.093 22.937 -17.048 1.00 90.62 338 LYS A CA 1
ATOM 2800 C C . LYS A 1 338 ? -7.889 22.847 -18.567 1.00 90.62 338 LYS A C 1
ATOM 2802 O O . LYS A 1 338 ? -8.873 22.827 -19.295 1.00 90.62 338 LYS A O 1
ATOM 2807 N N . LYS A 1 339 ? -6.641 22.766 -19.048 1.00 90.50 339 LYS A N 1
ATOM 2808 C CA . LYS A 1 339 ? -6.341 22.621 -20.486 1.00 90.50 339 LYS A CA 1
ATOM 2809 C C . LYS A 1 339 ? -6.687 21.231 -21.035 1.00 90.50 339 LYS A C 1
ATOM 2811 O O . LYS A 1 339 ? -6.868 21.081 -22.238 1.00 90.50 339 LYS A O 1
ATOM 2816 N N . TYR A 1 340 ? -6.800 20.212 -20.181 1.00 87.50 340 TYR A N 1
ATOM 2817 C CA . TYR A 1 340 ? -7.160 18.864 -20.617 1.00 87.50 340 TYR A CA 1
ATOM 2818 C C . TYR A 1 340 ? -8.678 18.711 -20.723 1.00 87.50 340 TYR A C 1
ATOM 2820 O O . TYR A 1 340 ? -9.390 18.910 -19.742 1.00 87.50 340 TYR A O 1
ATOM 2828 N N . LYS A 1 341 ? -9.178 18.244 -21.878 1.00 84.88 341 LYS A N 1
ATOM 2829 C CA . LYS A 1 341 ? -10.609 17.919 -22.063 1.00 84.88 341 LYS A CA 1
ATOM 2830 C C . LYS A 1 341 ? -11.097 16.837 -21.085 1.00 84.88 341 LYS A C 1
ATOM 2832 O O . LYS A 1 341 ? -12.223 16.892 -20.601 1.00 84.88 341 LYS A O 1
ATOM 2837 N N . LYS A 1 342 ? -10.248 15.848 -20.780 1.00 86.06 342 LYS A N 1
ATOM 2838 C CA . LYS A 1 342 ? -10.522 14.753 -19.831 1.00 86.06 342 LYS A CA 1
ATOM 2839 C C . LYS A 1 342 ? -9.340 14.595 -18.863 1.00 86.06 342 LYS A C 1
ATOM 2841 O O . LYS A 1 342 ? -8.497 13.727 -19.076 1.00 86.06 342 LYS A O 1
ATOM 2846 N N . PRO A 1 343 ? -9.234 15.437 -17.819 1.00 85.62 343 PRO A N 1
ATOM 2847 C CA . PRO A 1 343 ? -8.106 15.375 -16.899 1.00 85.62 343 PRO A CA 1
ATOM 2848 C C . PRO A 1 343 ? -8.115 14.064 -16.106 1.00 85.62 343 PRO A C 1
ATOM 2850 O O . PRO A 1 343 ? -9.176 13.535 -15.755 1.00 85.62 343 PRO A O 1
ATOM 2853 N N . ASN A 1 344 ? -6.921 13.563 -15.780 1.00 89.00 344 ASN A N 1
ATOM 2854 C CA . ASN A 1 344 ? -6.764 12.358 -14.974 1.00 89.00 344 ASN A CA 1
ATOM 2855 C C . ASN A 1 344 ? -7.525 12.499 -13.641 1.00 89.00 344 ASN A C 1
ATOM 2857 O O . ASN A 1 344 ? -7.324 13.445 -12.874 1.00 89.00 344 ASN A O 1
ATOM 2861 N N . ARG A 1 345 ? -8.406 11.532 -13.363 1.00 88.88 345 ARG A N 1
ATOM 2862 C CA . ARG A 1 345 ? -9.310 11.537 -12.203 1.00 88.88 345 ARG A CA 1
ATOM 2863 C C . ARG A 1 345 ? -8.563 11.640 -10.870 1.00 88.88 345 ARG A C 1
ATOM 2865 O O . ARG A 1 345 ? -8.994 12.399 -10.002 1.00 88.88 345 ARG A O 1
ATOM 2872 N N . TYR A 1 346 ? -7.447 10.923 -10.741 1.00 89.38 346 TYR A N 1
ATOM 2873 C CA . TYR A 1 346 ? -6.609 10.927 -9.546 1.00 89.38 346 TYR A CA 1
ATOM 2874 C C . TYR A 1 346 ? -5.928 12.282 -9.334 1.00 89.38 346 TYR A C 1
ATOM 2876 O O . TYR A 1 346 ? -5.969 12.813 -8.227 1.00 89.38 346 TYR A O 1
ATOM 2884 N N . LEU A 1 347 ? -5.391 12.896 -10.394 1.00 91.00 347 LEU A N 1
ATOM 2885 C CA . LEU A 1 347 ? -4.759 14.217 -10.291 1.00 91.00 347 LEU A CA 1
ATOM 2886 C C . LEU A 1 347 ? -5.755 15.296 -9.851 1.00 91.00 347 LEU A C 1
ATOM 2888 O O . LEU A 1 347 ? -5.437 16.121 -8.997 1.00 91.00 347 LEU A O 1
ATOM 2892 N N . VAL A 1 348 ? -6.990 15.259 -10.367 1.00 91.94 348 VAL A N 1
ATOM 2893 C CA . VAL A 1 348 ? -8.029 16.209 -9.941 1.00 91.94 348 VAL A CA 1
ATOM 2894 C C . VAL A 1 348 ? -8.437 15.983 -8.485 1.00 91.94 348 VAL A C 1
ATOM 2896 O O . VAL A 1 348 ? -8.589 16.953 -7.743 1.00 91.94 348 VAL A O 1
ATOM 2899 N N . TYR A 1 349 ? -8.603 14.723 -8.064 1.00 93.44 349 TYR A N 1
ATOM 2900 C CA . TYR A 1 349 ? -8.870 14.392 -6.662 1.00 93.44 349 TYR A CA 1
ATOM 2901 C C . TYR A 1 349 ? -7.764 14.939 -5.750 1.00 93.44 349 TYR A C 1
ATOM 2903 O O . TYR A 1 349 ? -8.053 15.656 -4.789 1.00 93.44 349 TYR A O 1
ATOM 2911 N N . LYS A 1 350 ? -6.501 14.650 -6.085 1.00 93.75 350 LYS A N 1
ATOM 2912 C CA . LYS A 1 350 ? -5.331 15.052 -5.304 1.00 93.75 350 LYS A CA 1
ATOM 2913 C C . LYS A 1 350 ? -5.240 16.575 -5.189 1.00 93.75 350 LYS A C 1
ATOM 2915 O O . LYS A 1 350 ? -5.187 17.077 -4.073 1.00 93.75 350 LYS A O 1
ATOM 2920 N N . MET A 1 351 ? -5.362 17.304 -6.300 1.00 95.88 351 MET A N 1
ATOM 2921 C CA . MET A 1 351 ? -5.399 18.772 -6.306 1.00 95.88 351 MET A CA 1
ATOM 2922 C C . MET A 1 351 ? -6.492 19.336 -5.391 1.00 95.88 351 MET A C 1
ATOM 2924 O O . MET A 1 351 ? -6.215 20.195 -4.558 1.00 95.88 351 MET A O 1
ATOM 2928 N N . MET A 1 352 ? -7.733 18.857 -5.511 1.00 96.69 352 MET A N 1
ATOM 2929 C CA . MET A 1 352 ? -8.841 19.335 -4.676 1.00 96.69 352 MET A CA 1
ATOM 2930 C C . MET A 1 352 ? -8.618 19.029 -3.189 1.00 96.69 352 MET A C 1
ATOM 2932 O O . MET A 1 352 ? -8.953 19.848 -2.335 1.00 96.69 352 MET A O 1
ATOM 2936 N N . SER A 1 353 ? -8.035 17.870 -2.875 1.00 96.62 353 SER A N 1
ATOM 2937 C CA . SER A 1 353 ? -7.650 17.493 -1.512 1.00 96.62 353 SER A CA 1
ATOM 2938 C C . SER A 1 353 ? -6.583 18.428 -0.933 1.00 96.62 353 SER A C 1
ATOM 2940 O O . SER A 1 353 ? -6.715 18.852 0.220 1.00 96.62 353 SER A O 1
ATOM 2942 N N . SER A 1 354 ? -5.568 18.786 -1.723 1.00 97.69 354 SER A N 1
ATOM 2943 C CA . SER A 1 354 ? -4.509 19.727 -1.336 1.00 97.69 354 SER A CA 1
ATOM 2944 C C . SER A 1 354 ? -5.041 21.157 -1.185 1.00 97.69 354 SER A C 1
ATOM 2946 O O . SER A 1 354 ? -4.756 21.810 -0.188 1.00 97.69 354 SER A O 1
ATOM 2948 N N . MET A 1 355 ? -5.905 21.629 -2.093 1.00 97.94 355 MET A N 1
ATOM 2949 C CA . MET A 1 355 ? -6.573 22.937 -1.964 1.00 97.94 355 MET A CA 1
ATOM 2950 C C . MET A 1 355 ? -7.472 23.006 -0.727 1.00 97.94 355 MET A C 1
ATOM 2952 O O . MET A 1 355 ? -7.476 24.008 -0.017 1.00 97.94 355 MET A O 1
ATOM 2956 N N . SER A 1 356 ? -8.228 21.939 -0.456 1.00 97.62 356 SER A N 1
ATOM 2957 C CA . SER A 1 356 ? -9.026 21.820 0.765 1.00 97.62 356 SER A CA 1
ATOM 2958 C C . SER A 1 356 ? -8.134 21.923 2.004 1.00 97.62 356 SER A C 1
ATOM 2960 O O . SER A 1 356 ? -8.426 22.725 2.886 1.00 97.62 356 SER A O 1
ATOM 2962 N N . GLN A 1 357 ? -7.015 21.189 2.031 1.00 97.56 357 GLN A N 1
ATOM 2963 C CA . GLN A 1 357 ? -6.060 21.228 3.139 1.00 97.56 357 GLN A CA 1
ATOM 2964 C C . GLN A 1 357 ? -5.493 22.632 3.356 1.00 97.56 357 GLN A C 1
ATOM 2966 O O . GLN A 1 357 ? -5.587 23.167 4.454 1.00 97.56 357 GLN A O 1
ATOM 2971 N N . LEU A 1 358 ? -5.017 23.264 2.281 1.00 98.00 358 LEU A N 1
ATOM 2972 C CA . LEU A 1 358 ? -4.501 24.626 2.302 1.00 98.00 358 LEU A CA 1
ATOM 2973 C C . LEU A 1 358 ? -5.530 25.617 2.860 1.00 98.00 358 LEU A C 1
ATOM 2975 O O . LEU A 1 358 ? -5.184 26.471 3.672 1.00 98.00 358 LEU A O 1
ATOM 2979 N N . TYR A 1 359 ? -6.798 25.529 2.444 1.00 98.12 359 TYR A N 1
ATOM 2980 C CA . TYR A 1 359 ? -7.848 26.413 2.956 1.00 98.12 359 TYR A CA 1
ATOM 2981 C C . TYR A 1 359 ? -8.211 26.141 4.415 1.00 98.12 359 TYR A C 1
ATOM 2983 O O . TYR A 1 359 ? -8.531 27.096 5.115 1.00 98.12 359 TYR A O 1
ATOM 2991 N N . ILE A 1 360 ? -8.142 24.892 4.880 1.00 97.19 360 ILE A N 1
ATOM 2992 C CA . ILE A 1 360 ? -8.311 24.569 6.303 1.00 97.19 360 ILE A CA 1
ATOM 2993 C C . ILE A 1 360 ? -7.172 25.193 7.115 1.00 97.19 360 ILE A C 1
ATOM 2995 O O . ILE A 1 360 ? -7.438 25.932 8.054 1.00 97.19 360 ILE A O 1
ATOM 2999 N N . ASP A 1 361 ? -5.920 24.960 6.721 1.00 96.88 361 ASP A N 1
ATOM 3000 C CA . ASP A 1 361 ? -4.747 25.392 7.495 1.00 96.88 361 ASP A CA 1
ATOM 3001 C C . ASP A 1 361 ? -4.531 26.917 7.467 1.00 96.88 361 ASP A C 1
ATOM 3003 O O . ASP A 1 361 ? -3.887 27.478 8.349 1.00 96.88 361 ASP A O 1
ATOM 3007 N N . THR A 1 362 ? -5.123 27.605 6.485 1.00 97.06 362 THR A N 1
ATOM 3008 C CA . THR A 1 362 ? -5.181 29.078 6.409 1.00 97.06 362 THR A CA 1
ATOM 3009 C C . THR A 1 362 ? -6.489 29.661 6.955 1.00 97.06 362 THR A C 1
ATOM 3011 O O . THR A 1 362 ? -6.795 30.818 6.681 1.00 97.06 362 THR A O 1
ATOM 3014 N N . GLN A 1 363 ? -7.293 28.865 7.669 1.00 97.00 363 GLN A N 1
ATOM 3015 C CA . GLN A 1 363 ? -8.561 29.267 8.301 1.00 97.00 363 GLN A CA 1
ATOM 3016 C C . GLN A 1 363 ? -9.625 29.835 7.337 1.00 97.00 363 GLN A C 1
ATOM 3018 O O . GLN A 1 363 ? -10.610 30.461 7.727 1.00 97.00 363 GLN A O 1
ATOM 3023 N N . ARG A 1 364 ? -9.498 29.566 6.034 1.00 97.81 364 ARG A N 1
ATOM 3024 C CA . ARG A 1 364 ? -10.452 29.969 4.988 1.00 97.81 364 ARG A CA 1
ATOM 3025 C C . ARG A 1 364 ? -11.599 28.954 4.888 1.00 97.81 364 ARG A C 1
ATOM 3027 O O . ARG A 1 364 ? -11.877 28.411 3.813 1.00 97.81 364 ARG A O 1
ATOM 3034 N N . TYR A 1 365 ? -12.297 28.705 5.999 1.00 97.38 365 TYR A N 1
ATOM 3035 C CA . TYR A 1 365 ? -13.254 27.596 6.149 1.00 97.38 365 TYR A CA 1
ATOM 3036 C C . TYR A 1 365 ? -14.422 27.620 5.155 1.00 97.38 365 TYR A C 1
ATOM 3038 O O . TYR A 1 365 ? -14.834 26.565 4.671 1.00 97.38 365 TYR A O 1
ATOM 3046 N N . LYS A 1 366 ? -14.919 28.806 4.767 1.00 97.25 366 LYS A N 1
ATOM 3047 C CA . LYS A 1 366 ? -15.960 28.938 3.726 1.00 97.25 366 LYS A CA 1
ATOM 3048 C C . LYS A 1 366 ? -15.490 28.341 2.389 1.00 97.25 366 LYS A C 1
ATOM 3050 O O . LYS A 1 366 ? -16.189 27.517 1.798 1.00 97.25 366 LYS A O 1
ATOM 3055 N N . LYS A 1 367 ? -14.272 28.686 1.945 1.00 97.25 367 LYS A N 1
ATOM 3056 C CA . LYS A 1 367 ? -13.660 28.137 0.719 1.00 97.25 367 LYS A CA 1
ATOM 3057 C C . LYS A 1 367 ? -13.349 26.647 0.875 1.00 97.25 367 LYS A C 1
ATOM 3059 O O . LYS A 1 367 ? -13.667 25.865 -0.023 1.00 97.25 367 LYS A O 1
ATOM 3064 N N . ALA A 1 368 ? -12.807 26.246 2.028 1.00 97.69 368 ALA A N 1
ATOM 3065 C CA . ALA A 1 368 ? -12.529 24.847 2.341 1.00 97.69 368 ALA A CA 1
ATOM 3066 C C . ALA A 1 368 ? -13.789 23.979 2.211 1.00 97.69 368 ALA A C 1
ATOM 3068 O O . ALA A 1 368 ? -13.771 22.968 1.515 1.00 97.69 368 ALA A O 1
ATOM 3069 N N . LYS A 1 369 ? -14.915 24.405 2.797 1.00 97.75 369 LYS A N 1
ATOM 3070 C CA . LYS A 1 369 ? -16.189 23.671 2.766 1.00 97.75 369 LYS A CA 1
ATOM 3071 C C . LYS A 1 369 ? -16.709 23.468 1.343 1.00 97.75 369 LYS A C 1
ATOM 3073 O O . LYS A 1 369 ? -17.140 22.365 1.006 1.00 97.75 369 LYS A O 1
ATOM 3078 N N . ILE A 1 370 ? -16.628 24.491 0.487 1.00 97.94 370 ILE A N 1
ATOM 3079 C CA . ILE A 1 370 ? -17.042 24.396 -0.924 1.00 97.94 370 ILE A CA 1
ATOM 3080 C C . ILE A 1 370 ? -16.195 23.354 -1.666 1.00 97.94 370 ILE A C 1
ATOM 3082 O O . ILE A 1 370 ? -16.745 22.465 -2.322 1.00 97.94 370 ILE A O 1
ATOM 3086 N N . VAL A 1 371 ? -14.865 23.439 -1.554 1.00 97.81 371 VAL A N 1
ATOM 3087 C CA . VAL A 1 371 ? -13.950 22.510 -2.237 1.00 97.81 371 VAL A CA 1
ATOM 3088 C C . VAL A 1 371 ? -14.115 21.087 -1.703 1.00 97.81 371 VAL A C 1
ATOM 3090 O O . VAL A 1 371 ? -14.235 20.156 -2.499 1.00 97.81 371 VAL A O 1
ATOM 3093 N N . THR A 1 372 ? -14.209 20.910 -0.384 1.00 97.94 372 THR A N 1
ATOM 3094 C CA . THR A 1 372 ? -14.393 19.603 0.262 1.00 97.94 372 THR A CA 1
ATOM 3095 C C . THR A 1 372 ? -15.719 18.950 -0.128 1.00 97.94 372 THR A C 1
ATOM 3097 O O . THR A 1 372 ? -15.740 17.769 -0.463 1.00 97.94 372 THR A O 1
ATOM 3100 N N . ASN A 1 373 ? -16.826 19.694 -0.187 1.00 97.81 373 ASN A N 1
ATOM 3101 C CA . ASN A 1 373 ? -18.107 19.133 -0.631 1.00 97.81 373 ASN A CA 1
ATOM 3102 C C . ASN A 1 373 ? -18.068 18.683 -2.098 1.00 97.81 373 ASN A C 1
ATOM 3104 O O . ASN A 1 373 ? -18.586 17.615 -2.434 1.00 97.81 373 ASN A O 1
ATOM 3108 N N . LYS A 1 374 ? -17.417 19.459 -2.978 1.00 96.81 374 LYS A N 1
ATOM 3109 C CA . LYS A 1 374 ? -17.177 19.039 -4.368 1.00 96.81 374 LYS A CA 1
ATOM 3110 C C . LYS A 1 374 ? -16.293 17.787 -4.421 1.00 96.81 374 LYS A C 1
ATOM 3112 O O . LYS A 1 374 ? -16.586 16.877 -5.197 1.00 96.81 374 LYS A O 1
ATOM 3117 N N . LEU A 1 375 ? -15.254 17.722 -3.584 1.00 96.94 375 LEU A N 1
ATOM 3118 C CA . LEU A 1 375 ? -14.353 16.574 -3.472 1.00 96.94 375 LEU A CA 1
ATOM 3119 C C . LEU A 1 375 ? -15.113 15.311 -3.059 1.00 96.94 375 LEU A C 1
ATOM 3121 O O . LEU A 1 375 ? -14.986 14.310 -3.751 1.00 96.94 375 LEU A O 1
ATOM 3125 N N . ILE A 1 376 ? -15.956 15.377 -2.020 1.00 97.44 376 ILE A N 1
ATOM 3126 C CA . ILE A 1 376 ? -16.784 14.256 -1.540 1.00 97.44 376 ILE A CA 1
ATOM 3127 C C . ILE A 1 376 ? -17.718 13.744 -2.642 1.00 97.44 376 ILE A C 1
ATOM 3129 O O . ILE A 1 376 ? -17.816 12.539 -2.866 1.00 97.44 376 ILE A O 1
ATOM 3133 N N . LYS A 1 377 ? -18.420 14.640 -3.352 1.00 96.00 377 LYS A N 1
ATOM 3134 C CA . LYS A 1 377 ? -19.308 14.238 -4.459 1.00 96.00 377 LYS A CA 1
ATOM 3135 C C . LYS A 1 377 ? -18.524 13.514 -5.557 1.00 96.00 377 LYS A C 1
ATOM 3137 O O . LYS A 1 377 ? -18.958 12.479 -6.061 1.00 96.00 377 LYS A O 1
ATOM 3142 N N . LYS A 1 378 ? -17.353 14.046 -5.911 1.00 94.00 378 LYS A N 1
ATOM 3143 C CA . LYS A 1 378 ? -16.509 13.500 -6.975 1.00 94.00 378 LYS A CA 1
ATOM 3144 C C . LYS A 1 378 ? -15.855 12.176 -6.577 1.00 94.00 378 LYS A C 1
ATOM 3146 O O . LYS A 1 378 ? -15.857 11.253 -7.385 1.00 94.00 378 LYS A O 1
ATOM 3151 N N . SER A 1 379 ? -15.351 12.051 -5.350 1.00 94.62 379 SER A N 1
ATOM 3152 C CA . SER A 1 379 ? -14.756 10.809 -4.850 1.00 94.62 379 SER A CA 1
ATOM 3153 C C . SER A 1 379 ? -15.791 9.693 -4.740 1.00 94.62 379 SER A C 1
ATOM 3155 O O . SER A 1 379 ? -15.525 8.601 -5.235 1.00 94.62 379 SER A O 1
ATOM 3157 N N . LYS A 1 380 ? -17.009 9.982 -4.255 1.00 95.06 380 LYS A N 1
ATOM 3158 C CA . LYS A 1 380 ? -18.126 9.021 -4.268 1.00 95.06 380 LYS A CA 1
ATOM 3159 C C . LYS A 1 380 ? -18.434 8.502 -5.671 1.00 95.06 380 LYS A C 1
ATOM 3161 O O . LYS A 1 380 ? -18.585 7.300 -5.846 1.00 95.06 380 LYS A O 1
ATOM 3166 N N . LYS A 1 381 ? -18.499 9.391 -6.670 1.00 92.81 381 LYS A N 1
ATOM 3167 C CA . LYS A 1 381 ? -18.791 9.013 -8.063 1.00 92.81 381 LYS A CA 1
ATOM 3168 C C . LYS A 1 381 ? -17.669 8.191 -8.707 1.00 92.81 381 LYS A C 1
ATOM 3170 O O . LYS A 1 381 ? -17.947 7.327 -9.526 1.00 92.81 381 LYS A O 1
ATOM 3175 N N . ILE A 1 382 ? -16.410 8.498 -8.397 1.00 91.25 382 ILE A N 1
ATOM 3176 C CA . ILE A 1 382 ? -15.252 7.879 -9.062 1.00 91.25 382 ILE A CA 1
ATOM 3177 C C . ILE A 1 382 ? -14.839 6.573 -8.386 1.00 91.25 382 ILE A C 1
ATOM 3179 O O . ILE A 1 382 ? -14.509 5.616 -9.079 1.00 91.25 382 ILE A O 1
ATOM 3183 N N . TYR A 1 383 ? -14.811 6.560 -7.056 1.00 90.69 383 TYR A N 1
ATOM 3184 C CA . TYR A 1 383 ? -14.225 5.480 -6.265 1.00 90.69 383 TYR A CA 1
ATOM 3185 C C . TYR A 1 383 ? -15.255 4.702 -5.439 1.00 90.69 383 TYR A C 1
ATOM 3187 O O . TYR A 1 383 ? -14.914 3.667 -4.874 1.00 90.69 383 TYR A O 1
ATOM 3195 N N . GLY A 1 384 ? -16.494 5.192 -5.348 1.00 91.44 384 GLY A N 1
ATOM 3196 C CA . GLY A 1 384 ? -17.533 4.633 -4.489 1.00 91.44 384 GLY A CA 1
ATOM 3197 C C . GLY A 1 384 ? -17.562 5.250 -3.087 1.00 91.44 384 GLY A C 1
ATOM 3198 O O . GLY A 1 384 ? -16.670 5.989 -2.661 1.00 91.44 384 GLY A O 1
ATOM 3199 N N . THR A 1 385 ? -18.634 4.960 -2.351 1.00 89.12 385 THR A N 1
ATOM 3200 C CA . THR A 1 385 ? -18.843 5.448 -0.977 1.00 89.12 385 THR A CA 1
ATOM 3201 C C . THR A 1 385 ? -17.910 4.772 0.027 1.00 89.12 385 THR A C 1
ATOM 3203 O O . THR A 1 385 ? -17.377 5.448 0.904 1.00 89.12 385 THR A O 1
ATOM 3206 N N . LYS A 1 386 ? -17.667 3.467 -0.142 1.00 87.38 386 LYS A N 1
ATOM 3207 C CA . LYS A 1 386 ? -16.788 2.630 0.692 1.00 87.38 386 LYS A CA 1
ATOM 3208 C C . LYS A 1 386 ? -15.346 2.642 0.177 1.00 87.38 386 LYS A C 1
ATOM 3210 O O . LYS A 1 386 ? -14.756 1.603 -0.101 1.00 87.38 386 LYS A O 1
ATOM 3215 N N . ASN A 1 387 ? -14.801 3.837 -0.030 1.00 87.50 387 ASN A N 1
ATOM 3216 C CA . ASN A 1 387 ? -13.438 4.011 -0.513 1.00 87.50 387 ASN A CA 1
ATOM 3217 C C . ASN A 1 387 ? -12.670 5.006 0.350 1.00 87.50 387 ASN A C 1
ATOM 3219 O O . ASN A 1 387 ? -13.208 6.035 0.764 1.00 87.50 387 ASN A O 1
ATOM 3223 N N . GLN A 1 388 ? -11.382 4.727 0.537 1.00 86.69 388 GLN A N 1
ATOM 3224 C CA . GLN A 1 388 ? -10.486 5.549 1.335 1.00 86.69 388 GLN A CA 1
ATOM 3225 C C . GLN A 1 388 ? -10.479 7.024 0.912 1.00 86.69 388 GLN A C 1
ATOM 3227 O O . GLN A 1 388 ? -10.498 7.899 1.766 1.00 86.69 388 GLN A O 1
ATOM 3232 N N . HIS A 1 389 ? -10.526 7.322 -0.386 1.00 91.25 389 HIS A N 1
ATOM 3233 C CA . HIS A 1 389 ? -10.553 8.698 -0.884 1.00 91.25 389 HIS A CA 1
ATOM 3234 C C . HIS A 1 389 ? -11.840 9.450 -0.513 1.00 91.25 389 HIS A C 1
ATOM 3236 O O . HIS A 1 389 ? -11.833 10.657 -0.274 1.00 91.25 389 HIS A O 1
ATOM 3242 N N . THR A 1 390 ? -12.971 8.748 -0.455 1.00 93.12 390 THR A N 1
ATOM 3243 C CA . THR A 1 390 ? -14.237 9.334 0.000 1.00 93.12 390 THR A CA 1
ATOM 3244 C C . THR A 1 390 ? -14.182 9.647 1.487 1.00 93.12 390 THR A C 1
ATOM 3246 O O . THR A 1 390 ? -14.623 10.712 1.918 1.00 93.12 390 THR A O 1
ATOM 3249 N N . ILE A 1 391 ? -13.596 8.737 2.254 1.00 91.62 391 ILE A N 1
ATOM 3250 C CA . ILE A 1 391 ? -13.422 8.872 3.690 1.00 91.62 391 ILE A CA 1
ATOM 3251 C C . ILE A 1 391 ? -12.449 10.006 4.041 1.00 91.62 391 ILE A C 1
ATOM 3253 O O . ILE A 1 391 ? -12.813 10.863 4.839 1.00 91.62 391 ILE A O 1
ATOM 3257 N N . ASP A 1 392 ? -11.282 10.092 3.395 1.00 91.12 392 ASP A N 1
ATOM 3258 C CA . ASP A 1 392 ? -10.307 11.174 3.616 1.00 91.12 392 ASP A CA 1
ATOM 3259 C C . ASP A 1 392 ? -10.956 12.561 3.374 1.00 91.12 392 ASP A C 1
ATOM 3261 O O . ASP A 1 392 ? -10.696 13.537 4.082 1.00 91.12 392 ASP A O 1
ATOM 3265 N N . ALA A 1 393 ? -11.850 12.663 2.383 1.00 95.50 393 ALA A N 1
ATOM 3266 C CA . ALA A 1 393 ? -12.600 13.887 2.109 1.00 95.50 393 ALA A CA 1
ATOM 3267 C C . ALA A 1 393 ? -13.657 14.198 3.189 1.00 95.50 393 ALA A C 1
ATOM 3269 O O . ALA A 1 393 ? -13.866 15.365 3.526 1.00 95.50 393 ALA A O 1
ATOM 3270 N N . LEU A 1 394 ? -14.309 13.176 3.753 1.00 95.94 394 LEU A N 1
ATOM 3271 C CA . LEU A 1 394 ? -15.220 13.333 4.892 1.00 95.94 394 LEU A CA 1
ATOM 3272 C C . LEU A 1 394 ? -14.467 13.748 6.162 1.00 95.94 394 LEU A C 1
ATOM 3274 O O . LEU A 1 394 ? -14.960 14.600 6.895 1.00 95.94 394 LEU A O 1
ATOM 3278 N N . GLU A 1 395 ? -13.268 13.217 6.405 1.00 93.19 395 GLU A N 1
ATOM 3279 C CA . GLU A 1 395 ? -12.421 13.617 7.538 1.00 93.19 395 GLU A CA 1
ATOM 3280 C C . GLU A 1 395 ? -12.052 15.105 7.464 1.00 93.19 395 GLU A C 1
ATOM 3282 O O . GLU A 1 395 ? -12.116 15.813 8.470 1.00 93.19 395 GLU A O 1
ATOM 3287 N N . LYS A 1 396 ? -11.761 15.620 6.262 1.00 96.44 396 LYS A N 1
ATOM 3288 C CA . LYS A 1 396 ? -11.563 17.063 6.044 1.00 96.44 396 LYS A CA 1
ATOM 3289 C C . LYS A 1 396 ? -12.820 17.870 6.365 1.00 96.44 396 LYS A C 1
ATOM 3291 O O . LYS A 1 396 ? -12.714 18.947 6.942 1.00 96.44 396 LYS A O 1
ATOM 3296 N N . LEU A 1 397 ? -14.006 17.362 6.027 1.00 97.75 397 LEU A N 1
ATOM 3297 C CA . LEU A 1 397 ? -15.271 18.019 6.370 1.00 97.75 397 LEU A CA 1
ATOM 3298 C C . LEU A 1 397 ? -15.520 18.022 7.884 1.00 97.75 397 LEU A C 1
ATOM 3300 O O . LEU A 1 397 ? -15.925 19.050 8.421 1.00 97.75 397 LEU A O 1
ATOM 3304 N N . ALA A 1 398 ? -15.239 16.910 8.569 1.00 94.50 398 ALA A N 1
ATOM 3305 C CA . ALA A 1 398 ? -15.312 16.832 10.026 1.00 94.50 398 ALA A CA 1
ATOM 3306 C C . ALA A 1 398 ? -14.358 17.841 10.682 1.00 94.50 398 ALA A C 1
ATOM 3308 O O . ALA A 1 398 ? -14.774 18.575 11.574 1.00 94.50 398 ALA A O 1
ATOM 3309 N N . ARG A 1 399 ? -13.118 17.950 10.179 1.00 94.62 399 ARG A N 1
ATOM 3310 C CA . ARG A 1 399 ? -12.163 18.966 10.641 1.00 94.62 399 ARG A CA 1
ATOM 3311 C C . ARG A 1 399 ? -12.704 20.379 10.435 1.00 94.62 399 ARG A C 1
ATOM 3313 O O . ARG A 1 399 ? -12.684 21.151 11.376 1.00 94.62 399 ARG A O 1
ATOM 3320 N N . ILE A 1 400 ? -13.248 20.708 9.261 1.00 97.62 400 ILE A N 1
ATOM 3321 C CA . ILE A 1 400 ? -13.850 22.034 9.029 1.00 97.62 400 ILE A CA 1
ATOM 3322 C C . ILE A 1 400 ? -14.928 22.337 10.075 1.00 97.62 400 ILE A C 1
ATOM 3324 O O . ILE A 1 400 ? -14.914 23.418 10.648 1.00 97.62 400 ILE A O 1
ATOM 3328 N N . TYR A 1 401 ? -15.838 21.396 10.349 1.00 97.12 401 TYR A N 1
ATOM 3329 C CA . TYR A 1 401 ? -16.881 21.617 11.352 1.00 97.12 401 TYR A CA 1
ATOM 3330 C C . TYR A 1 401 ? -16.314 21.836 12.753 1.00 97.12 401 TYR A C 1
ATOM 3332 O O . TYR A 1 401 ? -16.746 22.781 13.412 1.00 97.12 401 TYR A O 1
ATOM 3340 N N . ARG A 1 402 ? -15.309 21.048 13.152 1.00 92.69 402 ARG A N 1
ATOM 3341 C CA . ARG A 1 402 ? -14.597 21.210 14.425 1.00 92.69 402 ARG A CA 1
ATOM 3342 C C . ARG A 1 402 ? -14.004 22.607 14.577 1.00 92.69 402 ARG A C 1
ATOM 3344 O O . ARG A 1 402 ? -14.285 23.281 15.558 1.00 92.69 402 ARG A O 1
ATOM 3351 N N . GLU A 1 403 ? -13.234 23.046 13.584 1.00 93.81 403 GLU A N 1
ATOM 3352 C CA . GLU A 1 403 ? -12.543 24.343 13.604 1.00 93.81 403 GLU A CA 1
ATOM 3353 C C . GLU A 1 403 ? -13.526 25.529 13.550 1.00 93.81 403 GLU A C 1
ATOM 3355 O O . GLU A 1 403 ? -13.214 26.625 13.997 1.00 93.81 403 GLU A O 1
ATOM 3360 N N . THR A 1 404 ? -14.736 25.318 13.017 1.00 96.00 404 THR A N 1
ATOM 3361 C CA . THR A 1 404 ? -15.818 26.323 13.013 1.00 96.00 404 THR A CA 1
ATOM 3362 C C . THR A 1 404 ? -16.763 26.237 14.217 1.00 96.00 404 THR A C 1
ATOM 3364 O O . THR A 1 404 ? -17.731 26.988 14.273 1.00 96.00 404 THR A O 1
ATOM 3367 N N . GLY A 1 405 ? -16.542 25.306 15.152 1.00 94.25 405 GLY A N 1
ATOM 3368 C CA . GLY A 1 405 ? -17.388 25.120 16.336 1.00 94.25 405 GLY A CA 1
ATOM 3369 C C . GLY A 1 405 ? -18.737 24.419 16.099 1.00 94.25 405 GLY A C 1
ATOM 3370 O O . GLY A 1 405 ? -19.513 24.262 17.041 1.00 94.25 405 GLY A O 1
ATOM 3371 N N . ASP A 1 406 ? -19.033 23.931 14.887 1.00 95.00 406 ASP A N 1
ATOM 3372 C CA . ASP A 1 406 ? -20.278 23.211 14.556 1.00 95.00 406 ASP A CA 1
ATOM 3373 C C . ASP A 1 406 ? -20.205 21.741 15.024 1.00 95.00 406 ASP A C 1
ATOM 3375 O O . ASP A 1 406 ? -20.167 20.789 14.232 1.00 95.00 406 ASP A O 1
ATOM 3379 N N . LYS A 1 407 ? -20.180 21.551 16.351 1.00 92.62 407 LYS A N 1
ATOM 3380 C CA . LYS A 1 407 ? -20.063 20.239 17.017 1.00 92.62 407 LYS A CA 1
ATOM 3381 C C . LYS A 1 407 ? -21.160 19.260 16.582 1.00 92.62 407 LYS A C 1
ATOM 3383 O O . LYS A 1 407 ? -20.922 18.054 16.483 1.00 92.62 407 LYS A O 1
ATOM 3388 N N . LYS A 1 408 ? -22.370 19.763 16.293 1.00 95.50 408 LYS A N 1
ATOM 3389 C CA . LYS A 1 408 ? -23.511 18.943 15.851 1.00 95.50 408 LYS A CA 1
ATOM 3390 C C . LYS A 1 408 ? -23.212 18.286 14.506 1.00 95.50 408 LYS A C 1
ATOM 3392 O O . LYS A 1 408 ? -23.362 17.069 14.376 1.00 95.50 408 LYS A O 1
ATOM 3397 N N . ARG A 1 409 ? -22.773 19.060 13.508 1.00 95.19 409 ARG A N 1
ATOM 3398 C CA . ARG A 1 409 ? -22.449 18.504 12.188 1.00 95.19 409 ARG A CA 1
ATOM 3399 C C . ARG A 1 409 ? -21.161 17.694 12.190 1.00 95.19 409 ARG A C 1
ATOM 3401 O O . ARG A 1 409 ? -21.124 16.672 11.508 1.00 95.19 409 ARG A O 1
ATOM 3408 N N . GLU A 1 410 ? -20.157 18.076 12.980 1.00 93.19 410 GLU A N 1
ATOM 3409 C CA . GLU A 1 410 ? -18.961 17.247 13.185 1.00 93.19 410 GLU A CA 1
ATOM 3410 C C . GLU A 1 410 ? -19.356 15.832 13.631 1.00 93.19 410 GLU A C 1
ATOM 3412 O O . GLU A 1 410 ? -19.019 14.863 12.950 1.00 93.19 410 GLU A O 1
ATOM 3417 N N . LYS A 1 411 ? -20.148 15.706 14.706 1.00 89.00 411 LYS A N 1
ATOM 3418 C CA . LYS A 1 411 ? -20.565 14.409 15.266 1.00 89.00 411 LYS A CA 1
ATOM 3419 C C . LYS A 1 411 ? -21.322 13.543 14.254 1.00 89.00 411 LYS A C 1
ATOM 3421 O O . LYS A 1 411 ? -21.135 12.327 14.217 1.00 89.00 411 LYS A O 1
ATOM 3426 N N . ILE A 1 412 ? -22.158 14.154 13.409 1.00 93.94 412 ILE A N 1
ATOM 3427 C CA . ILE A 1 412 ? -22.872 13.450 12.330 1.00 93.94 412 ILE A CA 1
ATOM 3428 C C . ILE A 1 412 ? -21.883 12.900 11.294 1.00 93.94 412 ILE A C 1
ATOM 3430 O O . ILE A 1 412 ? -21.970 11.728 10.918 1.00 93.94 412 ILE A O 1
ATOM 3434 N N . VAL A 1 413 ? -20.936 13.726 10.837 1.00 94.19 413 VAL A N 1
ATOM 3435 C CA . VAL A 1 413 ? -19.933 13.311 9.847 1.00 94.19 413 VAL A CA 1
ATOM 3436 C C . VAL A 1 413 ? -19.017 12.234 10.426 1.00 94.19 413 VAL A C 1
ATOM 3438 O O . VAL A 1 413 ? -18.774 11.231 9.759 1.00 94.19 413 VAL A O 1
ATOM 3441 N N . GLU A 1 414 ? -18.575 12.374 11.674 1.00 87.69 414 GLU A N 1
ATOM 3442 C CA . GLU A 1 414 ? -17.747 11.374 12.351 1.00 87.69 414 GLU A CA 1
ATOM 3443 C C . GLU A 1 414 ? -18.466 10.035 12.511 1.00 87.69 414 GLU A C 1
ATOM 3445 O O . GLU A 1 414 ? -17.889 8.995 12.198 1.00 87.69 414 GLU A O 1
ATOM 3450 N N . LYS A 1 415 ? -19.748 10.033 12.901 1.00 86.62 415 LYS A N 1
ATOM 3451 C CA . LYS A 1 415 ? -20.552 8.801 12.966 1.00 86.62 415 LYS A CA 1
ATOM 3452 C C . LYS A 1 415 ? -20.613 8.099 11.607 1.00 86.62 415 LYS A C 1
ATOM 3454 O O . LYS A 1 415 ? -20.517 6.873 11.543 1.00 86.62 415 LYS A O 1
ATOM 3459 N N . ASN A 1 416 ? -20.737 8.865 10.523 1.00 90.69 416 ASN A N 1
ATOM 3460 C CA . ASN A 1 416 ? -20.722 8.326 9.166 1.00 90.69 416 ASN A CA 1
ATOM 3461 C C . ASN A 1 416 ? -19.343 7.756 8.782 1.00 90.69 416 ASN A C 1
ATOM 3463 O O . ASN A 1 416 ? -19.267 6.653 8.249 1.00 90.69 416 ASN A O 1
ATOM 3467 N N . ILE A 1 417 ? -18.250 8.458 9.103 1.00 88.88 417 ILE A N 1
ATOM 3468 C CA . ILE A 1 417 ? -16.877 7.977 8.872 1.00 88.88 417 ILE A CA 1
ATOM 3469 C C . ILE A 1 417 ? -16.640 6.650 9.606 1.00 88.88 417 ILE A C 1
ATOM 3471 O O . ILE A 1 417 ? -16.198 5.682 8.990 1.00 88.88 417 ILE A O 1
ATOM 3475 N N . ILE A 1 418 ? -16.998 6.573 10.894 1.00 82.75 418 ILE A N 1
ATOM 3476 C CA . ILE A 1 418 ? -16.871 5.355 11.710 1.00 82.75 418 ILE A CA 1
ATOM 3477 C C . ILE A 1 418 ? -17.641 4.196 11.072 1.00 82.75 418 ILE A C 1
ATOM 3479 O O . ILE A 1 418 ? -17.108 3.091 10.969 1.00 82.75 418 ILE A O 1
ATOM 3483 N N . LYS A 1 419 ? -18.878 4.443 10.623 1.00 83.75 419 LYS A N 1
ATOM 3484 C CA . LYS A 1 419 ? -19.701 3.437 9.942 1.00 83.75 419 LYS A CA 1
ATOM 3485 C C . LYS A 1 419 ? -19.022 2.930 8.665 1.00 83.75 419 LYS A C 1
ATOM 3487 O O . LYS A 1 419 ? -18.858 1.726 8.517 1.00 83.75 419 LYS A O 1
ATOM 3492 N N . LEU A 1 420 ? -18.578 3.829 7.784 1.00 86.38 420 LEU A N 1
ATOM 3493 C CA . LEU A 1 420 ? -17.950 3.462 6.509 1.00 86.38 420 LEU A CA 1
ATOM 3494 C C . LEU A 1 420 ? -16.658 2.660 6.692 1.00 86.38 420 LEU A C 1
ATOM 3496 O O . LEU A 1 420 ? -16.465 1.661 6.004 1.00 86.38 420 LEU A O 1
ATOM 3500 N N . TYR A 1 421 ? -15.791 3.055 7.626 1.00 81.69 421 TYR A N 1
ATOM 3501 C CA . TYR A 1 421 ? -14.590 2.275 7.932 1.00 81.69 421 TYR A CA 1
ATOM 3502 C C . TYR A 1 421 ? -14.921 0.913 8.541 1.00 81.69 421 TYR A C 1
ATOM 3504 O O . TYR A 1 421 ? -14.281 -0.070 8.185 1.00 81.69 421 TYR A O 1
ATOM 3512 N N . THR A 1 422 ? -15.919 0.845 9.430 1.00 76.44 422 THR A N 1
ATOM 3513 C CA . THR A 1 422 ? -16.367 -0.430 10.013 1.00 76.44 422 THR A CA 1
ATOM 3514 C C . THR A 1 422 ? -16.826 -1.376 8.903 1.00 76.44 422 THR A C 1
ATOM 3516 O O . THR A 1 422 ? -16.342 -2.497 8.823 1.00 76.44 422 THR A O 1
ATOM 3519 N N . GLU A 1 423 ? -17.656 -0.896 7.975 1.00 79.25 423 GLU A N 1
ATOM 3520 C CA . GLU A 1 423 ? -18.089 -1.681 6.814 1.00 79.25 423 GLU A CA 1
ATOM 3521 C C . GLU A 1 423 ? -16.920 -2.076 5.894 1.00 79.25 423 GLU A C 1
ATOM 3523 O O . GLU A 1 423 ? -16.911 -3.180 5.353 1.00 79.25 423 GLU A O 1
ATOM 3528 N N . MET A 1 424 ? -15.922 -1.202 5.711 1.00 80.38 424 MET A N 1
ATOM 3529 C CA . MET A 1 424 ? -14.715 -1.530 4.943 1.00 80.38 424 MET A CA 1
ATOM 3530 C C . MET A 1 424 ? -13.904 -2.650 5.602 1.00 80.38 424 MET A C 1
ATOM 3532 O O . MET A 1 424 ? -13.475 -3.566 4.904 1.00 80.38 424 MET A O 1
ATOM 3536 N N . ILE A 1 425 ? -13.706 -2.595 6.921 1.00 75.44 425 ILE A N 1
ATOM 3537 C CA . ILE A 1 425 ? -13.013 -3.640 7.688 1.00 75.44 425 ILE A CA 1
ATOM 3538 C C . ILE A 1 425 ? -13.795 -4.954 7.616 1.00 75.44 425 ILE A C 1
ATOM 3540 O O . ILE A 1 425 ? -13.209 -5.998 7.359 1.00 75.44 425 ILE A O 1
ATOM 3544 N N . GLU A 1 426 ? -15.117 -4.906 7.779 1.00 73.12 426 GLU A N 1
ATOM 3545 C CA . GLU A 1 426 ? -15.983 -6.091 7.755 1.00 73.12 426 GLU A CA 1
ATOM 3546 C C . GLU A 1 426 ? -16.060 -6.766 6.379 1.00 73.12 426 GLU A C 1
ATOM 3548 O O . GLU A 1 426 ? -16.310 -7.967 6.305 1.00 73.12 426 GLU A O 1
ATOM 3553 N N . SER A 1 427 ? -15.832 -6.018 5.294 1.00 75.44 427 SER A N 1
ATOM 3554 C CA . SER A 1 427 ? -15.785 -6.561 3.928 1.00 75.44 427 SER A CA 1
ATOM 3555 C C . SER A 1 427 ? -14.458 -7.234 3.553 1.00 75.44 427 SER A C 1
ATOM 3557 O O . SER A 1 427 ? -14.347 -7.792 2.463 1.00 75.44 427 SER A O 1
ATOM 3559 N N . LYS A 1 428 ? -13.441 -7.155 4.417 1.00 77.31 428 LYS A N 1
ATOM 3560 C CA . LYS A 1 428 ? -12.100 -7.689 4.166 1.00 77.31 428 LYS A CA 1
ATOM 3561 C C . LYS A 1 428 ? -11.886 -9.010 4.900 1.00 77.31 428 LYS A C 1
ATOM 3563 O O . LYS A 1 428 ? -12.426 -9.213 5.984 1.00 77.31 428 LYS A O 1
ATOM 3568 N N . SER A 1 429 ? -11.039 -9.867 4.327 1.00 77.62 429 SER A N 1
ATOM 3569 C CA . SER A 1 429 ? -10.423 -10.967 5.075 1.00 77.62 429 SER A CA 1
ATOM 3570 C C . SER A 1 429 ? -9.635 -10.407 6.264 1.00 77.62 429 SER A C 1
ATOM 3572 O O . SER A 1 429 ? -9.066 -9.313 6.188 1.00 77.62 429 SER A O 1
ATOM 3574 N N . CYS A 1 430 ? -9.534 -11.155 7.355 1.00 80.94 430 CYS A N 1
ATOM 3575 C CA . CYS A 1 430 ? -8.753 -10.772 8.525 1.00 80.94 430 CYS A CA 1
ATOM 3576 C C . CYS A 1 430 ? -7.269 -10.572 8.203 1.00 80.94 430 CYS A C 1
ATOM 3578 O O . CYS A 1 430 ? -6.610 -9.769 8.867 1.00 80.94 430 CYS A O 1
ATOM 3580 N N . SER A 1 431 ? -6.765 -11.247 7.164 1.00 71.81 431 SER A N 1
ATOM 3581 C CA . SER A 1 431 ? -5.412 -11.069 6.623 1.00 71.81 431 SER A CA 1
ATOM 3582 C C . SER A 1 431 ? -5.234 -9.787 5.796 1.00 71.81 431 SER A C 1
ATOM 3584 O O . SER A 1 431 ? -4.107 -9.384 5.525 1.00 71.81 431 SER A O 1
ATOM 3586 N N . ASP A 1 432 ? -6.329 -9.147 5.375 1.00 74.31 432 ASP A N 1
ATOM 3587 C CA . ASP A 1 432 ? -6.334 -7.979 4.485 1.00 74.31 432 ASP A CA 1
ATOM 3588 C C . ASP A 1 432 ? -6.425 -6.631 5.210 1.00 74.31 432 ASP A C 1
ATOM 3590 O O . ASP A 1 432 ? -6.363 -5.574 4.562 1.00 74.31 432 ASP A O 1
ATOM 3594 N N . ILE A 1 433 ? -6.619 -6.655 6.528 1.00 78.19 433 ILE A N 1
ATOM 3595 C CA . ILE A 1 433 ? -6.686 -5.458 7.364 1.00 78.19 433 ILE A CA 1
ATOM 3596 C C . ILE A 1 433 ? -5.273 -4.885 7.504 1.00 78.19 433 ILE A C 1
ATOM 3598 O O . ILE A 1 433 ? -4.332 -5.606 7.828 1.00 78.19 433 ILE A O 1
ATOM 3602 N N . THR A 1 434 ? -5.105 -3.591 7.226 1.00 74.12 434 THR A N 1
ATOM 3603 C CA . THR A 1 434 ? -3.795 -2.932 7.216 1.00 74.12 434 THR A CA 1
ATOM 3604 C C . THR A 1 434 ? -3.596 -2.067 8.456 1.00 74.12 434 THR A C 1
ATOM 3606 O O . THR A 1 434 ? -4.539 -1.724 9.171 1.00 74.12 434 THR A O 1
ATOM 3609 N N . THR A 1 435 ? -2.359 -1.616 8.660 1.00 72.50 435 THR A N 1
ATOM 3610 C CA . THR A 1 435 ? -2.007 -0.674 9.730 1.00 72.50 435 THR A CA 1
ATOM 3611 C C . THR A 1 435 ? -2.798 0.636 9.671 1.00 72.50 435 THR A C 1
ATOM 3613 O O . THR A 1 435 ? -2.972 1.294 10.695 1.00 72.50 435 THR A O 1
ATOM 3616 N N . LYS A 1 436 ? -3.316 1.029 8.495 1.00 75.25 436 LYS A N 1
ATOM 3617 C CA . LYS A 1 436 ? -4.165 2.219 8.360 1.00 75.25 436 LYS A CA 1
ATOM 3618 C C . LYS A 1 436 ? -5.533 2.011 9.009 1.00 75.25 436 LYS A C 1
ATOM 3620 O O . LYS A 1 436 ? -5.988 2.900 9.726 1.00 75.25 436 LYS A O 1
ATOM 3625 N N . GLU A 1 437 ? -6.179 0.868 8.776 1.00 80.06 437 GLU A N 1
ATOM 3626 C CA . GLU A 1 437 ? -7.424 0.531 9.470 1.00 80.06 437 GLU A CA 1
ATOM 3627 C C . GLU A 1 437 ? -7.192 0.424 10.977 1.00 80.06 437 GLU A C 1
ATOM 3629 O O . GLU A 1 437 ? -8.004 0.935 11.744 1.00 80.06 437 GLU A O 1
ATOM 3634 N N . ASP A 1 438 ? -6.064 -0.154 11.398 1.00 84.12 438 ASP A N 1
ATOM 3635 C CA . ASP A 1 438 ? -5.729 -0.271 12.820 1.00 84.12 438 ASP A CA 1
ATOM 3636 C C . ASP A 1 438 ? -5.538 1.085 13.488 1.00 84.12 438 ASP A C 1
ATOM 3638 O O . ASP A 1 438 ? -6.137 1.361 14.526 1.00 84.12 438 ASP A O 1
ATOM 3642 N N . SER A 1 439 ? -4.761 1.964 12.854 1.00 83.00 439 SER A N 1
ATOM 3643 C CA . SER A 1 439 ? -4.559 3.340 13.307 1.00 83.00 439 SER A CA 1
ATOM 3644 C C . SER A 1 439 ? -5.883 4.099 13.395 1.00 83.00 439 SER A C 1
ATOM 3646 O O . SER A 1 439 ? -6.118 4.846 14.347 1.00 83.00 439 SER A O 1
ATOM 3648 N N . PHE A 1 440 ? -6.785 3.875 12.438 1.00 82.94 440 PHE A N 1
ATOM 3649 C CA . PHE A 1 440 ? -8.106 4.482 12.459 1.00 82.94 440 PHE A CA 1
ATOM 3650 C C . PHE A 1 440 ? -8.979 3.948 13.606 1.00 82.94 440 PHE A C 1
ATOM 3652 O O . PHE A 1 440 ? -9.555 4.746 14.348 1.00 82.94 440 PHE A O 1
ATOM 3659 N N . ILE A 1 441 ? -9.051 2.624 13.792 1.00 85.88 441 ILE A N 1
ATOM 3660 C CA . ILE A 1 441 ? -9.772 2.002 14.912 1.00 85.88 441 ILE A CA 1
ATOM 3661 C C . ILE A 1 441 ? -9.238 2.548 16.239 1.00 85.88 441 ILE A C 1
ATOM 3663 O O . ILE A 1 441 ? -10.023 3.023 17.060 1.00 85.88 441 ILE A O 1
ATOM 3667 N N . TYR A 1 442 ? -7.915 2.535 16.415 1.00 87.50 442 TYR A N 1
ATOM 3668 C CA . TYR A 1 442 ? -7.251 3.064 17.599 1.00 87.50 442 TYR A CA 1
ATOM 3669 C C . TYR A 1 442 ? -7.646 4.521 17.847 1.00 87.50 442 TYR A C 1
ATOM 3671 O O . TYR A 1 442 ? -8.081 4.858 18.941 1.00 87.50 442 TYR 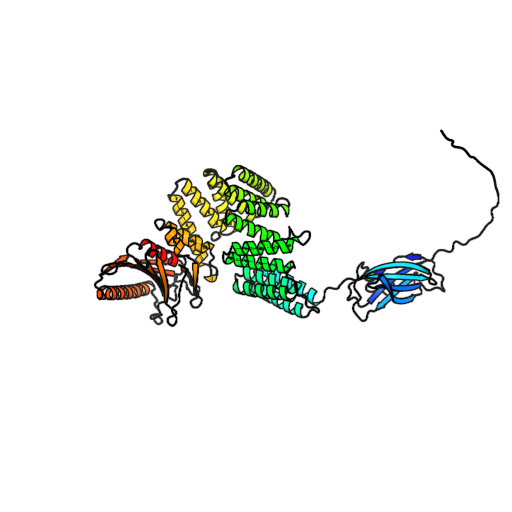A O 1
ATOM 3679 N N . LYS A 1 443 ? -7.598 5.377 16.818 1.00 84.19 443 LYS A N 1
ATOM 3680 C CA . LYS A 1 443 ? -7.966 6.796 16.923 1.00 84.19 443 LYS A CA 1
ATOM 3681 C C . LYS A 1 443 ? -9.418 7.005 17.359 1.00 84.19 443 LYS A C 1
ATOM 3683 O O . LYS A 1 443 ? -9.676 7.893 18.169 1.00 84.19 443 LYS A O 1
ATOM 3688 N N . ILE A 1 444 ? -10.370 6.221 16.841 1.00 82.56 444 ILE A N 1
ATOM 3689 C CA . ILE A 1 444 ? -11.775 6.320 17.275 1.00 82.56 444 ILE A CA 1
ATOM 3690 C C . ILE A 1 444 ? -11.911 5.929 18.740 1.00 82.56 444 ILE A C 1
ATOM 3692 O O . ILE A 1 444 ? -12.601 6.614 19.493 1.00 82.56 444 ILE A O 1
ATOM 3696 N N . VAL A 1 445 ? -11.304 4.802 19.120 1.00 87.81 445 VAL A N 1
ATOM 3697 C CA . VAL A 1 445 ? -11.422 4.278 20.480 1.00 87.81 445 VAL A CA 1
ATOM 3698 C C . VAL A 1 445 ? -10.756 5.252 21.445 1.00 87.81 445 VAL A C 1
ATOM 3700 O O . VAL A 1 445 ? -11.411 5.707 22.374 1.00 87.81 445 VAL A O 1
ATOM 3703 N N . TYR A 1 446 ? -9.535 5.698 21.154 1.00 87.06 446 TYR A N 1
ATOM 3704 C CA . TYR A 1 446 ? -8.823 6.698 21.945 1.00 87.06 446 TYR A CA 1
ATOM 3705 C C . TYR A 1 446 ? -9.602 8.008 22.093 1.00 87.06 446 TYR A C 1
ATOM 3707 O O . TYR A 1 446 ? -9.655 8.553 23.183 1.00 87.06 446 TYR A O 1
ATOM 3715 N N . LYS A 1 447 ? -10.296 8.489 21.049 1.00 84.12 447 LYS A N 1
ATOM 3716 C CA . LYS A 1 447 ? -11.132 9.701 21.162 1.00 84.12 447 LYS A CA 1
ATOM 3717 C C . LYS A 1 447 ? -12.239 9.563 22.218 1.00 84.12 447 LYS A C 1
ATOM 3719 O O . LYS A 1 447 ? -12.617 10.560 22.819 1.00 84.12 447 LYS A O 1
ATOM 3724 N N . LYS A 1 448 ? -12.780 8.357 22.425 1.00 85.06 448 LYS A N 1
ATOM 3725 C CA . LYS A 1 448 ? -13.788 8.093 23.467 1.00 85.06 448 LYS A CA 1
ATOM 3726 C C . LYS A 1 448 ? -13.169 8.047 24.870 1.00 85.06 448 LYS A C 1
ATOM 3728 O O . LYS A 1 448 ? -13.862 8.342 25.832 1.00 85.06 448 LYS A O 1
ATOM 3733 N N . TYR A 1 449 ? -11.892 7.692 24.958 1.00 88.06 449 TYR A N 1
ATOM 3734 C CA . TYR A 1 449 ? -11.137 7.528 26.198 1.00 88.06 449 TYR A CA 1
ATOM 3735 C C . TYR A 1 449 ? -9.956 8.509 26.245 1.00 88.06 449 TYR A C 1
ATOM 3737 O O . TYR A 1 449 ? -8.850 8.134 26.618 1.00 88.06 449 TYR A O 1
ATOM 3745 N N . SER A 1 450 ? -10.170 9.759 25.819 1.00 82.50 450 SER A N 1
ATOM 3746 C CA . SER A 1 450 ? -9.095 10.753 25.663 1.00 82.50 450 SER A CA 1
ATOM 3747 C C . SER A 1 450 ? -8.470 11.198 26.985 1.00 82.50 450 SER A C 1
ATOM 3749 O O . SER A 1 450 ? -7.442 11.862 26.976 1.00 82.50 450 SER A O 1
ATOM 3751 N N . GLU A 1 451 ? -9.110 10.849 28.099 1.00 86.25 451 GLU A N 1
ATOM 3752 C CA . GLU A 1 451 ? -8.626 11.044 29.467 1.00 86.25 451 GLU A CA 1
ATOM 3753 C C . GLU A 1 451 ? -7.492 10.071 29.829 1.00 86.25 451 GLU A C 1
ATOM 3755 O O . GLU A 1 451 ? -6.767 10.297 30.794 1.00 86.25 451 GLU A O 1
ATOM 3760 N N . LEU A 1 452 ? -7.306 8.991 29.058 1.00 84.50 452 LEU A N 1
ATOM 3761 C CA . LEU A 1 452 ? -6.184 8.078 29.252 1.00 84.50 452 LEU A CA 1
ATOM 3762 C C . LEU A 1 452 ? -4.866 8.739 28.859 1.00 84.50 452 LEU A C 1
ATOM 3764 O O . LEU A 1 452 ? -4.730 9.298 27.771 1.00 84.50 452 LEU A O 1
ATOM 3768 N N . ASN A 1 453 ? -3.863 8.579 29.720 1.00 80.06 453 ASN A N 1
ATOM 3769 C CA . ASN A 1 453 ? -2.510 9.034 29.444 1.00 80.06 453 ASN A CA 1
ATOM 3770 C C . ASN A 1 453 ? -1.939 8.308 28.205 1.00 80.06 453 ASN A C 1
ATOM 3772 O O . ASN A 1 453 ? -1.857 7.076 28.163 1.00 80.06 453 ASN A O 1
ATOM 3776 N N . SER A 1 454 ? -1.521 9.084 27.201 1.00 77.31 454 SER A N 1
ATOM 3777 C CA . SER A 1 454 ? -0.925 8.572 25.964 1.00 77.31 454 SER A CA 1
ATOM 3778 C C . SER A 1 454 ? 0.357 7.777 26.194 1.00 77.31 454 SER A C 1
ATOM 3780 O O . SER A 1 454 ? 0.616 6.831 25.451 1.00 77.31 454 SER A O 1
ATOM 3782 N N . ASP A 1 455 ? 1.127 8.111 27.229 1.00 75.56 455 ASP A N 1
ATOM 3783 C CA . ASP A 1 455 ? 2.375 7.428 27.565 1.00 75.56 455 ASP A CA 1
ATOM 3784 C C . ASP A 1 455 ? 2.089 6.017 28.071 1.00 75.56 455 ASP A C 1
ATOM 3786 O O . ASP A 1 455 ? 2.750 5.072 27.637 1.00 75.56 455 ASP A O 1
ATOM 3790 N N . ILE A 1 456 ? 1.031 5.855 28.881 1.00 75.88 456 ILE A N 1
ATOM 3791 C CA . ILE A 1 456 ? 0.553 4.537 29.318 1.00 75.88 456 ILE A CA 1
ATOM 3792 C C . ILE A 1 456 ? 0.166 3.720 28.092 1.00 75.88 456 ILE A C 1
ATOM 3794 O O . ILE A 1 456 ? 0.626 2.603 27.939 1.00 75.88 456 ILE A O 1
ATOM 3798 N N . LEU A 1 457 ? -0.622 4.263 27.164 1.00 80.81 457 LEU A N 1
ATOM 3799 C CA . LEU A 1 457 ? -1.019 3.497 25.978 1.00 80.81 457 LEU A CA 1
ATOM 3800 C C . LEU A 1 457 ? 0.156 3.163 25.051 1.00 80.81 457 LEU A C 1
ATOM 3802 O O . LEU A 1 457 ? 0.143 2.118 24.397 1.00 80.81 457 LEU A O 1
ATOM 3806 N N . SER A 1 458 ? 1.172 4.024 24.988 1.00 78.00 458 SER A N 1
ATOM 3807 C CA . SER A 1 458 ? 2.348 3.775 24.157 1.00 78.00 458 SER A CA 1
ATOM 3808 C C . SER A 1 458 ? 3.210 2.619 24.680 1.00 78.00 458 SER A C 1
ATOM 3810 O O . SER A 1 458 ? 3.742 1.873 23.856 1.00 78.00 458 SER A O 1
ATOM 3812 N N . SER A 1 459 ? 3.259 2.385 26.002 1.00 77.31 459 SER A N 1
ATOM 3813 C CA . SER A 1 459 ? 3.997 1.255 26.595 1.00 77.31 459 SER A CA 1
ATOM 3814 C C . SER A 1 459 ? 3.420 -0.116 26.231 1.00 77.31 459 SER A C 1
ATOM 3816 O O . SER A 1 459 ? 4.141 -1.110 26.229 1.00 77.31 459 SER A O 1
ATOM 3818 N N . TYR A 1 460 ? 2.136 -0.189 25.866 1.00 76.56 460 TYR A N 1
ATOM 3819 C CA . TYR A 1 460 ? 1.495 -1.437 25.434 1.00 76.56 460 TYR A CA 1
ATOM 3820 C C . TYR A 1 460 ? 1.872 -1.847 23.999 1.00 76.56 460 TYR A C 1
ATOM 3822 O O . TYR A 1 460 ? 1.578 -2.976 23.601 1.00 76.56 460 TYR A O 1
ATOM 3830 N N . HIS A 1 461 ? 2.499 -0.964 23.208 1.00 78.88 461 HIS A N 1
ATOM 3831 C CA . HIS A 1 461 ? 2.981 -1.245 21.846 1.00 78.88 461 HIS A CA 1
ATOM 3832 C C . HIS A 1 461 ? 1.968 -2.001 20.959 1.00 78.88 461 HIS A C 1
ATOM 3834 O O . HIS A 1 461 ? 2.287 -3.023 20.348 1.00 78.88 461 HIS A O 1
ATOM 3840 N N . PHE A 1 462 ? 0.725 -1.510 20.897 1.00 84.19 462 PHE A N 1
ATOM 3841 C CA . PHE A 1 462 ? -0.376 -2.193 20.213 1.00 84.19 462 PHE A CA 1
ATOM 3842 C C . PHE A 1 462 ? -0.046 -2.611 18.773 1.00 84.19 462 PHE A C 1
ATOM 3844 O O . PHE A 1 462 ? 0.379 -1.800 17.947 1.00 84.19 462 PHE A O 1
ATOM 3851 N N . LYS A 1 463 ? -0.334 -3.872 18.443 1.00 83.62 463 LYS A N 1
ATOM 3852 C CA . LYS A 1 463 ? -0.185 -4.443 17.103 1.00 83.62 463 LYS A CA 1
ATOM 3853 C C . LYS A 1 463 ? -1.366 -5.355 16.789 1.00 83.62 463 LYS A C 1
ATOM 3855 O O . LYS A 1 463 ? -2.020 -5.886 17.681 1.00 83.62 463 LYS A O 1
ATOM 3860 N N . ARG A 1 464 ? -1.656 -5.552 15.503 1.00 84.81 464 ARG A N 1
ATOM 3861 C CA . ARG A 1 464 ? -2.611 -6.579 15.088 1.00 84.81 464 ARG A CA 1
ATOM 3862 C C . ARG A 1 464 ? -2.036 -7.969 15.337 1.00 84.81 464 ARG A C 1
ATOM 3864 O O . ARG A 1 464 ? -1.030 -8.346 14.736 1.00 84.81 464 ARG A O 1
ATOM 3871 N N . TYR A 1 465 ? -2.705 -8.720 16.197 1.00 80.81 465 TYR A N 1
ATOM 3872 C CA . TYR A 1 465 ? -2.497 -10.143 16.397 1.00 80.81 465 TYR A CA 1
ATOM 3873 C C . TYR A 1 465 ? -3.343 -10.932 15.393 1.00 80.81 465 TYR A C 1
ATOM 3875 O O . TYR A 1 465 ? -4.508 -10.601 15.164 1.00 80.81 465 TYR A O 1
ATOM 3883 N N . ILE A 1 466 ? -2.747 -11.955 14.779 1.00 77.94 466 ILE A N 1
ATOM 3884 C CA . ILE A 1 466 ? -3.406 -12.860 13.831 1.00 77.94 466 ILE A CA 1
ATOM 3885 C C . ILE A 1 466 ? -3.248 -14.279 14.369 1.00 77.94 466 ILE A C 1
ATOM 3887 O O . ILE A 1 466 ? -2.133 -14.801 14.413 1.00 77.94 466 ILE A O 1
ATOM 3891 N N . GLU A 1 467 ? -4.363 -14.903 14.733 1.00 77.44 467 GLU A N 1
ATOM 3892 C CA . GLU A 1 467 ? -4.417 -16.307 15.123 1.00 77.44 467 GLU A CA 1
ATOM 3893 C C . GLU A 1 467 ? -4.768 -17.144 13.883 1.00 77.44 467 GLU A C 1
ATOM 3895 O O . GLU A 1 467 ? -5.791 -16.932 13.224 1.00 77.44 467 GLU A O 1
ATOM 3900 N N . LYS A 1 468 ? -3.870 -18.061 13.515 1.00 70.38 468 LYS A N 1
ATOM 3901 C CA . LYS A 1 468 ? -3.927 -18.773 12.233 1.00 70.38 468 LYS A CA 1
ATOM 3902 C C . LYS A 1 468 ? -4.906 -19.943 12.248 1.00 70.38 468 LYS A C 1
ATOM 3904 O O . LYS A 1 468 ? -5.485 -20.236 11.204 1.00 70.38 468 LYS A O 1
ATOM 3909 N N . LYS A 1 469 ? -5.080 -20.618 13.385 1.00 68.94 469 LYS A N 1
ATOM 3910 C CA . LYS A 1 469 ? -5.878 -21.848 13.492 1.00 68.94 469 LYS A CA 1
ATOM 3911 C C . LYS A 1 469 ? -7.377 -21.561 13.362 1.00 68.94 469 LYS A C 1
ATOM 3913 O O . LYS A 1 469 ? -8.078 -22.212 12.591 1.00 68.94 469 LYS A O 1
ATOM 3918 N N . HIS A 1 470 ? -7.846 -20.536 14.057 1.00 67.31 470 HIS A N 1
ATOM 3919 C CA . HIS A 1 470 ? -9.228 -20.068 14.119 1.00 67.31 470 HIS A CA 1
ATOM 3920 C C . HIS A 1 470 ? -9.502 -18.925 13.138 1.00 67.31 470 HIS A C 1
ATOM 3922 O O . HIS A 1 470 ? -10.651 -18.507 12.988 1.00 67.31 470 HIS A O 1
ATOM 3928 N N . LYS A 1 471 ? -8.462 -18.462 12.428 1.00 81.38 471 LYS A N 1
ATOM 3929 C CA . LYS A 1 471 ? -8.518 -17.391 11.424 1.00 81.38 471 LYS A CA 1
ATOM 3930 C C . LYS A 1 471 ? -9.174 -16.125 11.980 1.00 81.38 471 LYS A C 1
ATOM 3932 O O . LYS A 1 471 ? -10.078 -15.549 11.369 1.00 81.38 471 LYS A O 1
ATOM 3937 N N . ILE A 1 472 ? -8.730 -15.726 13.171 1.00 83.88 472 ILE A N 1
ATOM 3938 C CA . ILE A 1 472 ? -9.179 -14.503 13.837 1.00 83.88 472 ILE A CA 1
ATOM 3939 C C . ILE A 1 472 ? -8.052 -13.475 13.895 1.00 83.88 472 ILE A C 1
ATOM 3941 O O . ILE A 1 472 ? -6.872 -13.821 13.936 1.00 83.88 472 ILE A O 1
ATOM 3945 N N . SER A 1 473 ? -8.400 -12.190 13.910 1.00 85.12 473 SER A N 1
ATOM 3946 C CA . SER A 1 473 ? -7.430 -11.123 14.158 1.00 85.12 473 SER A CA 1
ATOM 3947 C C . SER A 1 473 ? -8.034 -9.958 14.931 1.00 85.12 473 SER A C 1
ATOM 3949 O O . SER A 1 473 ? -9.221 -9.663 14.816 1.00 85.12 473 SER A O 1
ATOM 3951 N N . LEU A 1 474 ? -7.217 -9.281 15.731 1.00 87.62 474 LEU A N 1
ATOM 3952 C CA . LEU A 1 474 ? -7.605 -8.083 16.476 1.00 87.62 474 LEU A CA 1
ATOM 3953 C C . LEU A 1 474 ? -6.373 -7.244 16.818 1.00 87.62 474 LEU A C 1
ATOM 3955 O O . LEU A 1 474 ? -5.252 -7.736 16.762 1.00 87.62 474 LEU A O 1
ATOM 3959 N N . ILE A 1 475 ? -6.580 -5.981 17.181 1.00 87.19 475 ILE A N 1
ATOM 3960 C CA . ILE A 1 475 ? -5.531 -5.140 17.761 1.00 87.19 475 ILE A CA 1
ATOM 3961 C C . ILE A 1 475 ? -5.393 -5.503 19.226 1.00 87.19 475 ILE A C 1
ATOM 3963 O O . ILE A 1 475 ? -6.386 -5.607 19.951 1.00 87.19 475 ILE A O 1
ATOM 3967 N N . SER A 1 476 ? -4.154 -5.645 19.661 1.00 80.56 476 SER A N 1
ATOM 3968 C CA . SER A 1 476 ? -3.855 -6.009 21.023 1.00 80.56 476 SER A CA 1
ATOM 3969 C C . SER A 1 476 ? -2.460 -5.554 21.450 1.00 80.56 476 SER A C 1
ATOM 3971 O O . SER A 1 476 ? -1.652 -5.199 20.590 1.00 80.56 476 SER A O 1
ATOM 3973 N N . PRO A 1 477 ? -2.169 -5.506 22.761 1.00 79.12 477 PRO A N 1
ATOM 3974 C CA . PRO A 1 477 ? -0.824 -5.178 23.222 1.00 79.12 477 PRO A CA 1
ATOM 3975 C C . PRO A 1 477 ? 0.245 -6.149 22.715 1.00 79.12 477 PRO A C 1
ATOM 3977 O O . PRO A 1 477 ? -0.051 -7.304 22.414 1.00 79.12 477 PRO A O 1
ATOM 3980 N N . LEU A 1 478 ? 1.495 -5.697 22.647 1.00 73.94 478 LEU A N 1
ATOM 3981 C CA . LEU A 1 478 ? 2.637 -6.555 22.331 1.00 73.94 478 LEU A CA 1
ATOM 3982 C C . LEU A 1 478 ? 2.874 -7.577 23.458 1.00 73.94 478 LEU A C 1
ATOM 3984 O O . LEU A 1 478 ? 2.647 -7.276 24.626 1.00 73.94 478 LEU A O 1
ATOM 3988 N N . GLY A 1 479 ? 3.341 -8.782 23.112 1.00 67.88 479 GLY A N 1
ATOM 3989 C CA . GLY A 1 479 ? 3.689 -9.824 24.092 1.00 67.88 479 GLY A CA 1
ATOM 3990 C C . GLY A 1 479 ? 2.648 -10.932 24.291 1.00 67.88 479 GLY A C 1
ATOM 3991 O O . GLY A 1 479 ? 2.698 -11.614 25.308 1.00 67.88 479 GLY A O 1
ATOM 3992 N N . TRP A 1 480 ? 1.703 -11.120 23.354 1.00 71.00 480 TRP A N 1
ATOM 3993 C CA . TRP A 1 480 ? 0.729 -12.227 23.399 1.00 71.00 480 TRP A CA 1
ATOM 3994 C C . TRP A 1 480 ? 1.456 -13.566 23.466 1.00 71.00 480 TRP A C 1
ATOM 3996 O O . TRP A 1 480 ? 2.155 -13.919 22.516 1.00 71.00 480 TRP A O 1
ATOM 4006 N N . GLN A 1 481 ? 1.253 -14.316 24.548 1.00 63.44 481 GLN A N 1
ATOM 4007 C CA . GLN A 1 481 ? 1.772 -15.672 24.692 1.00 63.44 481 GLN A CA 1
ATOM 4008 C C . GLN A 1 481 ? 0.608 -16.665 24.712 1.00 63.44 481 GLN A C 1
ATOM 4010 O O . GLN A 1 481 ? -0.327 -16.543 25.508 1.00 63.44 481 GLN A O 1
ATOM 4015 N N . SER A 1 482 ? 0.663 -17.639 23.804 1.00 59.50 482 SER A N 1
ATOM 4016 C CA . SER A 1 482 ? -0.164 -18.844 23.890 1.00 59.50 482 SER A CA 1
ATOM 4017 C C . SER A 1 482 ? 0.436 -19.732 24.976 1.00 59.50 482 SER A C 1
ATOM 4019 O O . SER A 1 482 ? 1.650 -19.924 24.973 1.00 59.50 482 SER A O 1
ATOM 4021 N N . LYS A 1 483 ? -0.375 -20.256 25.900 1.00 53.44 483 LYS A N 1
ATOM 4022 C CA . LYS A 1 483 ? 0.066 -21.377 26.741 1.00 53.44 483 LYS A CA 1
ATOM 4023 C C . LYS A 1 483 ? -0.143 -22.673 25.959 1.00 53.44 483 LYS A C 1
ATOM 4025 O O . LYS A 1 483 ? -1.205 -22.847 25.361 1.00 53.44 483 LYS A O 1
ATOM 4030 N N . ASP A 1 484 ? 0.876 -23.524 25.926 1.00 46.62 484 ASP A N 1
ATOM 4031 C CA . ASP A 1 484 ? 0.803 -24.827 25.266 1.00 46.62 484 ASP A CA 1
ATOM 4032 C C . ASP A 1 484 ? -0.158 -25.775 26.014 1.00 46.62 484 ASP A C 1
ATOM 4034 O O . ASP A 1 484 ? -0.388 -25.634 27.215 1.00 46.62 484 ASP A O 1
ATOM 4038 N N . ASP A 1 485 ? -0.762 -26.675 25.235 1.00 47.03 485 ASP A N 1
ATOM 4039 C CA . ASP A 1 485 ? -1.779 -27.704 25.530 1.00 47.03 485 ASP A CA 1
ATOM 4040 C C . ASP A 1 485 ? -3.244 -27.275 25.730 1.00 47.03 485 ASP A C 1
ATOM 4042 O O . ASP A 1 485 ? -4.141 -28.051 25.402 1.00 47.03 485 ASP A O 1
ATOM 4046 N N . ASP A 1 486 ? -3.522 -26.013 26.071 1.00 49.34 486 ASP A N 1
ATOM 4047 C CA . ASP A 1 486 ? -4.873 -25.425 26.007 1.00 49.34 486 ASP A CA 1
ATOM 4048 C C . ASP A 1 486 ? -4.869 -24.202 25.075 1.00 49.34 486 ASP A C 1
ATOM 4050 O O . ASP A 1 486 ? -4.894 -23.038 25.483 1.00 49.34 486 ASP A O 1
ATOM 4054 N N . ILE A 1 487 ? -4.864 -24.498 23.769 1.00 49.88 487 ILE A N 1
ATOM 4055 C CA . ILE A 1 487 ? -4.695 -23.579 22.615 1.00 49.88 487 ILE A CA 1
ATOM 4056 C C . ILE A 1 487 ? -5.735 -22.429 22.585 1.00 49.88 487 ILE A C 1
ATOM 4058 O O . ILE A 1 487 ? -5.683 -21.519 21.759 1.00 49.88 487 ILE A O 1
ATOM 4062 N N . TYR A 1 488 ? -6.704 -22.459 23.493 1.00 55.47 488 TYR A N 1
ATOM 4063 C CA . TYR A 1 488 ? -7.830 -21.549 23.570 1.00 55.47 488 TYR A CA 1
ATOM 4064 C C . TYR A 1 488 ? -7.651 -20.435 24.585 1.00 55.47 488 TYR A C 1
ATOM 4066 O O . TYR A 1 488 ? -8.625 -19.736 24.798 1.00 55.47 488 TYR A O 1
ATOM 4074 N N . ILE A 1 489 ? -6.497 -20.249 25.235 1.00 57.66 489 ILE A N 1
ATOM 4075 C CA . ILE A 1 489 ? -6.316 -19.167 26.213 1.00 57.66 489 ILE A CA 1
ATOM 4076 C C . ILE A 1 489 ? -5.035 -18.400 25.913 1.00 57.66 489 ILE A C 1
ATOM 4078 O O . ILE A 1 489 ? -3.930 -18.855 26.199 1.00 57.66 489 ILE A O 1
ATOM 4082 N N . ILE A 1 490 ? -5.192 -17.200 25.362 1.00 61.56 490 ILE A N 1
ATOM 4083 C CA . ILE A 1 490 ? -4.065 -16.309 25.111 1.00 61.56 490 ILE A CA 1
ATOM 4084 C C . ILE A 1 490 ? -4.038 -15.267 26.210 1.00 61.56 490 ILE A C 1
ATOM 4086 O O . ILE A 1 490 ? -5.017 -14.542 26.408 1.00 61.56 490 ILE A O 1
ATOM 4090 N N . HIS A 1 491 ? -2.919 -15.203 26.923 1.00 64.44 491 HIS A N 1
ATOM 4091 C CA . HIS A 1 491 ? -2.717 -14.250 27.996 1.00 64.44 491 HIS A CA 1
ATOM 4092 C C . HIS A 1 491 ? -1.717 -13.180 27.587 1.00 64.44 491 HIS A C 1
ATOM 4094 O O . HIS A 1 491 ? -0.696 -13.419 26.943 1.00 64.44 491 HIS A O 1
ATOM 4100 N N . LEU A 1 492 ? -2.033 -11.982 28.036 1.00 61.72 492 LEU A N 1
ATOM 4101 C CA . LEU A 1 492 ? -1.157 -10.847 28.099 1.00 61.72 492 LEU A CA 1
ATOM 4102 C C . LEU A 1 492 ? -1.047 -10.398 29.538 1.00 61.72 492 LEU A C 1
ATOM 4104 O O . LEU A 1 492 ? -2.051 -10.260 30.243 1.00 61.72 492 LEU A O 1
ATOM 4108 N N . GLN A 1 493 ? 0.183 -10.108 29.921 1.00 63.19 493 GLN A N 1
ATOM 4109 C CA . GLN A 1 493 ? 0.508 -9.520 31.197 1.00 63.19 493 GLN A CA 1
ATOM 4110 C C . GLN A 1 493 ? 1.296 -8.245 30.925 1.00 63.19 493 GLN A C 1
ATOM 4112 O O . GLN A 1 493 ? 2.377 -8.303 30.345 1.00 63.19 493 GLN A O 1
ATOM 4117 N N . HIS A 1 494 ? 0.747 -7.099 31.312 1.00 62.47 494 HIS A N 1
ATOM 4118 C CA . HIS A 1 494 ? 1.485 -5.844 31.313 1.00 62.47 494 HIS A CA 1
ATOM 4119 C C . HIS A 1 494 ? 1.879 -5.528 32.751 1.00 62.47 494 HIS A C 1
ATOM 4121 O O . HIS A 1 494 ? 1.025 -5.534 33.639 1.00 62.47 494 HIS A O 1
ATOM 4127 N N . ARG A 1 495 ? 3.172 -5.282 32.976 1.00 61.34 495 ARG A N 1
ATOM 4128 C CA . ARG A 1 495 ? 3.661 -4.711 34.230 1.00 61.34 495 ARG A CA 1
ATOM 4129 C C . ARG A 1 495 ? 3.871 -3.223 34.024 1.00 61.34 495 ARG A C 1
ATOM 4131 O O . ARG A 1 495 ? 4.659 -2.837 33.164 1.00 61.34 495 ARG A O 1
ATOM 4138 N N . ASP A 1 496 ? 3.153 -2.403 34.782 1.00 55.00 496 ASP A N 1
ATOM 4139 C CA . ASP A 1 496 ? 3.446 -0.972 34.815 1.00 55.00 496 ASP A CA 1
ATOM 4140 C C . ASP A 1 496 ? 4.774 -0.697 35.555 1.00 55.00 496 ASP A C 1
ATOM 4142 O O . ASP A 1 496 ? 5.376 -1.591 36.156 1.00 55.00 496 ASP A O 1
ATOM 4146 N N . LYS A 1 497 ? 5.248 0.556 35.510 1.00 52.03 497 LYS A N 1
ATOM 4147 C CA . LYS A 1 497 ? 6.489 0.988 36.185 1.00 52.03 497 LYS A CA 1
ATOM 4148 C C . LYS A 1 497 ? 6.456 0.795 37.709 1.00 52.03 497 LYS A C 1
ATOM 4150 O O . LYS A 1 497 ? 7.510 0.789 38.332 1.00 52.03 497 LYS A O 1
ATOM 4155 N N . ASN A 1 498 ? 5.268 0.620 38.282 1.00 48.00 498 ASN A N 1
ATOM 4156 C CA . ASN A 1 498 ? 5.040 0.420 39.709 1.00 48.00 498 ASN A CA 1
ATOM 4157 C C . ASN A 1 498 ? 4.894 -1.073 40.063 1.00 48.00 498 ASN A C 1
ATOM 4159 O O . ASN A 1 498 ? 4.606 -1.406 41.209 1.00 48.00 498 ASN A O 1
ATOM 4163 N N . GLY A 1 499 ? 5.074 -1.981 39.095 1.00 52.56 499 GLY A N 1
ATOM 4164 C CA . GLY A 1 499 ? 4.991 -3.426 39.295 1.00 52.56 499 GLY A CA 1
ATOM 4165 C C . GLY A 1 499 ? 3.572 -4.004 39.287 1.00 52.56 499 GLY A C 1
ATOM 4166 O O . GLY A 1 499 ? 3.432 -5.217 39.469 1.00 52.56 499 GLY A O 1
ATOM 4167 N N . ASN A 1 500 ? 2.527 -3.204 39.034 1.00 55.88 500 ASN A N 1
ATOM 4168 C CA . ASN A 1 500 ? 1.158 -3.714 38.943 1.00 55.88 500 ASN A CA 1
ATOM 4169 C C . ASN A 1 500 ? 0.980 -4.541 37.677 1.00 55.88 500 ASN A C 1
ATOM 4171 O O . ASN A 1 500 ? 1.432 -4.169 36.595 1.00 55.88 500 ASN A O 1
ATOM 4175 N N . ILE A 1 501 ? 0.274 -5.657 37.823 1.00 57.00 501 ILE A N 1
ATOM 4176 C CA . ILE A 1 501 ? 0.017 -6.609 36.752 1.00 57.00 501 ILE A CA 1
ATOM 4177 C C . ILE A 1 501 ? -1.403 -6.391 36.214 1.00 57.00 501 ILE A C 1
ATOM 4179 O O . ILE A 1 501 ? -2.374 -6.855 36.814 1.00 57.00 501 ILE A O 1
ATOM 4183 N N . ASP A 1 502 ? -1.520 -5.748 35.054 1.00 66.38 502 ASP A N 1
ATOM 4184 C CA . ASP A 1 502 ? -2.759 -5.748 34.273 1.00 66.38 502 ASP A CA 1
ATOM 4185 C C . ASP A 1 502 ? -2.791 -7.020 33.410 1.00 66.38 502 ASP A C 1
ATOM 4187 O O . ASP A 1 502 ? -1.818 -7.361 32.725 1.00 66.38 502 ASP A O 1
ATOM 4191 N N . ARG A 1 503 ? -3.908 -7.758 33.457 1.00 68.06 503 ARG A N 1
ATOM 4192 C CA . ARG A 1 503 ? -4.086 -8.993 32.679 1.00 68.06 503 ARG A CA 1
ATOM 4193 C C . ARG A 1 503 ? -5.120 -8.794 31.593 1.00 68.06 503 ARG A C 1
ATOM 4195 O O . ARG A 1 503 ? -6.244 -8.369 31.841 1.00 68.06 503 ARG A O 1
ATOM 4202 N N . TYR A 1 504 ? -4.756 -9.185 30.386 1.00 72.75 504 TYR A N 1
ATOM 4203 C CA . TYR A 1 504 ? -5.634 -9.153 29.234 1.00 72.75 504 TYR A CA 1
ATOM 4204 C C . TYR A 1 504 ? -5.651 -10.541 28.610 1.00 72.75 504 TYR A C 1
ATOM 4206 O O . TYR A 1 504 ? -4.600 -11.131 28.393 1.00 72.75 504 TYR A O 1
ATOM 4214 N N . SER A 1 505 ? -6.824 -11.116 28.365 1.00 72.88 505 SER A N 1
ATOM 4215 C CA . SER A 1 505 ? -6.893 -12.470 27.817 1.00 72.88 505 SER A CA 1
ATOM 4216 C C . SER A 1 505 ? -8.009 -12.649 26.813 1.00 72.88 505 SER A C 1
ATOM 4218 O O . SER A 1 505 ? -9.071 -12.042 26.938 1.00 72.88 505 SER A O 1
ATOM 4220 N N . LEU A 1 506 ? -7.748 -13.491 25.818 1.00 76.38 506 LEU A N 1
ATOM 4221 C CA . LEU A 1 506 ? -8.723 -13.927 24.832 1.00 76.38 506 LEU A CA 1
ATOM 4222 C C . LEU A 1 506 ? -8.846 -15.444 24.915 1.00 76.38 506 LEU A C 1
ATOM 4224 O O . LEU A 1 506 ? -7.840 -16.148 24.817 1.00 76.38 506 LEU A O 1
ATOM 4228 N N . ARG A 1 507 ? -10.079 -15.928 25.063 1.00 77.50 507 ARG A N 1
ATOM 4229 C CA . ARG A 1 507 ? -10.402 -17.346 25.105 1.00 77.50 507 ARG A CA 1
ATOM 4230 C C . ARG A 1 507 ? -11.518 -17.721 24.142 1.00 77.50 507 ARG A C 1
ATOM 4232 O O . ARG A 1 507 ? -12.561 -17.082 24.151 1.00 77.50 507 ARG A O 1
ATOM 4239 N N . GLU A 1 508 ? -11.350 -18.770 23.341 1.00 72.81 508 GLU A N 1
ATOM 4240 C CA . GLU A 1 508 ? -12.500 -19.391 22.665 1.00 72.81 508 GLU A CA 1
ATOM 4241 C C . GLU A 1 508 ? -13.205 -20.320 23.652 1.00 72.81 508 GLU A C 1
ATOM 4243 O O . GLU A 1 508 ? -12.569 -21.133 24.319 1.00 72.81 508 GLU A O 1
ATOM 4248 N N . ILE A 1 509 ? -14.523 -20.190 23.768 1.00 75.38 509 ILE A N 1
ATOM 4249 C CA . ILE A 1 509 ? -15.305 -21.055 24.646 1.00 75.38 509 ILE A CA 1
ATOM 4250 C C . ILE A 1 509 ? -15.614 -22.349 23.883 1.00 75.38 509 ILE A C 1
ATOM 4252 O O . ILE A 1 509 ? -16.243 -22.274 22.820 1.00 75.38 509 ILE A O 1
ATOM 4256 N N . PRO A 1 510 ? -15.213 -23.530 24.402 1.00 68.00 510 PRO A N 1
ATOM 4257 C CA . PRO A 1 510 ? -15.520 -24.807 23.771 1.00 68.00 510 PRO A CA 1
ATOM 4258 C C . PRO A 1 510 ? -17.019 -24.944 23.502 1.00 68.00 510 PRO A C 1
ATOM 4260 O O . PRO A 1 510 ? -17.849 -24.573 24.335 1.00 68.00 510 PRO A O 1
ATOM 4263 N N . ARG A 1 511 ? -17.381 -25.489 22.334 1.00 65.81 511 ARG A N 1
ATOM 4264 C CA . ARG A 1 511 ? -18.787 -25.654 21.939 1.00 65.81 511 ARG A CA 1
ATOM 4265 C C . ARG A 1 511 ? -19.479 -26.748 22.754 1.00 65.81 511 ARG A C 1
ATOM 4267 O O . ARG A 1 511 ? -19.706 -27.843 22.246 1.00 65.81 511 ARG A O 1
ATOM 4274 N N . PHE A 1 512 ? -19.904 -26.427 23.970 1.00 62.59 512 PHE A N 1
ATOM 4275 C CA . PHE A 1 512 ? -20.829 -27.268 24.738 1.00 62.59 512 PHE A CA 1
ATOM 4276 C C . PHE A 1 512 ? -22.257 -27.259 24.152 1.00 62.59 512 PHE A C 1
ATOM 4278 O O . PHE A 1 512 ? -23.098 -28.057 24.542 1.00 62.59 512 PHE A O 1
ATOM 4285 N N . TRP A 1 513 ? -22.540 -26.371 23.191 1.00 63.50 513 TRP A N 1
ATOM 4286 C CA . TRP A 1 513 ? -23.855 -26.166 22.566 1.00 63.50 513 TRP A CA 1
ATOM 4287 C C . TRP A 1 513 ? -23.975 -26.758 21.148 1.00 63.50 513 TRP A C 1
ATOM 4289 O O . TRP A 1 513 ? -24.858 -26.372 20.388 1.00 63.50 513 TRP A O 1
ATOM 4299 N N . LYS A 1 514 ? -23.082 -27.681 20.753 1.00 54.22 514 LYS A N 1
ATOM 4300 C CA . LYS A 1 514 ? -23.031 -28.259 19.390 1.00 54.22 514 LYS A CA 1
ATOM 4301 C C . LYS A 1 514 ? -24.348 -28.913 18.929 1.00 54.22 514 LYS A C 1
ATOM 4303 O O . LYS A 1 514 ? -24.572 -28.982 17.724 1.00 54.22 514 LYS A O 1
ATOM 4308 N N . ASN A 1 515 ? -25.194 -29.347 19.866 1.00 52.53 515 ASN A N 1
ATOM 4309 C CA . ASN A 1 515 ? -26.437 -30.078 19.593 1.00 52.53 515 ASN A CA 1
ATOM 4310 C C . ASN A 1 515 ? -27.701 -29.198 19.639 1.00 52.53 515 ASN A C 1
ATOM 4312 O O . ASN A 1 515 ? -28.783 -29.683 19.317 1.00 52.53 515 ASN A O 1
ATOM 4316 N N . ASP A 1 516 ? -27.591 -27.917 20.006 1.00 55.56 516 ASP A N 1
ATOM 4317 C CA . ASP A 1 516 ? -28.746 -27.017 20.080 1.00 55.56 516 ASP A CA 1
ATOM 4318 C C . ASP A 1 516 ? -28.985 -26.334 18.722 1.00 55.56 516 ASP A C 1
ATOM 4320 O O . ASP A 1 516 ? -28.301 -25.379 18.341 1.00 55.56 516 ASP A O 1
ATOM 4324 N N . LYS A 1 517 ? -29.956 -26.853 17.961 1.00 49.22 517 LYS A N 1
ATOM 4325 C CA . LYS A 1 517 ? -30.312 -26.363 16.617 1.00 49.22 517 LYS A CA 1
ATOM 4326 C C . LYS A 1 517 ? -30.988 -24.980 16.627 1.00 49.22 517 LYS A C 1
ATOM 4328 O O . LYS A 1 517 ? -31.083 -24.365 15.570 1.00 49.22 517 LYS A O 1
ATOM 4333 N N . SER A 1 518 ? -31.422 -24.478 17.789 1.00 52.91 518 SER A N 1
ATOM 4334 C CA . SER A 1 518 ? -32.186 -23.224 17.928 1.00 52.91 518 SER A CA 1
ATOM 4335 C C . SER A 1 518 ? -31.330 -21.970 18.171 1.00 52.91 518 SER A C 1
ATOM 4337 O O . SER A 1 518 ? -31.867 -20.878 18.322 1.00 52.91 518 SER A O 1
ATOM 4339 N N . LEU A 1 519 ? -30.002 -22.144 18.237 1.00 61.50 519 LEU A N 1
ATOM 4340 C CA . LEU A 1 519 ? -28.923 -21.199 18.565 1.00 61.50 519 LEU A CA 1
ATOM 4341 C C . LEU A 1 519 ? -29.307 -19.711 18.747 1.00 61.50 519 LEU A C 1
ATOM 4343 O O . LEU A 1 519 ? -28.873 -18.822 18.011 1.00 61.50 519 LEU A O 1
ATOM 4347 N N . ASN A 1 520 ? -30.055 -19.411 19.813 1.00 78.81 520 ASN A N 1
ATOM 4348 C CA . ASN A 1 520 ? -30.327 -18.038 20.214 1.00 78.81 520 ASN A CA 1
ATOM 4349 C C . ASN A 1 520 ? -29.077 -17.469 20.898 1.00 78.81 520 ASN A C 1
ATOM 4351 O O . ASN A 1 520 ? -28.858 -17.640 22.102 1.00 78.81 520 ASN A O 1
ATOM 4355 N N . TYR A 1 521 ? -28.247 -16.769 20.123 1.00 80.00 521 TYR A N 1
ATOM 4356 C CA . TYR A 1 521 ? -26.978 -16.213 20.596 1.00 80.00 521 TYR A CA 1
ATOM 4357 C C . TYR A 1 521 ? -27.131 -15.327 21.842 1.00 80.00 521 TYR A C 1
ATOM 4359 O O . TYR A 1 521 ? -26.219 -15.271 22.665 1.00 80.00 521 TYR A O 1
ATOM 4367 N N . LYS A 1 522 ? -28.277 -14.646 22.020 1.00 86.94 522 LYS A N 1
ATOM 4368 C CA . LYS A 1 522 ? -28.518 -13.814 23.207 1.00 86.94 522 LYS A CA 1
ATOM 4369 C C . LYS A 1 522 ? -28.652 -14.675 24.458 1.00 86.94 522 LYS A C 1
ATOM 4371 O O . LYS A 1 522 ? -28.039 -14.351 25.473 1.00 86.94 522 LYS A O 1
ATOM 4376 N N . LYS A 1 523 ? -29.423 -15.768 24.384 1.00 86.56 523 LYS A N 1
ATOM 4377 C CA . LYS A 1 523 ? -29.565 -16.732 25.489 1.00 86.56 523 LYS A CA 1
ATOM 4378 C C . LYS A 1 523 ? -28.221 -17.371 25.826 1.00 86.56 523 LYS A C 1
ATOM 4380 O O . LYS A 1 523 ? -27.871 -17.447 26.999 1.00 86.56 523 LYS A O 1
ATOM 4385 N N . LEU A 1 524 ? -27.451 -17.757 24.809 1.00 84.62 524 LEU A N 1
ATOM 4386 C CA . LEU A 1 524 ? -26.143 -18.382 24.994 1.00 84.62 524 LEU A CA 1
ATOM 4387 C C . LEU A 1 524 ? -25.137 -17.436 25.670 1.00 84.62 524 LEU A C 1
ATOM 4389 O O . LEU A 1 524 ? -24.549 -17.801 26.684 1.00 84.62 524 LEU A O 1
ATOM 4393 N N . ILE A 1 525 ? -24.995 -16.203 25.167 1.00 89.12 525 ILE A N 1
ATOM 4394 C CA . ILE A 1 525 ? -24.139 -15.178 25.787 1.00 89.12 525 ILE A CA 1
ATOM 4395 C C . ILE A 1 525 ? -24.588 -14.901 27.229 1.00 89.12 525 ILE A C 1
ATOM 4397 O O . ILE A 1 525 ? -23.748 -14.797 28.119 1.00 89.12 525 ILE A O 1
ATOM 4401 N N . LYS A 1 526 ? -25.904 -14.821 27.482 1.00 90.81 526 LYS A N 1
ATOM 4402 C CA . LYS A 1 526 ? -26.449 -14.612 28.831 1.00 90.81 526 LYS A CA 1
ATOM 4403 C C . LYS A 1 526 ? -26.104 -15.759 29.780 1.00 90.81 526 LYS A C 1
ATOM 4405 O O . LYS A 1 526 ? -25.649 -15.490 30.885 1.00 90.81 526 LYS A O 1
ATOM 4410 N N . LYS A 1 527 ? -26.270 -17.012 29.346 1.00 88.25 527 LYS A N 1
ATOM 4411 C CA . LYS A 1 527 ? -25.923 -18.197 30.144 1.00 88.25 527 LYS A CA 1
ATOM 4412 C C . LYS A 1 527 ? -24.446 -18.179 30.539 1.00 88.25 527 LYS A C 1
ATOM 4414 O O . LYS A 1 527 ? -24.136 -18.191 31.721 1.00 88.25 527 LYS A O 1
ATOM 4419 N N . ILE A 1 528 ? -23.557 -18.038 29.555 1.00 86.50 528 ILE A N 1
ATOM 4420 C CA . ILE A 1 528 ? -22.106 -18.006 29.784 1.00 86.50 528 ILE A CA 1
ATOM 4421 C C . ILE A 1 528 ? -21.719 -16.854 30.723 1.00 86.50 528 ILE A C 1
ATOM 4423 O O . ILE A 1 528 ? -20.903 -17.034 31.624 1.00 86.50 528 ILE A O 1
ATOM 4427 N N . SER A 1 529 ? -22.310 -15.670 30.534 1.00 90.38 529 SER A N 1
ATOM 4428 C CA . SER A 1 529 ? -22.055 -14.517 31.401 1.00 90.38 529 SER A CA 1
ATOM 4429 C C . SER A 1 529 ? -22.470 -14.774 32.849 1.00 90.38 529 SER A C 1
ATOM 4431 O O . SER A 1 529 ? -21.755 -14.353 33.754 1.00 90.38 529 SER A O 1
ATOM 4433 N N . ASN A 1 530 ? -23.604 -15.442 33.073 1.00 89.50 530 ASN A N 1
ATOM 4434 C CA . ASN A 1 530 ? -24.083 -15.777 34.413 1.00 89.50 530 ASN A CA 1
ATOM 4435 C C . ASN A 1 530 ? -23.189 -16.827 35.085 1.00 89.50 530 ASN A C 1
ATOM 4437 O O . ASN A 1 530 ? -22.845 -16.676 36.257 1.00 89.50 530 ASN A O 1
ATOM 4441 N N . ASP A 1 531 ? -22.777 -17.856 34.340 1.00 87.19 531 ASP A N 1
ATOM 4442 C CA . ASP A 1 531 ? -21.874 -18.896 34.843 1.00 87.19 531 ASP A CA 1
ATOM 4443 C C . ASP A 1 531 ? -20.527 -18.281 35.263 1.00 87.19 531 ASP A C 1
ATOM 4445 O O . ASP A 1 531 ? -20.021 -18.555 36.352 1.00 87.19 531 ASP A O 1
ATOM 4449 N N . MET A 1 532 ? -19.983 -17.364 34.451 1.00 85.94 532 MET A N 1
ATOM 4450 C CA . MET A 1 532 ? -18.770 -16.615 34.794 1.00 85.94 532 MET A CA 1
ATOM 4451 C C . MET A 1 532 ? -18.933 -15.725 36.030 1.00 85.94 532 MET A C 1
ATOM 4453 O O . MET A 1 532 ? -18.044 -15.714 36.880 1.00 85.94 532 MET A O 1
ATOM 4457 N N . ASP A 1 533 ? -20.034 -14.976 36.141 1.00 87.12 533 ASP A N 1
ATOM 4458 C CA . ASP A 1 533 ? -20.306 -14.128 37.310 1.00 87.12 533 ASP A CA 1
ATOM 4459 C C . ASP A 1 533 ? -20.398 -14.973 38.592 1.00 87.12 533 ASP A C 1
ATOM 4461 O O . ASP A 1 533 ? -19.796 -14.635 39.610 1.00 87.12 533 ASP A O 1
ATOM 4465 N N . SER A 1 534 ? -21.047 -16.141 38.519 1.00 88.94 534 SER A N 1
ATOM 4466 C CA . SER A 1 534 ? -21.106 -17.106 39.623 1.00 88.94 534 SER A CA 1
ATOM 4467 C C . SER A 1 534 ? -19.717 -17.609 40.033 1.00 88.94 534 SER A C 1
ATOM 4469 O O . SER A 1 534 ? -19.386 -17.628 41.222 1.00 88.94 534 SER A O 1
ATOM 4471 N N . MET A 1 535 ? -18.870 -17.974 39.063 1.00 87.69 535 MET A N 1
ATOM 4472 C CA . MET A 1 535 ? -17.493 -18.406 39.332 1.00 87.69 535 MET A CA 1
ATOM 4473 C C . MET A 1 535 ? -16.655 -17.296 39.981 1.00 87.69 535 MET A C 1
ATOM 4475 O O . MET A 1 535 ? -15.952 -17.555 40.959 1.00 87.69 535 MET A O 1
ATOM 4479 N N . LEU A 1 536 ? -16.753 -16.060 39.481 1.00 87.25 536 LEU A N 1
ATOM 4480 C CA . LEU A 1 536 ? -16.044 -14.905 40.041 1.00 87.25 536 LEU A CA 1
ATOM 4481 C C . LEU A 1 536 ? -16.504 -14.601 41.472 1.00 87.25 536 LEU A C 1
ATOM 4483 O O . LEU A 1 536 ? -15.663 -14.399 42.347 1.00 87.25 536 LEU A O 1
ATOM 4487 N N . ARG A 1 537 ? -17.815 -14.654 41.743 1.00 89.69 537 ARG A N 1
ATOM 4488 C CA . ARG A 1 537 ? -18.382 -14.495 43.094 1.00 89.69 537 ARG A CA 1
ATOM 4489 C C . ARG A 1 537 ? -17.844 -15.532 44.072 1.00 89.69 537 ARG A C 1
ATOM 4491 O O . ARG A 1 537 ? -17.426 -15.169 45.169 1.00 89.69 537 ARG A O 1
ATOM 4498 N N . LYS A 1 538 ? -17.821 -16.809 43.675 1.00 91.31 538 LYS A N 1
ATOM 4499 C CA . LYS A 1 538 ? -17.266 -17.897 44.500 1.00 91.31 538 LYS A CA 1
ATOM 4500 C C . LYS A 1 538 ? -15.782 -17.670 44.798 1.00 91.31 538 LYS A C 1
ATOM 4502 O O . LYS A 1 538 ? -15.379 -17.777 45.952 1.00 91.31 538 LYS A O 1
ATOM 4507 N N . SER A 1 539 ? -14.999 -17.300 43.781 1.00 87.38 539 SER A N 1
ATOM 4508 C CA . SER A 1 539 ? -13.562 -17.029 43.926 1.00 87.38 539 SER A CA 1
ATOM 4509 C C . SER A 1 539 ? -13.251 -15.788 44.767 1.00 87.38 539 SER A C 1
ATOM 4511 O O . SER A 1 539 ? -12.209 -15.751 45.414 1.00 87.38 539 SER A O 1
ATOM 4513 N N . ALA A 1 540 ? -14.098 -14.758 44.745 1.00 88.50 540 ALA A N 1
ATOM 4514 C CA . ALA A 1 540 ? -13.936 -13.591 45.608 1.00 88.50 540 ALA A CA 1
ATOM 4515 C C . ALA A 1 540 ? -14.268 -13.948 47.064 1.00 88.50 540 ALA A C 1
ATOM 4517 O O . ALA A 1 540 ? -13.468 -13.700 47.966 1.00 88.50 540 ALA A O 1
ATOM 4518 N N . LYS A 1 541 ? -15.391 -14.645 47.279 1.00 91.50 541 LYS A N 1
ATOM 4519 C CA . LYS A 1 541 ? -15.832 -15.060 48.615 1.00 91.50 541 LYS A CA 1
ATOM 4520 C C . LYS A 1 541 ? -14.800 -15.944 49.322 1.00 91.50 541 LYS A C 1
ATOM 4522 O O . LYS A 1 541 ? -14.605 -15.782 50.521 1.00 91.50 541 LYS A O 1
ATOM 4527 N N . SER A 1 542 ? -14.100 -16.826 48.599 1.00 91.69 542 SER A N 1
ATOM 4528 C CA . SER A 1 542 ? -13.085 -17.718 49.187 1.00 91.69 542 SER A CA 1
ATOM 4529 C C . SER A 1 542 ? -11.884 -16.991 49.800 1.00 91.69 542 SER A C 1
ATOM 4531 O O . SER A 1 542 ? -11.178 -17.581 50.608 1.00 91.69 542 SER A O 1
ATOM 4533 N N . ILE A 1 543 ? -11.635 -15.730 49.431 1.00 91.25 543 ILE A N 1
ATOM 4534 C CA . ILE A 1 543 ? -10.563 -14.907 50.017 1.00 91.25 543 ILE A CA 1
ATOM 4535 C C . ILE A 1 543 ? -11.086 -13.794 50.938 1.00 91.25 543 ILE A C 1
ATOM 4537 O O . ILE A 1 543 ? -10.280 -13.068 51.524 1.00 91.25 543 ILE A O 1
ATOM 4541 N N . GLY A 1 544 ? -12.407 -13.711 51.132 1.00 89.62 544 GLY A N 1
ATOM 4542 C CA . GLY A 1 544 ? -13.070 -12.676 51.931 1.00 89.62 544 GLY A CA 1
ATOM 4543 C C . GLY A 1 544 ? -13.445 -11.413 51.149 1.00 89.62 544 GLY A C 1
ATOM 4544 O O . GLY A 1 544 ? -13.781 -10.407 51.764 1.00 89.62 544 GLY A O 1
ATOM 4545 N N . ASP A 1 545 ? -13.404 -11.457 49.817 1.00 92.94 545 ASP A N 1
ATOM 4546 C CA . ASP A 1 545 ? -13.778 -10.335 48.954 1.00 92.94 545 ASP A CA 1
ATOM 4547 C C . ASP A 1 545 ? -15.251 -10.426 48.529 1.00 92.94 545 ASP A C 1
ATOM 4549 O O . ASP A 1 545 ? -15.856 -11.501 48.468 1.00 92.94 545 ASP A O 1
ATOM 4553 N N . THR A 1 546 ? -15.818 -9.285 48.148 1.00 91.00 546 THR A N 1
ATOM 4554 C CA . THR A 1 546 ? -17.148 -9.164 47.542 1.00 91.00 546 THR A CA 1
ATOM 4555 C C . THR A 1 546 ? -17.034 -8.796 46.064 1.00 91.00 546 THR A C 1
ATOM 4557 O O . THR A 1 546 ? -16.000 -8.320 45.596 1.00 91.00 546 THR A O 1
ATOM 4560 N N . THR A 1 547 ? -18.088 -9.055 45.288 1.00 89.00 547 THR A N 1
ATOM 4561 C CA . THR A 1 547 ? -18.149 -8.682 43.865 1.00 89.00 547 THR A CA 1
ATOM 4562 C C . THR A 1 547 ? -19.480 -8.027 43.534 1.00 89.00 547 THR A C 1
ATOM 4564 O O . THR A 1 547 ? -20.551 -8.549 43.856 1.00 89.00 547 THR A O 1
ATOM 4567 N N . THR A 1 548 ? -19.410 -6.909 42.823 1.00 88.56 548 THR A N 1
ATOM 4568 C CA . THR A 1 548 ? -20.565 -6.111 42.416 1.00 88.56 548 THR A CA 1
ATOM 4569 C C . THR A 1 548 ? -20.569 -5.988 40.901 1.00 88.56 548 THR A C 1
ATOM 4571 O O . THR A 1 548 ? -19.579 -5.575 40.297 1.00 88.56 548 THR A O 1
ATOM 4574 N N . GLN A 1 549 ? -21.681 -6.351 40.262 1.00 86.12 549 GLN A N 1
ATOM 4575 C CA . GLN A 1 549 ? -21.840 -6.138 38.826 1.00 86.12 549 GLN A CA 1
ATOM 4576 C C . GLN A 1 549 ? -22.192 -4.667 38.600 1.00 86.12 549 GLN A C 1
ATOM 4578 O O . GLN A 1 549 ? -23.280 -4.221 38.949 1.00 86.12 549 GLN A O 1
ATOM 4583 N N . THR A 1 550 ? -21.260 -3.909 38.038 1.00 85.25 550 THR A N 1
ATOM 4584 C CA . THR A 1 550 ? -21.388 -2.455 37.862 1.00 85.25 550 THR A CA 1
ATOM 4585 C C . THR A 1 550 ? -21.998 -2.096 36.515 1.00 85.25 550 THR A C 1
ATOM 4587 O O . THR A 1 550 ? -22.766 -1.143 36.411 1.00 85.25 550 THR A O 1
ATOM 4590 N N . ILE A 1 551 ? -21.718 -2.894 35.479 1.00 86.50 551 ILE A N 1
ATOM 4591 C CA . ILE A 1 551 ? -22.407 -2.808 34.190 1.00 86.50 551 ILE A CA 1
ATOM 4592 C C . ILE A 1 551 ? -23.101 -4.147 33.932 1.00 86.50 551 ILE A C 1
ATOM 4594 O O . ILE A 1 551 ? -22.409 -5.149 33.692 1.00 86.50 551 ILE A O 1
ATOM 4598 N N . PRO A 1 552 ? -24.450 -4.188 33.935 1.00 90.69 552 PRO A N 1
ATOM 4599 C CA . PRO A 1 552 ? -25.181 -5.405 33.612 1.00 90.69 552 PRO A CA 1
ATOM 4600 C C . PRO A 1 552 ? -24.885 -5.821 32.172 1.00 90.69 552 PRO A C 1
ATOM 4602 O O . PRO A 1 552 ? -24.546 -4.985 31.330 1.00 90.69 552 PRO A O 1
ATOM 4605 N N . LEU A 1 553 ? -25.032 -7.113 31.878 1.00 93.12 553 LEU A N 1
ATOM 4606 C CA . LEU A 1 553 ? -24.774 -7.649 30.546 1.00 93.12 553 LEU A CA 1
ATOM 4607 C C . LEU A 1 553 ? -25.583 -6.901 29.473 1.00 93.12 553 LEU A C 1
ATOM 4609 O O . LEU A 1 553 ? -26.807 -7.009 29.397 1.00 93.12 553 LEU A O 1
ATOM 4613 N N . LYS A 1 554 ? -24.878 -6.193 28.588 1.00 93.88 554 LYS A N 1
ATOM 4614 C CA . LYS A 1 554 ? -25.453 -5.533 27.409 1.00 93.88 554 LYS A CA 1
ATOM 4615 C C . LYS A 1 554 ? -25.110 -6.331 26.164 1.00 93.88 554 LYS A C 1
ATOM 4617 O O . LYS A 1 554 ? -23.935 -6.578 25.903 1.00 93.88 554 LYS A O 1
ATOM 4622 N N . ILE A 1 555 ? -26.126 -6.691 25.378 1.00 92.06 555 ILE A N 1
ATOM 4623 C CA . ILE A 1 555 ? -25.953 -7.427 24.120 1.00 92.06 555 ILE A CA 1
ATOM 4624 C C . ILE A 1 555 ? -26.343 -6.537 22.938 1.00 92.06 555 ILE A C 1
ATOM 4626 O O . ILE A 1 555 ? -27.463 -6.034 22.876 1.00 92.06 555 ILE A O 1
ATOM 4630 N N . PHE A 1 556 ? -25.439 -6.368 21.975 1.00 90.12 556 PHE A N 1
ATOM 4631 C CA . PHE A 1 556 ? -25.648 -5.562 20.769 1.00 90.12 556 PHE A CA 1
ATOM 4632 C C . PHE A 1 556 ? -25.023 -6.217 19.530 1.00 90.12 556 PHE A C 1
ATOM 4634 O O . PHE A 1 556 ? -24.216 -7.136 19.634 1.00 90.12 556 PHE A O 1
ATOM 4641 N N . LYS A 1 557 ? -25.406 -5.761 18.330 1.00 87.06 557 LYS A N 1
ATOM 4642 C CA . LYS A 1 557 ? -24.829 -6.238 17.061 1.00 87.06 557 LYS A CA 1
ATOM 4643 C C . LYS A 1 557 ? -23.722 -5.296 16.571 1.00 87.06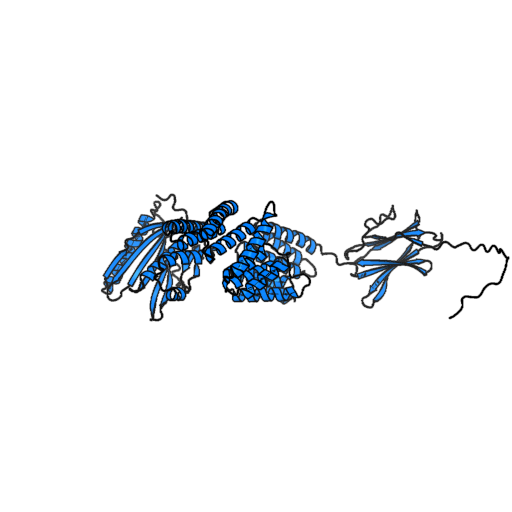 557 LYS A C 1
ATOM 4645 O O . LYS A 1 557 ? -23.861 -4.075 16.652 1.00 87.06 557 LYS A O 1
ATOM 4650 N N . ARG A 1 558 ? -22.652 -5.863 16.010 1.00 84.31 558 ARG A N 1
ATOM 4651 C CA . ARG A 1 558 ? -21.606 -5.163 15.245 1.00 84.31 558 ARG A CA 1
ATOM 4652 C C . ARG A 1 558 ? -21.372 -5.945 13.954 1.00 84.31 558 ARG A C 1
ATOM 4654 O O . ARG A 1 558 ? -20.749 -7.000 14.004 1.00 84.31 558 ARG A O 1
ATOM 4661 N N . GLY A 1 559 ? -21.898 -5.462 12.830 1.00 79.31 559 GLY A N 1
ATOM 4662 C CA . GLY A 1 559 ? -21.813 -6.172 11.550 1.00 79.31 559 GLY A CA 1
ATOM 4663 C C . GLY A 1 559 ? -22.368 -7.592 11.649 1.00 79.31 559 GLY A C 1
ATOM 4664 O O . GLY A 1 559 ? -23.505 -7.792 12.077 1.00 79.31 559 GLY A O 1
ATOM 4665 N N . LYS A 1 560 ? -21.531 -8.580 11.308 1.00 81.12 560 LYS A N 1
ATOM 4666 C CA . LYS A 1 560 ? -21.836 -10.017 11.419 1.00 81.12 560 LYS A CA 1
ATOM 4667 C C . LYS A 1 560 ? -21.606 -10.620 12.814 1.00 81.12 560 LYS A C 1
ATOM 4669 O O . LYS A 1 560 ? -21.686 -11.831 12.946 1.00 81.12 560 LYS A O 1
ATOM 4674 N N . TYR A 1 561 ? -21.313 -9.812 13.832 1.00 87.00 561 TYR A N 1
ATOM 4675 C CA . TYR A 1 561 ? -21.016 -10.273 15.191 1.00 87.00 561 TYR A CA 1
ATOM 4676 C C . TYR A 1 561 ? -22.107 -9.858 16.181 1.00 87.00 561 TYR A C 1
ATOM 4678 O O . TYR A 1 561 ? -22.637 -8.743 16.110 1.00 87.00 561 TYR A O 1
ATOM 4686 N N . ALA A 1 562 ? -22.390 -10.720 17.155 1.00 90.81 562 ALA A N 1
ATOM 4687 C CA . ALA A 1 562 ? -23.134 -10.357 18.353 1.00 90.81 562 ALA A CA 1
ATOM 4688 C C . ALA A 1 562 ? -22.162 -10.193 19.521 1.00 90.81 562 ALA A C 1
ATOM 4690 O O . ALA A 1 562 ? -21.341 -11.068 19.781 1.00 90.81 562 ALA A O 1
ATOM 4691 N N . ILE A 1 563 ? -22.246 -9.055 20.203 1.00 92.12 563 ILE A N 1
ATOM 4692 C CA . ILE A 1 563 ? -21.332 -8.669 21.272 1.00 92.12 563 ILE A CA 1
ATOM 4693 C C . ILE A 1 563 ? -22.113 -8.605 22.579 1.00 92.12 563 ILE A C 1
ATOM 4695 O O . ILE A 1 563 ? -23.105 -7.884 22.650 1.00 92.12 563 ILE A O 1
ATOM 4699 N N . GLY A 1 564 ? -21.668 -9.337 23.595 1.00 94.25 564 GLY A N 1
ATOM 4700 C CA . GLY A 1 564 ? -22.081 -9.170 24.985 1.00 94.25 564 GLY A CA 1
ATOM 4701 C C . GLY A 1 564 ? -20.975 -8.488 25.775 1.00 94.25 564 GLY A C 1
ATOM 4702 O O . GLY A 1 564 ? -19.817 -8.841 25.597 1.00 94.25 564 GLY A O 1
ATOM 4703 N N . HIS A 1 565 ? -21.293 -7.534 26.641 1.00 94.44 565 HIS A N 1
ATOM 4704 C CA . HIS A 1 565 ? -20.299 -6.929 27.528 1.00 94.44 565 HIS A CA 1
ATOM 4705 C C . HIS A 1 565 ? -20.866 -6.714 28.930 1.00 94.44 565 HIS A C 1
ATOM 4707 O O . HIS A 1 565 ? -22.005 -6.262 29.068 1.00 94.44 565 HIS A O 1
ATOM 4713 N N . THR A 1 566 ? -20.070 -7.024 29.950 1.00 94.19 566 THR A N 1
ATOM 4714 C CA . THR A 1 566 ? -20.371 -6.775 31.363 1.00 94.19 566 THR A CA 1
ATOM 4715 C C . THR A 1 566 ? -19.107 -6.358 32.111 1.00 94.19 566 THR A C 1
ATOM 4717 O O . THR A 1 566 ? -17.997 -6.734 31.725 1.00 94.19 566 THR A O 1
ATOM 4720 N N . LEU A 1 567 ? -19.293 -5.583 33.179 1.00 92.94 567 LEU A N 1
ATOM 4721 C CA . LEU A 1 567 ? -18.232 -5.114 34.061 1.00 92.94 567 LEU A CA 1
ATOM 4722 C C . LEU A 1 567 ? -18.559 -5.527 35.497 1.00 92.94 567 LEU A C 1
ATOM 4724 O O . LEU A 1 567 ? -19.680 -5.312 35.968 1.00 92.94 567 LEU A O 1
ATOM 4728 N N . ILE A 1 568 ? -17.580 -6.122 36.174 1.00 92.12 568 ILE A N 1
ATOM 4729 C CA . ILE A 1 568 ? -17.686 -6.586 37.559 1.00 92.12 568 ILE A CA 1
ATOM 4730 C C . ILE A 1 568 ? -16.546 -5.960 38.363 1.00 92.12 568 ILE A C 1
ATOM 4732 O O . ILE A 1 568 ? -15.393 -5.994 37.938 1.00 92.12 568 ILE A O 1
ATOM 4736 N N . HIS A 1 569 ? -16.865 -5.395 39.523 1.00 92.38 569 HIS A N 1
ATOM 4737 C CA . HIS A 1 569 ? -15.906 -4.843 40.476 1.00 92.38 569 HIS A CA 1
ATOM 4738 C C . HIS A 1 569 ? -15.744 -5.814 41.640 1.00 92.38 569 HIS A C 1
ATOM 4740 O O . HIS A 1 569 ? -16.736 -6.183 42.263 1.00 92.38 569 HIS A O 1
ATOM 4746 N N . GLN A 1 570 ? -14.520 -6.257 41.914 1.00 91.94 570 GLN A N 1
ATOM 4747 C CA . GLN A 1 570 ? -14.190 -7.019 43.116 1.00 91.94 570 GLN A CA 1
ATOM 4748 C C . GLN A 1 570 ? -13.618 -6.066 44.163 1.00 91.94 570 GLN A C 1
ATOM 4750 O O . GLN A 1 570 ? -12.703 -5.312 43.846 1.00 91.94 570 GLN A O 1
ATOM 4755 N N . GLN A 1 571 ? -14.156 -6.118 45.381 1.00 90.50 571 GLN A N 1
ATOM 4756 C CA . GLN A 1 571 ? -13.802 -5.245 46.499 1.00 90.50 571 GLN A CA 1
ATOM 4757 C C . GLN A 1 571 ? -13.439 -6.086 47.726 1.00 90.50 571 GLN A C 1
ATOM 4759 O O . GLN A 1 571 ? -14.146 -7.040 48.056 1.00 90.50 571 GLN A O 1
ATOM 4764 N N . GLY A 1 572 ? -12.361 -5.727 48.420 1.00 88.25 572 GLY A N 1
ATOM 4765 C CA . GLY A 1 572 ? -11.873 -6.442 49.598 1.00 88.25 572 GLY A CA 1
ATOM 4766 C C . GLY A 1 572 ? -10.352 -6.393 49.673 1.00 88.25 572 GLY A C 1
ATOM 4767 O O . GLY A 1 572 ? -9.752 -5.349 49.428 1.00 88.25 572 GLY A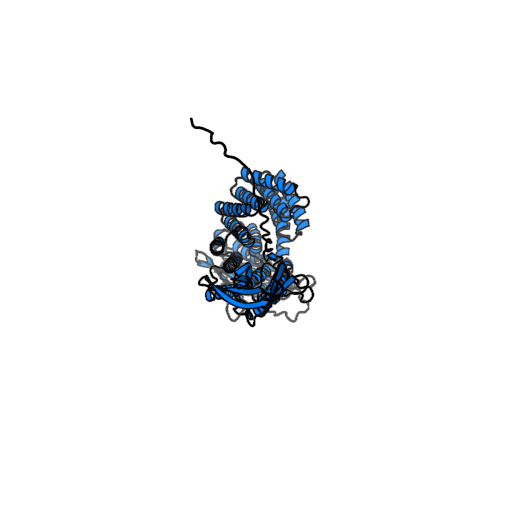 O 1
ATOM 4768 N N . LYS A 1 573 ? -9.726 -7.534 49.962 1.00 85.19 573 LYS A N 1
ATOM 4769 C CA . LYS A 1 573 ? -8.269 -7.709 49.950 1.00 85.19 573 LYS A CA 1
ATOM 4770 C C . LYS A 1 573 ? -7.665 -7.427 48.577 1.00 85.19 573 LYS A C 1
ATOM 4772 O O . LYS A 1 573 ? -6.542 -6.936 48.509 1.00 85.19 573 LYS A O 1
ATOM 4777 N N . ILE A 1 574 ? -8.375 -7.742 47.488 1.00 82.19 574 ILE A N 1
ATOM 4778 C CA . ILE A 1 574 ? -7.937 -7.415 46.128 1.00 82.19 574 ILE A CA 1
ATOM 4779 C C . ILE A 1 574 ? -8.989 -6.557 45.429 1.00 82.19 574 ILE A C 1
ATOM 4781 O O . ILE A 1 574 ? -10.045 -7.051 45.036 1.00 82.19 574 ILE A O 1
ATOM 4785 N N . ASP A 1 575 ? -8.648 -5.293 45.180 1.00 85.44 575 ASP A N 1
ATOM 4786 C CA . ASP A 1 575 ? -9.500 -4.356 44.448 1.00 85.44 575 ASP A CA 1
ATOM 4787 C C . ASP A 1 575 ? -9.151 -4.311 42.947 1.00 85.44 575 ASP A C 1
ATOM 4789 O O . ASP A 1 575 ? -8.056 -3.899 42.539 1.00 85.44 575 ASP A O 1
ATOM 4793 N N . ARG A 1 576 ? -10.085 -4.771 42.106 1.00 89.19 576 ARG A N 1
ATOM 4794 C CA . ARG A 1 576 ? -9.902 -4.859 40.648 1.00 89.19 576 ARG A CA 1
ATOM 4795 C C . ARG A 1 576 ? -11.209 -4.923 39.872 1.00 89.19 576 ARG A C 1
ATOM 4797 O O . ARG A 1 576 ? -12.239 -5.393 40.352 1.00 89.19 576 ARG A O 1
ATOM 4804 N N . TRP A 1 577 ? -11.114 -4.550 38.606 1.00 89.25 577 TRP A N 1
ATOM 4805 C CA . TRP A 1 577 ? -12.193 -4.585 37.631 1.00 89.25 577 TRP A CA 1
ATOM 4806 C C . TRP A 1 577 ? -12.026 -5.752 36.663 1.00 89.25 577 TRP A C 1
ATOM 4808 O O . TRP A 1 577 ? -10.933 -5.985 36.148 1.00 89.25 577 TRP A O 1
ATOM 4818 N N . TYR A 1 578 ? -13.128 -6.441 36.375 1.00 90.06 578 TYR A N 1
ATOM 4819 C CA . TYR A 1 578 ? -13.241 -7.479 35.355 1.00 90.06 578 TYR A CA 1
ATOM 4820 C C . TYR A 1 578 ? -14.175 -7.003 34.243 1.00 90.06 578 TYR A C 1
ATOM 4822 O O . TYR A 1 578 ? -15.394 -6.969 34.412 1.00 90.06 578 TYR A O 1
ATOM 4830 N N . GLY A 1 579 ? -13.604 -6.653 33.095 1.00 91.81 579 GLY A N 1
ATOM 4831 C CA . GLY A 1 579 ? -14.343 -6.382 31.864 1.00 91.81 579 GLY A CA 1
ATOM 4832 C C . GLY A 1 579 ? -14.447 -7.653 31.033 1.00 91.81 579 GLY A C 1
ATOM 4833 O O . GLY A 1 579 ? -13.449 -8.110 30.480 1.00 91.81 579 GLY A O 1
ATOM 4834 N N . ASN A 1 580 ? -15.643 -8.232 30.937 1.00 92.56 580 ASN A N 1
ATOM 4835 C CA . ASN A 1 580 ? -15.880 -9.464 30.187 1.00 92.56 580 ASN A CA 1
ATOM 4836 C C . ASN A 1 580 ? -16.682 -9.162 28.926 1.00 92.56 580 ASN A C 1
ATOM 4838 O O . ASN A 1 580 ? -17.808 -8.664 28.982 1.00 92.56 580 ASN A O 1
ATOM 4842 N N . THR A 1 581 ? -16.092 -9.475 27.779 1.00 93.75 581 THR A N 1
ATOM 4843 C CA . THR A 1 581 ? -16.667 -9.231 26.461 1.00 93.75 581 THR A CA 1
ATOM 4844 C C . THR A 1 581 ? -16.801 -10.538 25.694 1.00 93.75 581 THR A C 1
ATOM 4846 O O . THR A 1 581 ? -15.814 -11.182 25.364 1.00 93.75 581 THR A O 1
ATOM 4849 N N . PHE A 1 582 ? -18.026 -10.895 25.341 1.00 92.62 582 PHE A N 1
ATOM 4850 C CA . PHE A 1 582 ? -18.364 -12.061 24.538 1.00 92.62 582 PHE A CA 1
ATOM 4851 C C . PHE A 1 582 ? -18.563 -11.642 23.086 1.00 92.62 582 PHE A C 1
ATOM 4853 O O . PHE A 1 582 ? -19.350 -10.742 22.804 1.00 92.62 582 PHE A O 1
ATOM 4860 N N . ILE A 1 583 ? -17.884 -12.301 22.157 1.00 90.75 583 ILE A N 1
ATOM 4861 C CA . ILE A 1 583 ? -17.984 -12.059 20.720 1.00 90.75 583 ILE A CA 1
ATOM 4862 C C . ILE A 1 583 ? -18.461 -13.350 20.069 1.00 90.75 583 ILE A C 1
ATOM 4864 O O . ILE A 1 583 ? -17.708 -14.313 19.965 1.00 90.75 583 ILE A O 1
ATOM 4868 N N . PHE A 1 584 ? -19.714 -13.370 19.630 1.00 89.56 584 PHE A N 1
ATOM 4869 C CA . PHE A 1 584 ? -20.273 -14.461 18.845 1.00 89.56 584 PHE A CA 1
ATOM 4870 C C . PHE A 1 584 ? -20.192 -14.127 17.357 1.00 89.56 584 PHE A C 1
ATOM 4872 O O . PHE A 1 584 ? -20.665 -13.073 16.926 1.00 89.56 584 PHE A O 1
ATOM 4879 N N . ASP A 1 585 ? -19.604 -15.026 16.572 1.00 85.25 585 ASP A N 1
ATOM 4880 C CA . ASP A 1 585 ? -19.347 -14.820 15.143 1.00 85.25 585 ASP A CA 1
ATOM 4881 C C . ASP A 1 585 ? -20.285 -15.616 14.214 1.00 85.25 585 ASP A C 1
ATOM 4883 O O . ASP A 1 585 ? -20.042 -15.727 13.013 1.00 85.25 585 ASP A O 1
ATOM 4887 N N . GLY A 1 586 ? -21.354 -16.190 14.771 1.00 81.06 586 GLY A N 1
ATOM 4888 C CA . GLY A 1 586 ? -22.266 -17.091 14.061 1.00 81.06 586 GLY A CA 1
ATOM 4889 C C . GLY A 1 586 ? -21.887 -18.569 14.182 1.00 81.06 586 GLY A C 1
ATOM 4890 O O . GLY A 1 586 ? -22.693 -19.432 13.834 1.00 81.06 586 GLY A O 1
ATOM 4891 N N . LYS A 1 587 ? -20.685 -18.883 14.682 1.00 79.81 587 LYS A N 1
ATOM 4892 C CA . LYS A 1 587 ? -20.184 -20.256 14.821 1.00 79.81 587 LYS A CA 1
ATOM 4893 C C . LYS A 1 587 ? -19.514 -20.510 16.176 1.00 79.81 587 LYS A C 1
ATOM 4895 O O . LYS A 1 587 ? -19.746 -21.560 16.775 1.00 79.81 587 LYS A O 1
ATOM 4900 N N . ASN A 1 588 ? -18.708 -19.573 16.657 1.00 82.62 588 ASN A N 1
ATOM 4901 C CA . ASN A 1 588 ? -17.916 -19.662 17.881 1.00 82.62 588 ASN A CA 1
ATOM 4902 C C . ASN A 1 588 ? -18.203 -18.468 18.799 1.00 82.62 588 ASN A C 1
ATOM 4904 O O . ASN A 1 588 ? -18.614 -17.402 18.332 1.00 82.62 588 ASN A O 1
ATOM 4908 N N . ILE A 1 589 ? -17.967 -18.648 20.103 1.00 86.81 589 ILE A N 1
ATOM 4909 C CA . ILE A 1 589 ? -17.951 -17.555 21.081 1.00 86.81 589 ILE A CA 1
ATOM 4910 C C . ILE A 1 589 ? -16.526 -17.355 21.567 1.00 86.81 589 ILE A C 1
ATOM 4912 O O . ILE A 1 589 ? -15.898 -18.278 22.082 1.00 86.81 589 ILE A O 1
ATOM 4916 N N . TYR A 1 590 ? -16.061 -16.120 21.451 1.00 87.00 590 TYR A N 1
ATOM 4917 C CA . TYR A 1 590 ? -14.792 -15.666 21.989 1.00 87.00 590 TYR A CA 1
ATOM 4918 C C . TYR A 1 590 ? -15.057 -14.797 23.217 1.00 87.00 590 TYR A C 1
ATOM 4920 O O . TYR A 1 590 ? -15.811 -13.830 23.146 1.00 87.00 590 TYR A O 1
ATOM 4928 N N . LEU A 1 591 ? -14.454 -15.144 24.342 1.00 88.56 591 LEU A N 1
ATOM 4929 C CA . LEU A 1 591 ? -14.427 -14.360 25.563 1.00 88.56 591 LEU A CA 1
ATOM 4930 C C . LEU A 1 591 ? -13.138 -13.555 25.609 1.00 88.56 591 LEU A C 1
ATOM 4932 O O . LEU A 1 591 ? -12.045 -14.106 25.671 1.00 88.56 591 LEU A O 1
ATOM 4936 N N . LEU A 1 592 ? -13.277 -12.244 25.642 1.00 88.19 592 LEU A N 1
ATOM 4937 C CA . LEU A 1 592 ? -12.208 -11.335 25.980 1.00 88.19 592 LEU A CA 1
ATOM 4938 C C . LEU A 1 592 ? -12.396 -10.845 27.416 1.00 88.19 592 LEU A C 1
ATOM 4940 O O . LEU A 1 592 ? -13.395 -10.191 27.713 1.00 88.19 592 LEU A O 1
ATOM 4944 N N . SER A 1 593 ? -11.420 -11.119 28.274 1.00 87.75 593 SER A N 1
ATOM 4945 C CA . SER A 1 593 ? -11.415 -10.690 29.672 1.00 87.75 593 SER A CA 1
ATOM 4946 C C . SER A 1 593 ? -10.278 -9.709 29.930 1.00 87.75 593 SER A C 1
ATOM 4948 O O . SER A 1 593 ? -9.107 -10.026 29.705 1.00 87.75 593 SER A O 1
ATOM 4950 N N . THR A 1 594 ? -10.627 -8.530 30.437 1.00 87.19 594 THR A N 1
ATOM 4951 C CA . THR A 1 594 ? -9.691 -7.506 30.908 1.00 87.19 594 THR A CA 1
ATOM 4952 C C . THR A 1 594 ? -9.752 -7.439 32.428 1.00 87.19 594 THR A C 1
ATOM 4954 O O . THR A 1 594 ? -10.818 -7.173 32.978 1.00 87.19 594 THR A O 1
ATOM 4957 N N . VAL A 1 595 ? -8.628 -7.672 33.102 1.00 86.25 595 VAL A N 1
ATOM 4958 C CA . VAL A 1 595 ? -8.486 -7.520 34.553 1.00 86.25 595 VAL A CA 1
ATOM 4959 C C . VAL A 1 595 ? -7.553 -6.351 34.814 1.00 86.25 595 VAL A C 1
ATOM 4961 O O . VAL A 1 595 ? -6.363 -6.437 34.507 1.00 86.25 595 VAL A O 1
ATOM 4964 N N . SER A 1 596 ? -8.099 -5.276 35.367 1.00 82.62 596 SER A N 1
ATOM 4965 C CA . SER A 1 596 ? -7.368 -4.040 35.650 1.00 82.62 596 SER A CA 1
ATOM 4966 C C . SER A 1 596 ? -7.485 -3.672 37.123 1.00 82.62 596 SER A C 1
ATOM 4968 O O . SER A 1 596 ? -8.526 -3.909 37.736 1.00 82.62 596 SER A O 1
ATOM 4970 N N . GLY A 1 597 ? -6.443 -3.070 37.697 1.00 78.94 597 GLY A N 1
ATOM 4971 C CA . GLY A 1 597 ? -6.511 -2.546 39.067 1.00 78.94 597 GLY A CA 1
ATOM 4972 C C . GLY A 1 597 ? -7.604 -1.481 39.243 1.00 78.94 597 GLY A C 1
ATOM 4973 O O . GLY A 1 597 ? -8.076 -0.901 38.262 1.00 78.94 597 GLY A O 1
ATOM 4974 N N . ALA A 1 598 ? -7.991 -1.195 40.490 1.00 74.50 598 ALA A N 1
ATOM 4975 C CA . ALA A 1 598 ? -9.062 -0.253 40.844 1.00 74.50 598 ALA A CA 1
ATOM 4976 C C . ALA A 1 598 ? -8.977 1.112 40.126 1.00 74.50 598 ALA A C 1
ATOM 4978 O O . ALA A 1 598 ? -9.981 1.634 39.642 1.00 74.50 598 ALA A O 1
ATOM 4979 N N . LYS A 1 599 ? -7.757 1.655 40.000 1.00 75.06 599 LYS A N 1
ATOM 4980 C CA . LYS A 1 599 ? -7.459 2.948 39.354 1.00 75.06 599 LYS A CA 1
ATOM 4981 C C . LYS A 1 599 ? -7.388 2.882 37.818 1.00 75.06 599 LYS A C 1
ATOM 4983 O O . LYS A 1 599 ? -7.337 3.919 37.167 1.00 75.06 599 LYS A O 1
ATOM 4988 N N . ASN A 1 600 ? -7.420 1.682 37.236 1.00 78.50 600 ASN A N 1
ATOM 4989 C CA . ASN A 1 600 ? -7.196 1.425 35.809 1.00 78.50 600 ASN A CA 1
ATOM 4990 C C . ASN A 1 600 ? -8.481 1.018 35.059 1.00 78.50 600 ASN A C 1
ATOM 4992 O O . ASN A 1 600 ? -8.398 0.450 33.969 1.00 78.50 600 ASN A O 1
ATOM 4996 N N . LEU A 1 601 ? -9.674 1.314 35.593 1.00 86.00 601 LEU A N 1
ATOM 4997 C CA . LEU A 1 601 ? -10.951 0.986 34.941 1.00 86.00 601 LEU A CA 1
ATOM 4998 C C . LEU A 1 601 ? -11.019 1.495 33.490 1.00 86.00 601 LEU A C 1
ATOM 5000 O O . LEU A 1 601 ? -11.322 0.728 32.575 1.00 86.00 601 LEU A O 1
ATOM 5004 N N . LEU A 1 602 ? -10.677 2.769 33.270 1.00 87.00 602 LEU A N 1
ATOM 5005 C CA . LEU A 1 602 ? -10.672 3.386 31.938 1.00 87.00 602 LEU A CA 1
ATOM 5006 C C . LEU A 1 602 ? -9.793 2.611 30.946 1.00 87.00 602 LEU A C 1
ATOM 5008 O O . LEU A 1 602 ? -10.151 2.474 29.776 1.00 87.00 602 LEU A O 1
ATOM 5012 N N . LEU A 1 603 ? -8.662 2.069 31.410 1.00 85.06 603 LEU A N 1
ATOM 5013 C CA . LEU A 1 603 ? -7.762 1.268 30.587 1.00 85.06 603 LEU A CA 1
ATOM 5014 C C . LEU A 1 603 ? -8.397 -0.081 30.225 1.00 85.06 603 LEU A C 1
ATOM 5016 O O . LEU A 1 603 ? -8.364 -0.474 29.059 1.00 85.06 603 LEU A O 1
ATOM 5020 N N . GLY A 1 604 ? -9.033 -0.761 31.184 1.00 84.94 604 GLY A N 1
ATOM 5021 C CA . GLY A 1 604 ? -9.779 -1.999 30.931 1.00 84.94 604 GLY A CA 1
ATOM 5022 C C . GLY A 1 604 ? -10.915 -1.812 29.916 1.00 84.94 604 GLY A C 1
ATOM 5023 O O . GLY A 1 604 ? -11.061 -2.600 28.973 1.00 84.94 604 GLY A O 1
ATOM 5024 N N . GLU A 1 605 ? -11.675 -0.721 30.038 1.00 89.00 605 GLU A N 1
ATOM 5025 C CA . GLU A 1 605 ? -12.730 -0.372 29.081 1.00 89.00 605 GLU A CA 1
ATOM 5026 C C . GLU A 1 605 ? -12.178 -0.025 27.692 1.00 89.00 605 GLU A C 1
ATOM 5028 O O . GLU A 1 605 ? -12.733 -0.455 26.673 1.00 89.00 605 GLU A O 1
ATOM 5033 N N . PHE A 1 606 ? -11.073 0.723 27.635 1.00 90.00 606 PHE A N 1
ATOM 5034 C CA . PHE A 1 606 ? -10.378 1.033 26.390 1.00 90.00 606 PHE A CA 1
ATOM 5035 C C . PHE A 1 606 ? -9.936 -0.242 25.672 1.00 90.00 606 PHE A C 1
ATOM 5037 O O . PHE A 1 606 ? -10.230 -0.407 24.487 1.00 90.00 606 PHE A O 1
ATOM 5044 N N . LEU A 1 607 ? -9.291 -1.168 26.388 1.00 87.56 607 LEU A N 1
ATOM 5045 C CA . LEU A 1 607 ? -8.820 -2.442 25.847 1.00 87.56 607 LEU A CA 1
ATOM 5046 C C . LEU A 1 607 ? -9.985 -3.296 25.323 1.00 87.56 607 LEU A C 1
ATOM 5048 O O . LEU A 1 607 ? -9.927 -3.791 24.194 1.00 87.56 607 LEU A O 1
ATOM 5052 N N . SER A 1 608 ? -11.079 -3.392 26.086 1.00 89.12 608 SER A N 1
ATOM 5053 C CA . SER A 1 608 ? -12.307 -4.074 25.654 1.00 89.12 608 SER A CA 1
ATOM 5054 C C . SER A 1 608 ? -12.880 -3.454 24.374 1.00 89.12 608 SER A C 1
ATOM 5056 O O . SER A 1 608 ? -13.166 -4.152 23.398 1.00 89.12 608 SER A O 1
ATOM 5058 N N . SER A 1 609 ? -13.001 -2.124 24.330 1.00 90.31 609 SER A N 1
ATOM 5059 C CA . SER A 1 609 ? -13.512 -1.406 23.159 1.00 90.31 609 SER A CA 1
ATOM 5060 C C . SER A 1 609 ? -12.594 -1.555 21.942 1.00 90.31 609 SER A C 1
ATOM 5062 O O . SER A 1 609 ? -13.084 -1.695 20.816 1.00 90.31 609 SER A O 1
ATOM 5064 N N . LEU A 1 610 ? -11.274 -1.529 22.144 1.00 89.62 610 LEU A N 1
ATOM 5065 C CA . LEU A 1 610 ? -10.275 -1.672 21.087 1.00 89.62 610 LEU A CA 1
ATOM 5066 C C . LEU A 1 610 ? -10.358 -3.051 20.441 1.00 89.62 610 LEU A C 1
ATOM 5068 O O . LEU A 1 610 ? -10.431 -3.143 19.212 1.00 89.62 610 LEU A O 1
ATOM 5072 N N . ALA A 1 611 ? -10.438 -4.112 21.242 1.00 86.88 611 ALA A N 1
ATOM 5073 C CA . ALA A 1 611 ? -10.636 -5.455 20.720 1.00 86.88 611 ALA A CA 1
ATOM 5074 C C . ALA A 1 611 ? -11.970 -5.610 20.008 1.00 86.88 611 ALA A C 1
ATOM 5076 O O . ALA A 1 611 ? -11.981 -6.047 18.862 1.00 86.88 611 ALA A O 1
ATOM 5077 N N . VAL A 1 612 ? -13.087 -5.189 20.612 1.00 88.69 612 VAL A N 1
ATOM 5078 C CA . VAL A 1 612 ? -14.403 -5.285 19.959 1.00 88.69 612 VAL A CA 1
ATOM 5079 C C . VAL A 1 612 ? -14.401 -4.570 18.620 1.00 88.69 612 VAL A C 1
ATOM 5081 O O . VAL A 1 612 ? -14.978 -5.078 17.668 1.00 88.69 612 VAL A O 1
ATOM 5084 N N . LYS A 1 613 ? -13.776 -3.394 18.512 1.00 87.62 613 LYS A N 1
ATOM 5085 C CA . LYS A 1 613 ? -13.743 -2.635 17.256 1.00 87.62 613 LYS A CA 1
ATOM 5086 C C . LYS A 1 613 ? -12.797 -3.223 16.216 1.00 87.62 613 LYS A C 1
ATOM 5088 O O . LYS A 1 613 ? -13.091 -3.094 15.031 1.00 87.62 613 LYS A O 1
ATOM 5093 N N . SER A 1 614 ? -11.717 -3.872 16.634 1.00 87.44 614 SER A N 1
ATOM 5094 C CA . SER A 1 614 ? -10.697 -4.422 15.737 1.00 87.44 614 SER A CA 1
ATOM 5095 C C . SER A 1 614 ? -10.861 -5.903 15.401 1.00 87.44 614 SER A C 1
ATOM 5097 O O . SER A 1 614 ? -10.206 -6.366 14.462 1.00 87.44 614 SER A O 1
ATOM 5099 N N . PHE A 1 615 ? -11.731 -6.613 16.130 1.00 88.56 615 PHE A N 1
ATOM 5100 C CA . PHE A 1 615 ? -11.957 -8.045 15.981 1.00 88.56 615 PHE A CA 1
ATOM 5101 C C . PHE A 1 615 ? -12.413 -8.397 14.568 1.00 88.56 615 PHE A C 1
ATOM 5103 O O . PHE A 1 615 ? -13.281 -7.734 13.989 1.00 88.56 615 PHE A O 1
ATOM 5110 N N . CYS A 1 616 ? -11.865 -9.480 14.048 1.00 87.56 616 CYS A N 1
ATOM 5111 C CA . CYS A 1 616 ? -12.198 -10.074 12.775 1.00 87.56 616 CYS A CA 1
ATOM 5112 C C . CYS A 1 616 ? -12.159 -11.600 12.911 1.00 87.56 616 CYS A C 1
ATOM 5114 O O . CYS A 1 616 ? -11.266 -12.129 13.567 1.00 87.56 616 CYS A O 1
ATOM 5116 N N . SER A 1 617 ? -13.106 -12.291 12.273 1.00 87.06 617 SER A N 1
ATOM 5117 C CA . SER A 1 617 ? -13.084 -13.741 12.055 1.00 87.06 617 SER A CA 1
ATOM 5118 C C . SER A 1 617 ? -13.410 -14.039 10.588 1.00 87.06 617 SER A C 1
ATOM 5120 O O . SER A 1 617 ? -14.465 -13.631 10.074 1.00 87.06 617 SER A O 1
ATOM 5122 N N . ASP A 1 618 ? -12.516 -14.771 9.917 1.00 82.50 618 ASP A N 1
ATOM 5123 C CA . ASP A 1 618 ? -12.731 -15.268 8.550 1.00 82.50 618 ASP A CA 1
ATOM 5124 C C . ASP A 1 618 ? -13.746 -16.415 8.525 1.00 82.50 618 ASP A C 1
ATOM 5126 O O . ASP A 1 618 ? -14.308 -16.735 7.481 1.00 82.50 618 ASP A O 1
ATOM 5130 N N . THR A 1 619 ? -14.010 -17.033 9.680 1.00 77.75 619 THR A N 1
ATOM 5131 C CA . THR A 1 619 ? -14.988 -18.123 9.811 1.00 77.75 619 THR A CA 1
ATOM 5132 C C . THR A 1 619 ? -16.397 -17.642 10.148 1.00 77.75 619 THR A C 1
ATOM 5134 O O . THR A 1 619 ? -17.336 -18.444 10.160 1.00 77.75 619 THR A O 1
ATOM 5137 N N . ALA A 1 620 ? -16.554 -16.339 10.387 1.00 75.12 620 ALA A N 1
ATOM 5138 C CA . ALA A 1 620 ? -17.805 -15.761 10.834 1.00 75.12 620 ALA A CA 1
ATOM 5139 C C . ALA A 1 620 ? -18.899 -15.833 9.763 1.00 75.12 620 ALA A C 1
ATOM 5141 O O . ALA A 1 620 ? -18.702 -15.402 8.620 1.00 75.12 620 ALA A O 1
ATOM 5142 N N . LYS A 1 621 ? -20.075 -16.313 10.172 1.00 67.19 621 LYS A N 1
ATOM 5143 C CA . LYS A 1 621 ? -21.287 -16.412 9.353 1.00 67.19 621 LYS A CA 1
ATOM 5144 C C . LYS A 1 621 ? -22.242 -15.271 9.692 1.00 67.19 621 LYS A C 1
ATOM 5146 O O . LYS A 1 621 ? -22.296 -14.809 10.826 1.00 67.19 621 LYS A O 1
ATOM 5151 N N . SER A 1 622 ? -23.012 -14.812 8.706 1.00 65.12 622 SER A N 1
ATOM 5152 C CA . SER A 1 622 ? -24.021 -13.775 8.940 1.00 65.12 622 SER A CA 1
ATOM 5153 C C . SER A 1 622 ? -25.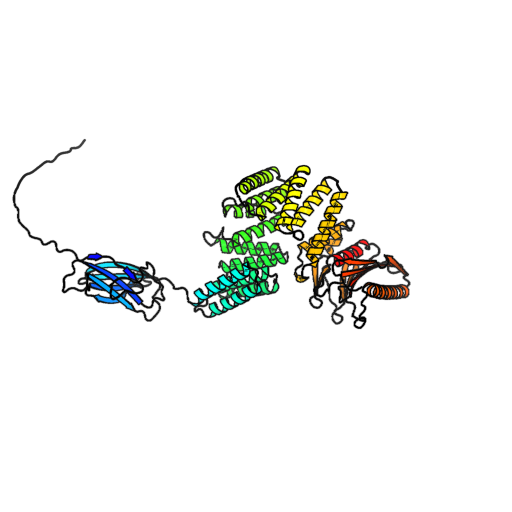054 -14.248 9.970 1.00 65.12 622 SER A C 1
ATOM 5155 O O . SER A 1 622 ? -25.714 -15.262 9.762 1.00 65.12 622 SER A O 1
ATOM 5157 N N . ILE A 1 623 ? -25.232 -13.483 11.051 1.00 62.53 623 ILE A N 1
ATOM 5158 C CA . ILE A 1 623 ? -26.250 -13.717 12.097 1.00 62.53 623 ILE A CA 1
ATOM 5159 C C . ILE A 1 623 ? -27.623 -13.150 11.651 1.00 62.53 623 ILE A C 1
ATOM 5161 O O . ILE A 1 623 ? -28.532 -12.967 12.455 1.00 62.53 623 ILE A O 1
ATOM 5165 N N . ALA A 1 624 ? -27.794 -12.796 10.369 1.00 51.28 624 ALA A N 1
ATOM 5166 C CA . ALA A 1 624 ? -28.989 -12.096 9.885 1.00 51.28 624 ALA A CA 1
ATOM 5167 C C . ALA A 1 624 ? -30.292 -12.913 10.000 1.00 51.28 624 ALA A C 1
ATOM 5169 O O . ALA A 1 624 ? -31.340 -12.295 10.128 1.00 51.28 624 ALA A O 1
ATOM 5170 N N . ASN A 1 625 ? -30.228 -14.251 10.051 1.00 40.94 625 ASN A N 1
ATOM 5171 C CA . ASN A 1 625 ? -31.413 -15.124 9.993 1.00 40.94 625 ASN A CA 1
ATOM 5172 C C . ASN A 1 625 ? -31.542 -16.119 11.169 1.00 40.94 625 ASN A C 1
ATOM 5174 O O . ASN A 1 625 ? -32.255 -17.106 11.048 1.00 40.94 625 ASN A O 1
ATOM 5178 N N . GLN A 1 626 ? -30.847 -15.908 12.292 1.00 42.91 626 GLN A N 1
ATOM 5179 C CA . GLN A 1 626 ? -30.998 -16.751 13.491 1.00 42.91 626 GLN A CA 1
ATOM 5180 C C . GLN A 1 626 ? -31.881 -16.013 14.505 1.00 42.91 626 GLN A C 1
ATOM 5182 O O . GLN A 1 626 ? -31.370 -15.244 15.325 1.00 42.91 626 GLN A O 1
ATOM 5187 N N . HIS A 1 627 ? -33.198 -16.160 14.354 1.00 34.72 627 HIS A N 1
ATOM 5188 C CA . HIS A 1 627 ? -34.205 -15.623 15.271 1.00 34.72 627 HIS A CA 1
ATOM 5189 C C . HIS A 1 627 ? -34.588 -16.651 16.331 1.00 34.72 627 HIS A C 1
ATOM 5191 O O . HIS A 1 627 ? -34.815 -17.814 15.938 1.00 34.72 627 HIS A O 1
#

Foldseek 3Di:
DDDDDDDDDDDDDDDDPPPDDPLDDKAKAPKAKELDADPVVQHHPDGDQEAEQPRQKMKIKIAIPSDPPPWWKKKWKWDQPPVRDTDTPDIDTWDQDPNRMTMDMDGDPHGHDFAKMKIFIDTPNHTRDMDIGGYDHDQDPLNVVLVVLLVVLVVCLVVLVLVVSLVSLVVNQVSQVPDVVRDLVSVLQSLLSNLVSCVSVVVLVVSVVSLVVSVVSCVVVVVCLPLSVLSSLQSVLSSCVQVVVLVSSVVSLVSSVVSQVVDPPRLQPPSNLVSLVVQLVSCVVVLVLVSNLVSLVSNCVNPVRDLVSLLSNLLSCLSVVVLVVSVVSLVVSVVVQVPDPDGDLVSLLSSLLSVLSSCLSVVVLVSNLVSLVVSLVSCCVPPNCLDPSNLSSLVSVLSSCVSVVVVVVNVVSVVSSLVSLLVNLQVDQLSPDGVVSLVVLLVVLCVVLVVDDPVVVVQQVWDWDADDPQSKIFIGGPDWDQDPPQNFKIWDWDQDPVRDTKIKIKGWDPPPPPPPPLCPVVVVVVVVVVVVVVVVQVVLVVVPKHKDWPAPWDWDDRFQKIKTWTKMFIDDPFTWIWIWMWIHQQPIIMIIIIIGHNVCVSVSVSRNSRGVSGMDGPPGDRPPPND

pLDDT: mean 82.33, std 14.88, range [28.16, 98.31]

Organism: NCBI:txid652676

Sequence (627 aa):
MRRVKQSIIMVFLSVVFASSTLFARVMIEDIHISKDIDKERYLPIDIVDEIPNDSKQLAVSARVRNLPHNKKIRVVWYEYNKKNRKVANAQSYIAPKDNNFLYHIVKFKNMIGIGRYYVDFLLDNKLLKTISFEVYESRSKYTLKWIKLNKKGVKLFNEKKYDEAIEVLKESIEVLKQDNPINYYNILLTLNNMAQTYISSKNYRASKLTIEVAEKIAKNHNLLNSLNFARTLAKKAEISLKESDYKKAIELYTKSLEISDKEPNISCKRYIIDIKKSLYSIYMRQKDYENARFAAQEVAECHNNDILSMLMVADTYIAQKNYKIAQKYLDRVYKKLKKYKKPNRYLVYKMMSSMSQLYIDTQRYKKAKIVTNKLIKKSKKIYGTKNQHTIDALEKLARIYRETGDKKREKIVEKNIIKLYTEMIESKSCSDITTKEDSFIYKIVYKKYSELNSDILSSYHFKRYIEKKHKISLISPLGWQSKDDDIYIIHLQHRDKNGNIDRYSLREIPRFWKNDKSLNYKKLIKKISNDMDSMLRKSAKSIGDTTTQTIPLKIFKRGKYAIGHTLIHQQGKIDRWYGNTFIFDGKNIYLLSTVSGAKNLLLGEFLSSLAVKSFCSDTAKSIANQH